Protein AF-0000000066256633 (afdb_homodimer)

Sequence (506 aa):
MKTLQMTLSNKKNNFIPYIMAGDHEKGLEGLKETIQLLEQAGSSAIEIGVPFSDPVADGPVIEQAGLRALARNVSLSSILETLKTIDTKVPLVIMTYFNPVYQFGIEKFVAALEKTPVKGLIIPDLPKEHEDYIKPFINDKDICLVPLVSLTTPLSRQKELVADAEGFIYAVAINGVTGKENAYSNQLDQHLKALSSLTDVPVLTGFGISTLSDVDRFNKVSSGVIVGSKIVRDLHEGKENEVIKFIENAINFMKTLQMTLSNKKNNFIPYIMAGDHEKGLEGLKETIQLLEQAGSSAIEIGVPFSDPVADGPVIEQAGLRALARNVSLSSILETLKTIDTKVPLVIMTYFNPVYQFGIEKFVAALEKTPVKGLIIPDLPKEHEDYIKPFINDKDICLVPLVSLTTPLSRQKELVADAEGFIYAVAINGVTGKENAYSNQLDQHLKALSSLTDVPVLTGFGISTLSDVDRFNKVSSGVIVGSKIVRDLHEGKENEVIKFIENAINF

Foldseek 3Di:
DFDLQVLLLVAFAAEEEEAEQQLAPVGNVCVQVVVVLCVVLPHSEYEYEFQDDPCPDDPPQVNVSSVNNVVVVGGPVVNLVSQLVHDDPHEYEYEDAVVSCVVCPLLNSLVSCLSGSHQEYEHPPQDPVRCVVRCVNPVPHSHFYEFEDELVDDPVVLLVRPVDHPNAHEYEQDQPPPPPNVVSLVSSLVSLQSSCVSDSGFYEYEDDDQDLVSLVSVSVRTRHYYHYSNLHVCVSVVNSVVNSVRSNSSRVD/DFDLQVLLLVAFAAEEEEAEQQLAPVGNVCVQVVVVLCVVLPHSEYEYEFQDDPCPDDPPQVNVSSVNNVVVVGGPVVNLVSQLVHDDPHEYEYEDAVVSCVVCPQLNSLVSCLSGSHQEYEHPPQDPVRCVVRCVNPVPHSHFYEFEDELVDDPVVLLVRPVDHPNAHEYEQDQPPPPPNVVSLVSSLVSLQSSCVSDSGFYEYEDDDQDLVSLVSVSVRTRHYYHYSNLHVCVSVVNSVVNSVRSNSSRVD

Solvent-accessible surface area (backbone atoms only — not comparable to full-atom values): 26485 Å² total; per-residue (Å²): 133,47,63,45,24,53,58,51,65,73,40,74,39,33,37,26,46,31,40,48,53,19,43,41,95,64,22,62,75,31,44,58,60,53,51,50,52,44,48,73,32,61,38,58,30,39,35,37,33,54,50,52,84,44,63,84,28,48,62,54,63,55,37,50,34,18,49,53,6,42,76,68,67,48,42,69,67,59,49,53,59,52,38,48,73,46,88,63,89,49,37,27,27,43,36,41,58,53,50,67,44,55,72,66,28,56,68,57,47,48,57,55,38,70,60,28,50,46,20,32,36,35,41,55,64,53,53,80,91,53,42,70,79,50,44,81,75,30,72,92,46,66,44,22,66,36,41,70,40,46,67,79,55,53,66,74,56,46,50,63,61,49,73,80,53,34,40,35,35,39,33,40,50,66,67,65,81,60,87,55,66,67,64,50,49,54,51,49,47,51,41,40,41,53,55,44,70,74,42,91,54,36,32,30,40,29,60,92,43,76,48,66,68,50,47,57,57,42,38,75,40,34,38,11,39,34,34,37,56,52,47,42,49,35,52,68,70,66,35,54,67,58,50,37,50,50,45,43,53,54,50,68,102,133,45,64,46,24,54,57,50,65,75,38,76,37,35,36,26,44,31,40,49,52,21,43,40,96,64,22,61,76,31,44,58,59,52,52,50,52,43,47,72,30,61,37,59,30,38,35,37,35,54,52,53,84,44,62,84,28,48,63,52,64,56,37,50,35,19,49,54,7,44,75,68,66,48,42,69,67,58,48,54,59,52,38,49,74,46,85,64,90,48,36,27,26,42,36,40,58,52,51,67,43,56,74,65,29,57,69,58,47,49,58,54,38,70,58,30,50,44,19,32,37,35,40,56,65,54,52,81,91,53,42,70,79,51,43,80,74,28,70,92,45,67,44,24,65,35,41,69,40,46,69,80,54,52,66,75,57,46,50,64,62,48,74,77,54,35,42,35,36,40,32,39,52,65,67,66,80,61,86,55,65,67,64,49,50,53,52,49,45,52,41,39,41,53,54,44,69,75,43,89,53,36,32,29,40,28,61,92,43,76,47,67,68,49,46,56,57,42,39,75,43,35,38,10,40,34,33,38,57,52,48,43,50,34,53,69,70,66,34,52,66,59,50,37,51,51,44,43,53,54,51,67,104

Secondary structure (DSSP, 8-state):
--HHHHHHHT-SSEEEEEEETT-STTGGGGHHHHHHHHHHHT-S-EEEEPP-S--SSS-HHHHHHHHHHHHTT--HHHHHHHHTT---SSPEEEE--HHHHHHH-HHHHHHHHTTSSEEEEE-TT--GGGGGGTHHHHTTTT-EEPPEEETTS-HHHHHHHHTT--S-EEEE------S-HHHHHHHHHHHHHHHHHT-SSPEEEESS--SHHHHHHHHTTSSEEEE-HHHHHHHHTT-HHHHHHHHHHHHT-/--HHHHHHHT-SSEEEEEEETT-STTGGGGHHHHHHHHHHHT-S-EEEEPP-S--SSS-HHHHHHHHHHHHTT--HHHHHHHHTT---SSPEEEE--HHHHHHH-HHHHHHHHTTSSEEEEE-TT--GGGGGGTHHHHTTTT-EEPPEEETTS-HHHHHHHHTT--S-EEEE------S-HHHHHHHHHHHHHHHHHT-SSPEEEESS--SHHHHHHHHTTSSEEEE-HHHHHHHHTT-HHHHHHHHHHHHT-

Structure (mmCIF, N/CA/C/O backbone):
data_AF-0000000066256633-model_v1
#
loop_
_entity.id
_entity.type
_entity.pdbx_description
1 polymer 'Tryptophan synthase alpha chain'
#
loop_
_atom_site.group_PDB
_atom_site.id
_atom_site.type_symbol
_atom_site.label_atom_id
_atom_site.label_alt_id
_atom_site.label_comp_id
_atom_site.label_asym_id
_atom_site.label_entity_id
_atom_site.label_seq_id
_atom_site.pdbx_PDB_ins_code
_atom_site.Cartn_x
_atom_site.Cartn_y
_atom_site.Cartn_z
_atom_site.occupancy
_atom_site.B_iso_or_equiv
_atom_site.auth_seq_id
_atom_site.auth_comp_id
_atom_site.auth_asym_id
_atom_site.auth_atom_id
_atom_site.pdbx_PDB_model_num
ATOM 1 N N . MET A 1 1 ? -11.977 -19.703 -21.875 1 81.19 1 MET A N 1
ATOM 2 C CA . MET A 1 1 ? -11.477 -19.422 -20.531 1 81.19 1 MET A CA 1
ATOM 3 C C . MET A 1 1 ? -9.953 -19.328 -20.531 1 81.19 1 MET A C 1
ATOM 5 O O . MET A 1 1 ? -9.273 -20.141 -21.172 1 81.19 1 MET A O 1
ATOM 9 N N . LYS A 1 2 ? -9.484 -18.469 -19.875 1 94 2 LYS A N 1
ATOM 10 C CA . LYS A 1 2 ? -8.047 -18.203 -19.875 1 94 2 LYS A CA 1
ATOM 11 C C . LYS A 1 2 ? -7.312 -19.156 -18.922 1 94 2 LYS A C 1
ATOM 13 O O . LYS A 1 2 ? -7.926 -19.75 -18.031 1 94 2 LYS A O 1
ATOM 18 N N . THR A 1 3 ? -6.098 -19.344 -19.156 1 96.38 3 THR A N 1
ATOM 19 C CA . THR A 1 3 ? -5.266 -20.375 -18.547 1 96.38 3 THR A CA 1
ATOM 20 C C . THR A 1 3 ? -5.297 -20.25 -17.031 1 96.38 3 THR A C 1
ATOM 22 O O . THR A 1 3 ? -5.48 -21.25 -16.328 1 96.38 3 THR A O 1
ATOM 25 N N . LEU A 1 4 ? -5.102 -19.062 -16.484 1 97.88 4 LEU A N 1
ATOM 26 C CA . LEU A 1 4 ? -5.059 -18.859 -15.039 1 97.88 4 LEU A CA 1
ATOM 27 C C . LEU A 1 4 ? -6.348 -19.328 -14.375 1 97.88 4 LEU A C 1
ATOM 29 O O . LEU A 1 4 ? -6.305 -20.078 -13.398 1 97.88 4 LEU A O 1
ATOM 33 N N . GLN A 1 5 ? -7.414 -18.969 -14.953 1 96.56 5 GLN A N 1
ATOM 34 C CA . GLN A 1 5 ? -8.711 -19.344 -14.398 1 96.56 5 GLN A CA 1
ATOM 35 C C . GLN A 1 5 ? -8.938 -20.844 -14.508 1 96.56 5 GLN A C 1
ATOM 37 O O . GLN A 1 5 ? -9.445 -21.469 -13.578 1 96.56 5 GLN A O 1
ATOM 42 N N . MET A 1 6 ? -8.625 -21.406 -15.625 1 96.19 6 MET A N 1
ATOM 43 C CA . MET A 1 6 ? -8.781 -22.844 -15.828 1 96.19 6 MET A CA 1
ATOM 44 C C . MET A 1 6 ? -7.977 -23.625 -14.797 1 96.19 6 MET A C 1
ATOM 46 O O . MET A 1 6 ? -8.477 -24.594 -14.219 1 96.19 6 MET A O 1
ATOM 50 N N . THR A 1 7 ? -6.801 -23.172 -14.586 1 96.44 7 THR A N 1
ATOM 51 C CA . THR A 1 7 ? -5.91 -23.859 -13.648 1 96.44 7 THR A CA 1
ATOM 52 C C . THR A 1 7 ? -6.488 -23.812 -12.242 1 96.44 7 THR A C 1
ATOM 54 O O . THR A 1 7 ? -6.488 -24.828 -11.539 1 96.44 7 THR A O 1
ATOM 57 N N . LEU A 1 8 ? -7.012 -22.703 -11.875 1 96.88 8 LEU A N 1
ATOM 58 C CA . LEU A 1 8 ? -7.473 -22.516 -10.5 1 96.88 8 LEU A CA 1
ATOM 59 C C . LEU A 1 8 ? -8.859 -23.125 -10.305 1 96.88 8 LEU A C 1
ATOM 61 O O . LEU A 1 8 ? -9.219 -23.5 -9.188 1 96.88 8 LEU A O 1
ATOM 65 N N . SER A 1 9 ? -9.641 -23.203 -11.336 1 95.06 9 SER A N 1
ATOM 66 C CA . SER A 1 9 ? -10.984 -23.766 -11.25 1 95.06 9 SER A CA 1
ATOM 67 C C . SER A 1 9 ? -10.953 -25.281 -11.172 1 95.06 9 SER A C 1
ATOM 69 O O . SER A 1 9 ? -11.906 -25.906 -10.68 1 95.06 9 SER A O 1
ATOM 71 N N . ASN A 1 10 ? -9.93 -25.859 -11.57 1 88.31 10 ASN A N 1
ATOM 72 C CA . ASN A 1 10 ? -9.828 -27.312 -11.656 1 88.31 10 ASN A CA 1
ATOM 73 C C . ASN A 1 10 ? -9.211 -27.906 -10.391 1 88.31 10 ASN A C 1
ATOM 75 O O . ASN A 1 10 ? -8.945 -29.109 -10.328 1 88.31 10 ASN A O 1
ATOM 79 N N . LYS A 1 11 ? -8.938 -27.062 -9.484 1 85.38 11 LYS A N 1
ATOM 80 C CA . LYS A 1 11 ? -8.273 -27.516 -8.266 1 85.38 11 LYS A CA 1
ATOM 81 C C . LYS A 1 11 ? -8.961 -26.938 -7.027 1 85.38 11 LYS A C 1
ATOM 83 O O . LYS A 1 11 ? -9.43 -25.797 -7.039 1 85.38 11 LYS A O 1
ATOM 88 N N . LYS A 1 12 ? -9.039 -27.906 -6.047 1 84.5 12 LYS A N 1
ATOM 89 C CA . LYS A 1 12 ? -9.43 -27.422 -4.727 1 84.5 12 LYS A CA 1
ATOM 90 C C . LYS A 1 12 ? -8.203 -27.047 -3.893 1 84.5 12 LYS A C 1
ATOM 92 O O . LYS A 1 12 ? -7.086 -27.469 -4.203 1 84.5 12 LYS A O 1
ATOM 97 N N . ASN A 1 13 ? -8.273 -26.25 -2.953 1 94.06 13 ASN A N 1
ATOM 98 C CA . ASN A 1 13 ? -7.215 -25.859 -2.033 1 94.06 13 ASN A CA 1
ATOM 99 C C . ASN A 1 13 ? -6.031 -25.234 -2.773 1 94.06 13 ASN A C 1
ATOM 101 O O . ASN A 1 13 ? -4.887 -25.625 -2.568 1 94.06 13 ASN A O 1
ATOM 105 N N . ASN A 1 14 ? -6.289 -24.312 -3.648 1 97.31 14 ASN A N 1
ATOM 106 C CA . ASN A 1 14 ? -5.234 -23.594 -4.355 1 97.31 14 ASN A CA 1
ATOM 107 C C . ASN A 1 14 ? -4.301 -22.875 -3.389 1 97.31 14 ASN A C 1
ATOM 109 O O . ASN A 1 14 ? -4.75 -22.297 -2.391 1 97.31 14 ASN A O 1
ATOM 113 N N . PHE A 1 15 ? -3.029 -22.984 -3.684 1 97.62 15 PHE A N 1
ATOM 114 C CA . PHE A 1 15 ? -2.01 -22.266 -2.922 1 97.62 15 PHE A CA 1
ATOM 115 C C . PHE A 1 15 ? -1.176 -21.375 -3.836 1 97.62 15 PHE A C 1
ATOM 117 O O . PHE A 1 15 ? -0.501 -21.875 -4.742 1 97.62 15 PHE A O 1
ATOM 124 N N . ILE A 1 16 ? -1.225 -20.094 -3.578 1 97.94 16 ILE A N 1
ATOM 125 C CA . ILE A 1 16 ? -0.454 -19.141 -4.363 1 97.94 16 ILE A CA 1
ATOM 126 C C . ILE A 1 16 ? 0.534 -18.406 -3.459 1 97.94 16 ILE A C 1
ATOM 128 O O . ILE A 1 16 ? 0.142 -17.531 -2.674 1 9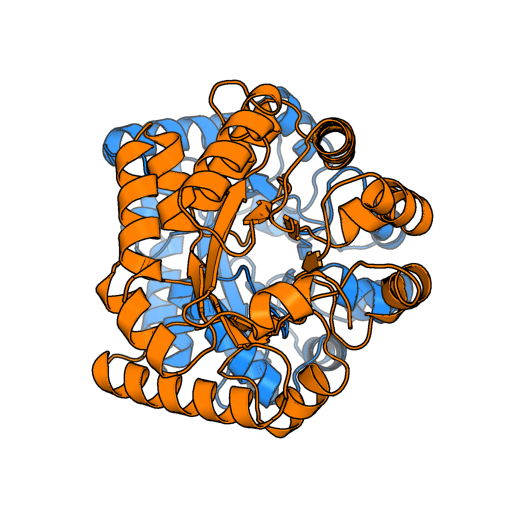7.94 16 ILE A O 1
ATOM 132 N N . PRO A 1 17 ? 1.773 -18.734 -3.559 1 97.62 17 PRO A N 1
ATOM 133 C CA . PRO A 1 17 ? 2.785 -17.969 -2.828 1 97.62 17 PRO A CA 1
ATOM 134 C C . PRO A 1 17 ? 3.121 -16.641 -3.504 1 97.62 17 PRO A C 1
ATOM 136 O O . PRO A 1 17 ? 3.096 -16.547 -4.734 1 97.62 17 PRO A O 1
ATOM 139 N N . TYR A 1 18 ? 3.334 -15.68 -2.684 1 94.69 18 TYR A N 1
ATOM 140 C CA . TYR A 1 18 ? 3.889 -14.414 -3.141 1 94.69 18 TYR A CA 1
ATOM 141 C C . TYR A 1 18 ? 5.395 -14.359 -2.908 1 94.69 18 TYR A C 1
ATOM 143 O O . TYR A 1 18 ? 5.875 -14.734 -1.835 1 94.69 18 TYR A O 1
ATOM 151 N N . ILE A 1 19 ? 6.117 -13.844 -3.916 1 95.38 19 ILE A N 1
ATOM 152 C CA . ILE A 1 19 ? 7.543 -13.586 -3.766 1 95.38 19 ILE A CA 1
ATOM 153 C C . ILE A 1 19 ? 7.883 -12.211 -4.336 1 95.38 19 ILE A C 1
ATOM 155 O O . ILE A 1 19 ? 7.156 -11.688 -5.184 1 95.38 19 ILE A O 1
ATOM 159 N N . MET A 1 20 ? 8.961 -11.625 -3.818 1 93.88 20 MET A N 1
ATOM 160 C CA . MET A 1 20 ? 9.508 -10.383 -4.355 1 93.88 20 MET A CA 1
ATOM 161 C C . MET A 1 20 ? 10.602 -10.664 -5.375 1 93.88 20 MET A C 1
ATOM 163 O O . MET A 1 20 ? 11.625 -11.258 -5.043 1 93.88 20 MET A O 1
ATOM 167 N N . ALA A 1 21 ? 10.359 -10.188 -6.582 1 96.06 21 ALA A N 1
ATOM 168 C CA . ALA A 1 21 ? 11.383 -10.383 -7.605 1 96.06 21 ALA A CA 1
ATOM 169 C C . ALA A 1 21 ? 12.688 -9.703 -7.211 1 96.06 21 ALA A C 1
ATOM 171 O O . ALA A 1 21 ? 12.695 -8.516 -6.859 1 96.06 21 ALA A O 1
ATOM 172 N N . GLY A 1 22 ? 13.727 -10.484 -7.227 1 94.69 22 GLY A N 1
ATOM 173 C CA . GLY A 1 22 ? 15.047 -9.93 -6.961 1 94.69 22 GLY A CA 1
ATOM 174 C C . GLY A 1 22 ? 15.453 -10.023 -5.5 1 94.69 22 GLY A C 1
ATOM 175 O O . GLY A 1 22 ? 16.547 -9.617 -5.129 1 94.69 22 GLY A O 1
ATOM 176 N N . ASP A 1 23 ? 14.625 -10.625 -4.688 1 92.75 23 ASP A N 1
ATOM 177 C CA . ASP A 1 23 ? 14.922 -10.711 -3.262 1 92.75 23 ASP A CA 1
ATOM 178 C C . ASP A 1 23 ? 15.82 -11.906 -2.957 1 92.75 23 ASP A C 1
ATOM 180 O O . ASP A 1 23 ? 16.375 -12.008 -1.859 1 92.75 23 ASP A O 1
ATOM 184 N N . HIS A 1 24 ? 15.992 -12.75 -3.9 1 91.88 24 HIS A N 1
ATOM 185 C CA . HIS A 1 24 ? 16.906 -13.883 -3.758 1 91.88 24 HIS A CA 1
ATOM 186 C C . HIS A 1 24 ? 18.328 -13.414 -3.5 1 91.88 24 HIS A C 1
ATOM 188 O O . HIS A 1 24 ? 18.703 -12.32 -3.908 1 91.88 24 HIS A O 1
ATOM 194 N N . GLU A 1 25 ? 19.031 -14.25 -2.836 1 90.81 25 GLU A N 1
ATOM 195 C CA . GLU A 1 25 ? 20.422 -13.906 -2.543 1 90.81 25 GLU A CA 1
ATOM 196 C C . GLU A 1 25 ? 21.188 -13.578 -3.82 1 90.81 25 GLU A C 1
ATOM 198 O O . GLU A 1 25 ? 22.078 -12.734 -3.812 1 90.81 25 GLU A O 1
ATOM 203 N N . LYS A 1 26 ? 20.828 -14.172 -4.945 1 93.88 26 LYS A N 1
ATOM 204 C CA . LYS A 1 26 ? 21.469 -13.922 -6.234 1 93.88 26 LYS A CA 1
ATOM 205 C C . LYS A 1 26 ? 20.734 -12.844 -7.016 1 93.88 26 LYS A C 1
ATOM 207 O O . LYS A 1 26 ? 20.984 -12.648 -8.203 1 93.88 26 LYS A O 1
ATOM 212 N N . GLY A 1 27 ? 19.781 -12.219 -6.383 1 93.19 27 GLY A N 1
ATOM 213 C CA . GLY A 1 27 ? 19 -11.219 -7.074 1 93.19 27 GLY A CA 1
ATOM 214 C C . GLY A 1 27 ? 18.031 -11.805 -8.086 1 93.19 27 GLY A C 1
ATOM 215 O O . GLY A 1 27 ? 17.391 -12.82 -7.816 1 93.19 27 GLY A O 1
ATOM 216 N N . LEU A 1 28 ? 17.984 -11.172 -9.188 1 95.44 28 LEU A N 1
ATOM 217 C CA . LEU A 1 28 ? 17.062 -11.609 -10.227 1 95.44 28 LEU A CA 1
ATOM 218 C C . LEU A 1 28 ? 17.516 -12.93 -10.836 1 95.44 28 LEU A C 1
ATOM 220 O O . LEU A 1 28 ? 16.703 -13.695 -11.359 1 95.44 28 LEU A O 1
ATOM 224 N N . GLU A 1 29 ? 18.75 -13.195 -10.727 1 95.56 29 GLU A N 1
ATOM 225 C CA . GLU A 1 29 ? 19.281 -14.445 -11.281 1 95.56 29 GLU A CA 1
ATOM 226 C C . GLU A 1 29 ? 18.719 -15.656 -10.531 1 95.56 29 GLU A C 1
ATOM 228 O O . GLU A 1 29 ? 18.688 -16.766 -11.078 1 95.56 29 GLU A O 1
ATOM 233 N N . GLY A 1 30 ? 18.328 -15.43 -9.336 1 96.75 30 GLY A N 1
ATOM 234 C CA . GLY A 1 30 ? 17.797 -16.516 -8.523 1 96.75 30 GLY A CA 1
ATOM 235 C C . GLY A 1 30 ? 16.312 -16.703 -8.695 1 96.75 30 GLY A C 1
ATOM 236 O O . GLY A 1 30 ? 15.734 -17.641 -8.141 1 96.75 30 GLY A O 1
ATOM 237 N N . LEU A 1 31 ? 15.703 -15.906 -9.461 1 97.75 31 LEU A N 1
ATOM 238 C CA . LEU A 1 31 ? 14.25 -15.945 -9.609 1 97.75 31 LEU A CA 1
ATOM 239 C C . LEU A 1 31 ? 13.797 -17.281 -10.18 1 97.75 31 LEU A C 1
ATOM 241 O O . LEU A 1 31 ? 12.828 -17.875 -9.703 1 97.75 31 LEU A O 1
ATOM 245 N N . LYS A 1 32 ? 14.5 -17.781 -11.156 1 97.81 32 LYS A N 1
ATOM 246 C CA . LYS A 1 32 ? 14.164 -19.062 -11.773 1 97.81 32 LYS A CA 1
ATOM 247 C C . LYS A 1 32 ? 14.18 -20.188 -10.742 1 97.81 32 LYS A C 1
ATOM 249 O O . LYS A 1 32 ? 13.25 -21 -10.688 1 97.81 32 LYS A O 1
ATOM 254 N N . GLU A 1 33 ? 15.234 -20.188 -9.984 1 97.81 33 GLU A N 1
ATOM 255 C CA . GLU A 1 33 ? 15.375 -21.219 -8.953 1 97.81 33 GLU A CA 1
ATOM 256 C C . GLU A 1 33 ? 14.211 -21.156 -7.965 1 97.81 33 GLU A C 1
ATOM 258 O O . GLU A 1 33 ? 13.672 -22.203 -7.582 1 97.81 33 GLU A O 1
ATOM 263 N N . THR A 1 34 ? 13.852 -19.984 -7.547 1 98.12 34 THR A N 1
ATOM 264 C CA . THR A 1 34 ? 12.75 -19.812 -6.605 1 98.12 34 THR A CA 1
ATOM 265 C C . THR A 1 34 ? 11.438 -20.297 -7.207 1 98.12 34 THR A C 1
ATOM 267 O O . THR A 1 34 ? 10.672 -21 -6.555 1 98.12 34 THR A O 1
ATOM 270 N N . ILE A 1 35 ? 11.172 -19.938 -8.453 1 98.5 35 ILE A N 1
ATOM 271 C CA . ILE A 1 35 ? 9.938 -20.312 -9.133 1 98.5 35 ILE A CA 1
ATOM 272 C C . ILE A 1 35 ? 9.867 -21.828 -9.273 1 98.5 35 ILE A C 1
ATOM 274 O O . ILE A 1 35 ? 8.82 -22.438 -9.023 1 98.5 35 ILE A O 1
ATOM 278 N N . GLN A 1 36 ? 10.945 -22.438 -9.617 1 98.19 36 GLN A N 1
ATOM 279 C CA . GLN A 1 36 ? 10.984 -23.891 -9.758 1 98.19 36 GLN A CA 1
ATOM 280 C C . GLN A 1 36 ? 10.711 -24.578 -8.43 1 98.19 36 GLN A C 1
ATOM 282 O O . GLN A 1 36 ? 9.977 -25.562 -8.375 1 98.19 36 GLN A O 1
ATOM 287 N N . LEU A 1 37 ? 11.336 -24.062 -7.422 1 98.19 37 LEU A N 1
ATOM 288 C CA . LEU A 1 37 ? 11.125 -24.594 -6.082 1 98.19 37 LEU A CA 1
ATOM 289 C C . LEU A 1 37 ? 9.648 -24.562 -5.711 1 98.19 37 LEU A C 1
ATOM 291 O O . LEU A 1 37 ? 9.102 -25.578 -5.258 1 98.19 37 LEU A O 1
ATOM 295 N N . LEU A 1 38 ? 9.008 -23.484 -5.918 1 98.56 38 LEU A N 1
ATOM 296 C CA . LEU A 1 38 ? 7.609 -23.297 -5.555 1 98.56 38 LEU A CA 1
ATOM 297 C C . LEU A 1 38 ? 6.703 -24.141 -6.441 1 98.56 38 LEU A C 1
ATOM 299 O O . LEU A 1 38 ? 5.691 -24.672 -5.977 1 98.56 38 LEU A O 1
ATOM 303 N N . GLU A 1 39 ? 7.023 -24.25 -7.711 1 98.25 39 GLU A N 1
ATOM 304 C CA . GLU A 1 39 ? 6.297 -25.125 -8.633 1 98.25 39 GLU A CA 1
ATOM 305 C C . GLU A 1 39 ? 6.352 -26.578 -8.18 1 98.25 39 GLU A C 1
ATOM 307 O O . GLU A 1 39 ? 5.32 -27.25 -8.109 1 98.25 39 GLU A O 1
ATOM 312 N N . GLN A 1 40 ? 7.512 -27 -7.824 1 97.44 40 GLN A N 1
ATOM 313 C CA . GLN A 1 40 ? 7.707 -28.391 -7.418 1 97.44 40 GLN A CA 1
ATOM 314 C C . GLN A 1 40 ? 6.996 -28.688 -6.102 1 97.44 40 GLN A C 1
ATOM 316 O O . GLN A 1 40 ? 6.535 -29.812 -5.875 1 97.44 40 GLN A O 1
ATOM 321 N N . ALA A 1 41 ? 6.902 -27.672 -5.285 1 97.81 41 ALA A N 1
ATOM 322 C CA . ALA A 1 41 ? 6.234 -27.828 -3.996 1 97.81 41 ALA A CA 1
ATOM 323 C C . ALA A 1 41 ? 4.723 -27.969 -4.172 1 97.81 41 ALA A C 1
ATOM 325 O O . ALA A 1 41 ? 4.02 -28.359 -3.242 1 97.81 41 ALA A O 1
ATOM 326 N N . GLY A 1 42 ? 4.16 -27.562 -5.359 1 97.06 42 GLY A N 1
ATOM 327 C CA . GLY A 1 42 ? 2.762 -27.828 -5.637 1 97.06 42 GLY A CA 1
ATOM 328 C C . GLY A 1 42 ? 1.916 -26.578 -5.742 1 97.06 42 GLY A C 1
ATOM 329 O O . GLY A 1 42 ? 0.686 -26.641 -5.703 1 97.06 42 GLY A O 1
ATOM 330 N N . SER A 1 43 ? 2.51 -25.359 -5.891 1 97.94 43 SER A N 1
ATOM 331 C CA . SER A 1 43 ? 1.764 -24.109 -6.035 1 97.94 43 SER A CA 1
ATOM 332 C C . SER A 1 43 ? 0.875 -24.141 -7.273 1 97.94 43 SER A C 1
ATOM 334 O O . SER A 1 43 ? 1.278 -24.656 -8.32 1 97.94 43 SER A O 1
ATOM 336 N N . SER A 1 44 ? -0.331 -23.641 -7.145 1 97.94 44 SER A N 1
ATOM 337 C CA . SER A 1 44 ? -1.252 -23.562 -8.273 1 97.94 44 SER A CA 1
ATOM 338 C C . SER A 1 44 ? -0.881 -22.422 -9.211 1 97.94 44 SER A C 1
ATOM 340 O O . SER A 1 44 ? -1.134 -22.484 -10.414 1 97.94 44 SER A O 1
ATOM 342 N N . ALA A 1 45 ? -0.365 -21.375 -8.719 1 98.38 45 ALA A N 1
ATOM 343 C CA . ALA A 1 45 ? 0.187 -20.188 -9.359 1 98.38 45 ALA A CA 1
ATOM 344 C C . ALA A 1 45 ? 1.204 -19.5 -8.453 1 98.38 45 ALA A C 1
ATOM 346 O O . ALA A 1 45 ? 1.35 -19.859 -7.281 1 98.38 45 ALA A O 1
ATOM 347 N N . ILE A 1 46 ? 1.957 -18.594 -9 1 98.69 46 ILE A N 1
ATOM 348 C CA . ILE A 1 46 ? 2.949 -17.875 -8.211 1 98.69 46 ILE A CA 1
ATOM 349 C C . ILE A 1 46 ? 2.811 -16.375 -8.469 1 98.69 46 ILE A C 1
ATOM 351 O O . ILE A 1 46 ? 2.789 -15.93 -9.617 1 98.69 46 ILE A O 1
ATOM 355 N N . GLU A 1 47 ? 2.627 -15.625 -7.43 1 97.94 47 GLU A N 1
ATOM 356 C CA . GLU A 1 47 ? 2.557 -14.172 -7.512 1 97.94 47 GLU A CA 1
ATOM 357 C C . GLU A 1 47 ? 3.941 -13.547 -7.387 1 97.94 47 GLU A C 1
ATOM 359 O O . GLU A 1 47 ? 4.676 -13.828 -6.434 1 97.94 47 GLU A O 1
ATOM 364 N N . ILE A 1 48 ? 4.254 -12.711 -8.328 1 97.5 48 ILE A N 1
ATOM 365 C CA . ILE A 1 48 ? 5.547 -12.039 -8.367 1 97.5 48 ILE A CA 1
ATOM 366 C C . ILE A 1 48 ? 5.359 -10.547 -8.133 1 97.5 48 ILE A C 1
ATOM 368 O O . ILE A 1 48 ? 4.738 -9.859 -8.945 1 97.5 48 ILE A O 1
ATOM 372 N N . GLY A 1 49 ? 5.938 -10.078 -7.051 1 94.38 49 GLY A N 1
ATOM 373 C CA . GLY A 1 49 ? 5.914 -8.648 -6.762 1 94.38 49 GLY A CA 1
ATOM 374 C C . GLY A 1 49 ? 7.012 -7.879 -7.469 1 94.38 49 GLY A C 1
ATOM 375 O O . GLY A 1 49 ? 8.133 -8.367 -7.605 1 94.38 49 GLY A O 1
ATOM 376 N N . VAL A 1 50 ? 6.738 -6.703 -7.895 1 92.56 50 VAL A N 1
ATOM 377 C CA . VAL A 1 50 ? 7.695 -5.742 -8.43 1 92.56 50 VAL A CA 1
ATOM 378 C C . VAL A 1 50 ? 8.078 -4.734 -7.348 1 92.56 50 VAL A C 1
ATOM 380 O O . VAL A 1 50 ? 7.211 -4.09 -6.754 1 92.56 50 VAL A O 1
ATOM 383 N N . PRO A 1 51 ? 9.367 -4.695 -7.066 1 87.25 51 PRO A N 1
ATOM 384 C CA . PRO A 1 51 ? 9.758 -3.74 -6.027 1 87.25 51 PRO A CA 1
ATOM 385 C C . PRO A 1 51 ? 9.445 -2.295 -6.398 1 87.25 51 PRO A C 1
ATOM 387 O O . PRO A 1 51 ? 9.57 -1.913 -7.566 1 87.25 51 PRO A O 1
ATOM 390 N N . PHE A 1 52 ? 9.039 -1.597 -5.387 1 76.19 52 PHE A N 1
ATOM 391 C CA . PHE A 1 52 ? 8.688 -0.194 -5.566 1 76.19 52 PHE A CA 1
ATOM 392 C C . PHE A 1 52 ? 9.328 0.669 -4.484 1 76.19 52 PHE A C 1
ATOM 394 O O . PHE A 1 52 ? 9.398 0.267 -3.322 1 76.19 52 PHE A O 1
ATOM 401 N N . SER A 1 53 ? 9.984 1.68 -4.883 1 60.97 53 SER A N 1
ATOM 402 C CA . SER A 1 53 ? 10.812 2.527 -4.035 1 60.97 53 SER A CA 1
ATOM 403 C C . SER A 1 53 ? 10.016 3.092 -2.865 1 60.97 53 SER A C 1
ATOM 405 O O . SER A 1 53 ? 10.562 3.324 -1.786 1 60.97 53 SER A O 1
ATOM 407 N N . ASP A 1 54 ? 8.883 3.406 -3.129 1 58.69 54 ASP A N 1
ATOM 408 C CA . ASP A 1 54 ? 8.25 4.164 -2.055 1 58.69 54 ASP A CA 1
ATOM 409 C C . ASP A 1 54 ? 7.035 3.426 -1.506 1 58.69 54 ASP A C 1
ATOM 411 O O . ASP A 1 54 ? 5.898 3.865 -1.695 1 58.69 54 ASP A O 1
ATOM 415 N N . PRO A 1 55 ? 7.445 2.104 -0.903 1 54 55 PRO A N 1
ATOM 416 C CA . PRO A 1 55 ? 6.312 1.242 -0.569 1 54 55 PRO A CA 1
ATOM 417 C C . PRO A 1 55 ? 5.605 1.668 0.716 1 54 55 PRO A C 1
ATOM 419 O O . PRO A 1 55 ? 6.211 1.655 1.791 1 54 55 PRO A O 1
ATOM 422 N N . VAL A 1 56 ? 4.84 2.721 0.855 1 50.53 56 VAL A N 1
ATOM 423 C CA . VAL A 1 56 ? 4.195 3.145 2.094 1 50.53 56 VAL A CA 1
ATOM 424 C C . VAL A 1 56 ? 3.225 2.064 2.566 1 50.53 56 VAL A C 1
ATOM 426 O O . VAL A 1 56 ? 2.824 2.049 3.732 1 50.53 56 VAL A O 1
ATOM 429 N N . ALA A 1 57 ? 3.1 1.013 1.691 1 51 57 ALA A N 1
ATOM 430 C CA . ALA A 1 57 ? 1.883 0.304 2.084 1 51 57 ALA A CA 1
ATOM 431 C C . ALA A 1 57 ? 2.129 -1.199 2.17 1 51 57 ALA A C 1
ATOM 433 O O . ALA A 1 57 ? 1.216 -1.966 2.49 1 51 57 ALA A O 1
ATOM 434 N N . ASP A 1 58 ? 3.467 -1.627 2.209 1 55.28 58 ASP A N 1
ATOM 435 C CA . ASP A 1 58 ? 3.596 -3.08 2.23 1 55.28 58 ASP A CA 1
ATOM 436 C C . ASP A 1 58 ? 4.098 -3.566 3.59 1 55.28 58 ASP A C 1
ATOM 438 O O . ASP A 1 58 ? 4.805 -2.842 4.289 1 55.28 58 ASP A O 1
ATOM 442 N N . GLY A 1 59 ? 3.18 -4.227 4.453 1 62.59 59 GLY A N 1
ATOM 443 C CA . GLY A 1 59 ? 3.703 -4.809 5.68 1 62.59 59 GLY A CA 1
ATOM 444 C C . GLY A 1 59 ? 5.219 -4.809 5.738 1 62.59 59 GLY A C 1
ATOM 445 O O . GLY A 1 59 ? 5.887 -4.699 4.707 1 62.59 59 GLY A O 1
ATOM 446 N N . PRO A 1 60 ? 5.902 -4.863 6.852 1 65.94 60 PRO A N 1
ATOM 447 C CA . PRO A 1 60 ? 7.352 -4.715 7.027 1 65.94 60 PRO A CA 1
ATOM 448 C C . PRO A 1 60 ? 8.148 -5.758 6.25 1 65.94 60 PRO A C 1
ATOM 450 O O . PRO A 1 60 ? 9.18 -5.434 5.656 1 65.94 60 PRO A O 1
ATOM 453 N N . VAL A 1 61 ? 7.73 -7.027 6.184 1 69.62 61 VAL A N 1
ATOM 454 C CA . VAL A 1 61 ? 8.477 -8.117 5.562 1 69.62 61 VAL A CA 1
ATOM 455 C C . VAL A 1 61 ? 8.562 -7.887 4.055 1 69.62 61 VAL A C 1
ATOM 457 O O . VAL A 1 61 ? 9.648 -7.969 3.471 1 69.62 61 VAL A O 1
ATOM 460 N N . ILE A 1 62 ? 7.473 -7.625 3.41 1 74.75 62 ILE A N 1
ATOM 461 C CA . ILE A 1 62 ? 7.426 -7.441 1.963 1 74.75 62 ILE A CA 1
ATOM 462 C C . ILE A 1 62 ? 8.141 -6.148 1.583 1 74.75 62 ILE A C 1
ATOM 464 O O . ILE A 1 62 ? 8.836 -6.094 0.567 1 74.75 62 ILE A O 1
ATOM 468 N N . GLU A 1 63 ? 8.008 -5.188 2.404 1 74.69 63 GLU A N 1
ATOM 469 C CA . GLU A 1 63 ? 8.703 -3.924 2.18 1 74.69 63 GLU A CA 1
ATOM 470 C C . GLU A 1 63 ? 10.219 -4.117 2.176 1 74.69 63 GLU A C 1
ATOM 472 O O . GLU A 1 63 ? 10.906 -3.604 1.296 1 74.69 63 GLU A O 1
ATOM 477 N N . GLN A 1 64 ? 10.711 -4.848 3.125 1 75.25 64 GLN A N 1
ATOM 478 C CA . GLN A 1 64 ? 12.148 -5.105 3.199 1 75.25 64 GLN A CA 1
ATOM 479 C C . GLN A 1 64 ? 12.633 -5.883 1.979 1 75.25 64 GLN A C 1
ATOM 481 O O . GLN A 1 64 ? 13.711 -5.60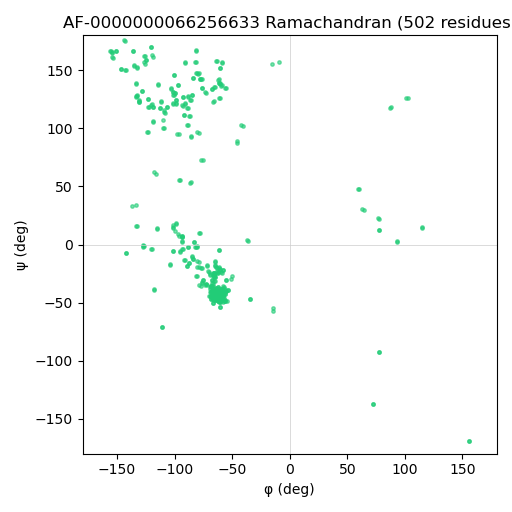2 1.443 1 75.25 64 GLN A O 1
ATOM 486 N N . ALA A 1 65 ? 11.898 -6.816 1.614 1 80.38 65 ALA A N 1
ATOM 487 C CA . ALA A 1 65 ? 12.242 -7.57 0.414 1 80.38 65 ALA A CA 1
ATOM 488 C C . ALA A 1 65 ? 12.328 -6.656 -0.805 1 80.38 65 ALA A C 1
ATOM 490 O O . ALA A 1 65 ? 13.242 -6.785 -1.624 1 80.38 65 ALA A O 1
ATOM 491 N N . GLY A 1 66 ? 11.352 -5.773 -0.93 1 82.88 66 GLY A N 1
ATOM 492 C CA . GLY A 1 66 ? 11.359 -4.797 -2.01 1 82.88 66 GLY A CA 1
ATOM 493 C C . GLY A 1 66 ? 12.594 -3.914 -2.01 1 82.88 66 GLY A C 1
ATOM 494 O O . GLY A 1 66 ? 13.172 -3.645 -3.064 1 82.88 66 GLY A O 1
ATOM 495 N N . LEU A 1 67 ? 12.992 -3.488 -0.864 1 77.06 67 LEU A N 1
ATOM 496 C CA . LEU A 1 67 ? 14.172 -2.633 -0.733 1 77.06 67 LEU A CA 1
ATOM 497 C C . LEU A 1 67 ? 15.438 -3.377 -1.145 1 77.06 67 LEU A C 1
ATOM 499 O O . LEU A 1 67 ? 16.297 -2.812 -1.814 1 77.06 67 LEU A O 1
ATOM 503 N N . ARG A 1 68 ? 15.562 -4.609 -0.709 1 80.56 68 ARG A N 1
ATOM 504 C CA . ARG A 1 68 ? 16.719 -5.414 -1.114 1 80.56 68 ARG A CA 1
ATOM 505 C C . ARG A 1 68 ? 16.766 -5.574 -2.631 1 80.56 68 ARG A C 1
ATOM 507 O O . ARG A 1 68 ? 17.828 -5.52 -3.232 1 80.56 68 ARG A O 1
ATOM 514 N N . ALA A 1 69 ? 15.648 -5.742 -3.178 1 84.88 69 ALA A N 1
ATOM 515 C CA . ALA A 1 69 ? 15.578 -5.875 -4.629 1 84.88 69 ALA A CA 1
ATOM 516 C C . ALA A 1 69 ? 15.969 -4.57 -5.32 1 84.88 69 ALA A C 1
ATOM 518 O O . ALA A 1 69 ? 16.703 -4.586 -6.312 1 84.88 69 ALA A O 1
ATOM 519 N N . LEU A 1 70 ? 15.461 -3.482 -4.77 1 80.62 70 LEU A N 1
ATOM 520 C CA . LEU A 1 70 ? 15.773 -2.172 -5.332 1 80.62 70 LEU A CA 1
ATOM 521 C C . LEU A 1 70 ? 17.266 -1.88 -5.234 1 80.62 70 LEU A C 1
ATOM 523 O O . LEU A 1 70 ? 17.844 -1.27 -6.137 1 80.62 70 LEU A O 1
ATOM 527 N N . ALA A 1 71 ? 17.844 -2.246 -4.137 1 77.81 71 ALA A N 1
ATOM 528 C CA . ALA A 1 71 ? 19.281 -2.055 -3.924 1 77.81 71 ALA A CA 1
ATOM 529 C C . ALA A 1 71 ? 20.078 -2.76 -5.008 1 77.81 71 ALA A C 1
ATOM 531 O O . ALA A 1 71 ? 21.234 -2.4 -5.262 1 77.81 71 ALA A O 1
ATOM 532 N N . ARG A 1 72 ? 19.453 -3.73 -5.617 1 84.06 72 ARG A N 1
ATOM 533 C CA . ARG A 1 72 ? 20.078 -4.453 -6.715 1 84.06 72 ARG A CA 1
ATOM 534 C C . ARG A 1 72 ? 19.578 -3.953 -8.062 1 84.06 72 ARG A C 1
ATOM 536 O O . ARG A 1 72 ? 19.703 -4.648 -9.078 1 84.06 72 ARG A O 1
ATOM 543 N N . ASN A 1 73 ? 18.875 -2.83 -8.07 1 84 73 ASN A N 1
ATOM 544 C CA . ASN A 1 73 ? 18.406 -2.125 -9.25 1 84 73 ASN A CA 1
ATOM 545 C C . ASN A 1 73 ? 17.391 -2.963 -10.031 1 84 73 ASN A C 1
ATOM 547 O O . ASN A 1 73 ? 17.391 -2.955 -11.266 1 84 73 ASN A O 1
ATOM 551 N N . VAL A 1 74 ? 16.719 -3.738 -9.32 1 89.69 74 VAL A N 1
ATOM 552 C CA . VAL A 1 74 ? 15.656 -4.52 -9.945 1 89.69 74 VAL A CA 1
ATOM 553 C C . VAL A 1 74 ? 14.531 -3.59 -10.406 1 89.69 74 VAL A C 1
ATOM 555 O O . VAL A 1 74 ? 14.148 -2.67 -9.68 1 89.69 74 VAL A O 1
ATOM 558 N N . SER A 1 75 ? 14.047 -3.787 -11.648 1 89.56 75 SER A N 1
ATOM 559 C CA . SER A 1 75 ? 12.977 -2.986 -12.242 1 89.56 75 SER A CA 1
ATOM 560 C C . SER A 1 75 ? 11.961 -3.865 -12.969 1 89.56 75 SER A C 1
ATOM 562 O O . SER A 1 75 ? 12.195 -5.055 -13.172 1 89.56 75 SER A O 1
ATOM 564 N N . LEU A 1 76 ? 10.875 -3.27 -13.281 1 94 76 LEU A N 1
ATOM 565 C CA . LEU A 1 76 ? 9.875 -3.994 -14.062 1 94 76 LEU A CA 1
ATOM 566 C C . LEU A 1 76 ? 10.477 -4.512 -15.359 1 94 76 LEU A C 1
ATOM 568 O O . LEU A 1 76 ? 10.242 -5.66 -15.742 1 94 76 LEU A O 1
ATOM 572 N N . SER A 1 77 ? 11.25 -3.691 -15.992 1 94.56 77 SER A N 1
ATOM 573 C CA . SER A 1 77 ? 11.875 -4.074 -17.25 1 94.56 77 SER A CA 1
ATOM 574 C C . SER A 1 77 ? 12.789 -5.285 -17.078 1 94.56 77 SER A C 1
ATOM 576 O O . SER A 1 77 ? 12.719 -6.242 -17.844 1 94.56 77 SER A O 1
ATOM 578 N N . SER A 1 78 ? 13.648 -5.234 -16.078 1 96.19 78 SER A N 1
ATOM 579 C CA . SER A 1 78 ? 14.578 -6.34 -15.859 1 96.19 78 SER A CA 1
ATOM 580 C C . SER A 1 78 ? 13.836 -7.605 -15.453 1 96.19 78 SER A C 1
ATOM 582 O O . SER A 1 78 ? 14.258 -8.711 -15.789 1 96.19 78 SER A O 1
ATOM 584 N N . ILE A 1 79 ? 12.758 -7.465 -14.781 1 97.56 79 ILE A N 1
ATOM 585 C CA . ILE A 1 79 ? 11.938 -8.602 -14.391 1 97.56 79 ILE A CA 1
ATOM 586 C C . ILE A 1 79 ? 11.336 -9.258 -15.633 1 97.56 79 ILE A C 1
ATOM 588 O O . ILE A 1 79 ? 11.406 -10.477 -15.797 1 97.56 79 ILE A O 1
ATOM 592 N N . LEU A 1 80 ? 10.789 -8.445 -16.484 1 97.81 80 LEU A N 1
ATOM 593 C CA . LEU A 1 80 ? 10.18 -8.969 -17.703 1 97.81 80 LEU A CA 1
ATOM 594 C C . LEU A 1 80 ? 11.211 -9.695 -18.547 1 97.81 80 LEU A C 1
ATOM 596 O O . LEU A 1 80 ? 10.938 -10.773 -19.078 1 97.81 80 LEU A O 1
ATOM 600 N N . GLU A 1 81 ? 12.367 -9.164 -18.641 1 97.69 81 GLU A N 1
ATOM 601 C CA . GLU A 1 81 ? 13.43 -9.805 -19.406 1 97.69 81 GLU A CA 1
ATOM 602 C C . GLU A 1 81 ? 13.812 -11.156 -18.797 1 97.69 81 GLU A C 1
ATOM 604 O O . GLU A 1 81 ? 14.016 -12.133 -19.531 1 97.69 81 GLU A O 1
ATOM 609 N N . THR A 1 82 ? 13.898 -11.203 -17.547 1 98.12 82 THR A N 1
ATOM 610 C CA . THR A 1 82 ? 14.242 -12.438 -16.859 1 98.12 82 THR A CA 1
ATOM 611 C C . THR A 1 82 ? 13.141 -13.484 -17.047 1 98.12 82 THR A C 1
ATOM 613 O O . THR A 1 82 ? 13.43 -14.648 -17.312 1 98.12 82 THR A O 1
ATOM 616 N N . LEU A 1 83 ? 11.898 -13.062 -16.953 1 98.38 83 LEU A N 1
ATOM 617 C CA . LEU A 1 83 ? 10.773 -13.984 -17.047 1 98.38 83 LEU A CA 1
ATOM 618 C C . LEU A 1 83 ? 10.68 -14.609 -18.438 1 98.38 83 LEU A C 1
ATOM 620 O O . LEU A 1 83 ? 10.188 -15.727 -18.578 1 98.38 83 LEU A O 1
ATOM 624 N N . LYS A 1 84 ? 11.156 -13.945 -19.406 1 97.81 84 LYS A N 1
ATOM 625 C CA . LYS A 1 84 ? 11.172 -14.484 -20.766 1 97.81 84 LYS A CA 1
ATOM 626 C C . LYS A 1 84 ? 12.031 -15.742 -20.859 1 97.81 84 LYS A C 1
ATOM 628 O O . LYS A 1 84 ? 11.828 -16.578 -21.734 1 97.81 84 LYS A O 1
ATOM 633 N N . THR A 1 85 ? 12.945 -15.836 -19.953 1 97.75 85 THR A N 1
ATOM 634 C CA . THR A 1 85 ? 13.891 -16.938 -20 1 97.75 85 THR A CA 1
ATOM 635 C C . THR A 1 85 ? 13.414 -18.109 -19.141 1 97.75 85 THR A C 1
ATOM 637 O O . THR A 1 85 ? 14.055 -19.156 -19.094 1 97.75 85 THR A O 1
ATOM 640 N N . ILE A 1 86 ? 12.383 -17.953 -18.5 1 97.62 86 ILE A N 1
ATOM 641 C CA . ILE A 1 86 ? 11.906 -18.953 -17.547 1 97.62 86 ILE A CA 1
ATOM 642 C C . ILE A 1 86 ? 10.781 -19.781 -18.172 1 97.62 86 ILE A C 1
ATOM 644 O O . ILE A 1 86 ? 9.836 -19.219 -18.734 1 97.62 86 ILE A O 1
ATOM 648 N N . ASP A 1 87 ? 10.953 -21.031 -18.078 1 96.06 87 ASP A N 1
ATOM 649 C CA . ASP A 1 87 ? 9.922 -21.984 -18.5 1 96.06 87 ASP A CA 1
ATOM 650 C C . ASP A 1 87 ? 9.281 -22.672 -17.297 1 96.06 87 ASP A C 1
ATOM 652 O O . ASP A 1 87 ? 9.969 -23.344 -16.516 1 96.06 87 ASP A O 1
ATOM 656 N N . THR A 1 88 ? 8.055 -22.422 -17.094 1 97.62 88 THR A N 1
ATOM 657 C CA . THR A 1 88 ? 7.297 -23.031 -16.016 1 97.62 88 THR A CA 1
ATOM 658 C C . THR A 1 88 ? 5.875 -23.359 -16.453 1 97.62 88 THR A C 1
ATOM 660 O O . THR A 1 88 ? 5.309 -22.656 -17.297 1 97.62 88 THR A O 1
ATOM 663 N N . LYS A 1 89 ? 5.336 -24.359 -15.883 1 95.31 89 LYS A N 1
ATOM 664 C CA . LYS A 1 89 ? 3.973 -24.766 -16.203 1 95.31 89 LYS A CA 1
ATOM 665 C C . LYS A 1 89 ? 2.961 -24.047 -15.312 1 95.31 89 LYS A C 1
ATOM 667 O O . LYS A 1 89 ? 1.768 -24.016 -15.625 1 95.31 89 LYS A O 1
ATOM 672 N N . VAL A 1 90 ? 3.434 -23.531 -14.227 1 96.62 90 VAL A N 1
ATOM 673 C CA . VAL A 1 90 ? 2.545 -22.844 -13.297 1 96.62 90 VAL A CA 1
ATOM 674 C C . VAL A 1 90 ? 2.367 -21.391 -13.742 1 96.62 90 VAL A C 1
ATOM 676 O O . VAL A 1 90 ? 3.348 -20.688 -13.992 1 96.62 90 VAL A O 1
ATOM 679 N N . PRO A 1 91 ? 1.124 -20.938 -13.859 1 98.44 91 PRO A N 1
ATOM 680 C CA . PRO A 1 91 ? 0.929 -19.531 -14.242 1 98.44 91 PRO A CA 1
ATOM 681 C C . PRO A 1 91 ? 1.527 -18.562 -13.234 1 98.44 91 PRO A C 1
ATOM 683 O O . PRO A 1 91 ? 1.461 -18.797 -12.031 1 98.44 91 PRO A O 1
ATOM 686 N N . LEU A 1 92 ? 2.137 -17.531 -13.758 1 98.75 92 LEU A N 1
ATOM 687 C CA . LEU A 1 92 ? 2.652 -16.453 -12.93 1 98.75 92 LEU A CA 1
ATOM 688 C C . LEU A 1 92 ? 1.705 -15.258 -12.945 1 98.75 92 LEU A C 1
ATOM 690 O O . LEU A 1 92 ? 1.021 -15.016 -13.938 1 98.75 92 LEU A O 1
ATOM 694 N N . VAL A 1 93 ? 1.639 -14.578 -11.828 1 98.5 93 VAL A N 1
ATOM 695 C CA . VAL A 1 93 ? 0.847 -13.367 -11.68 1 98.5 93 VAL A CA 1
ATOM 696 C C . VAL A 1 93 ? 1.745 -12.219 -11.227 1 98.5 93 VAL A C 1
ATOM 698 O O . VAL A 1 93 ? 2.436 -12.32 -10.211 1 98.5 93 VAL A O 1
ATOM 701 N N . ILE A 1 94 ? 1.758 -11.133 -11.938 1 97.62 94 ILE A N 1
ATOM 702 C CA . ILE A 1 94 ? 2.553 -9.969 -11.547 1 97.62 94 ILE A CA 1
ATOM 703 C C . ILE A 1 94 ? 1.704 -9.023 -10.703 1 97.62 94 ILE A C 1
ATOM 705 O O . ILE A 1 94 ? 0.579 -8.688 -11.086 1 97.62 94 ILE A O 1
ATOM 709 N N . MET A 1 95 ? 2.186 -8.695 -9.594 1 93.81 95 MET A N 1
ATOM 710 C CA . MET A 1 95 ? 1.605 -7.629 -8.781 1 93.81 95 MET A CA 1
ATOM 711 C C . MET A 1 95 ? 2.484 -6.383 -8.812 1 93.81 95 MET A C 1
ATOM 713 O O . MET A 1 95 ? 3.643 -6.426 -8.391 1 93.81 95 MET A O 1
ATOM 717 N N . THR A 1 96 ? 1.933 -5.273 -9.32 1 91.06 96 THR A N 1
ATOM 718 C CA . THR A 1 96 ? 2.648 -4.004 -9.422 1 91.06 96 THR A CA 1
ATOM 719 C C . THR A 1 96 ? 1.68 -2.828 -9.328 1 91.06 96 THR A C 1
ATOM 721 O O . THR A 1 96 ? 0.466 -3.008 -9.453 1 91.06 96 THR A O 1
ATOM 724 N N . TYR A 1 97 ? 2.225 -1.678 -9.133 1 86.69 97 TYR A N 1
ATOM 725 C CA . TYR A 1 97 ? 1.426 -0.461 -9.227 1 86.69 97 TYR A CA 1
ATOM 726 C C . TYR A 1 97 ? 1.248 -0.038 -10.68 1 86.69 97 TYR A C 1
ATOM 728 O O . TYR A 1 97 ? 1.982 -0.493 -11.562 1 86.69 97 TYR A O 1
ATOM 736 N N . PHE A 1 98 ? 0.36 0.854 -10.875 1 86.88 98 PHE A N 1
ATOM 737 C CA . PHE A 1 98 ? 0.011 1.267 -12.234 1 86.88 98 PHE A CA 1
ATOM 738 C C . PHE A 1 98 ? 1.121 2.113 -12.844 1 86.88 98 PHE A C 1
ATOM 740 O O . PHE A 1 98 ? 1.388 2.025 -14.047 1 86.88 98 PHE A O 1
ATOM 747 N N . ASN A 1 99 ? 1.784 2.875 -12.109 1 84.19 99 ASN A N 1
ATOM 748 C CA . ASN A 1 99 ? 2.734 3.854 -12.633 1 84.19 99 ASN A CA 1
ATOM 749 C C . ASN A 1 99 ? 3.867 3.182 -13.398 1 84.19 99 ASN A C 1
ATOM 751 O O . ASN A 1 99 ? 4.176 3.578 -14.523 1 84.19 99 ASN A O 1
ATOM 755 N N . PRO A 1 100 ? 4.488 2.18 -12.844 1 87.19 100 PRO A N 1
ATOM 756 C CA . PRO A 1 100 ? 5.535 1.498 -13.617 1 87.19 100 PRO A CA 1
ATOM 757 C C . PRO A 1 100 ? 5.023 0.941 -14.938 1 87.19 100 PRO A C 1
ATOM 759 O O . PRO A 1 100 ? 5.754 0.938 -15.938 1 87.19 100 PRO A O 1
ATOM 762 N N . VAL A 1 101 ? 3.803 0.463 -14.953 1 91.25 101 VAL A N 1
ATOM 763 C CA . VAL A 1 101 ? 3.188 -0.065 -16.172 1 91.25 101 VAL A CA 1
ATOM 764 C C . VAL A 1 101 ? 2.979 1.063 -17.172 1 91.25 101 VAL A C 1
ATOM 766 O O . VAL A 1 101 ? 3.316 0.924 -18.359 1 91.25 101 VAL A O 1
ATOM 769 N N . TYR A 1 102 ? 2.457 2.088 -16.656 1 86.38 102 TYR A N 1
ATOM 770 C CA . TYR A 1 102 ? 2.201 3.254 -17.484 1 86.38 102 TYR A CA 1
ATOM 771 C C . TYR A 1 102 ? 3.494 3.781 -18.094 1 86.38 102 TYR A C 1
ATOM 773 O O . TYR A 1 102 ? 3.549 4.062 -19.297 1 86.38 102 TYR A O 1
ATOM 781 N N . GLN A 1 103 ? 4.531 3.881 -17.406 1 84.31 103 GLN A N 1
ATOM 782 C CA . GLN A 1 103 ? 5.816 4.398 -17.859 1 84.31 103 GLN A CA 1
ATOM 783 C C . GLN A 1 103 ? 6.449 3.459 -18.891 1 84.31 103 GLN A C 1
ATOM 785 O O . GLN A 1 103 ? 7.125 3.906 -19.812 1 84.31 103 GLN A O 1
ATOM 790 N N . PHE A 1 104 ? 6.32 2.24 -18.641 1 90.5 104 PHE A N 1
ATOM 791 C CA . PHE A 1 104 ? 6.812 1.243 -19.578 1 90.5 104 PHE A CA 1
ATOM 792 C C . PHE A 1 104 ? 6.078 1.35 -20.922 1 90.5 104 PHE A C 1
ATOM 794 O O . PHE A 1 104 ? 6.645 1.057 -21.969 1 90.5 104 PHE A O 1
ATOM 801 N N . GLY A 1 105 ? 4.93 1.885 -20.922 1 92.81 105 GLY A N 1
ATOM 802 C CA . GLY A 1 105 ? 3.998 1.802 -22.031 1 92.81 105 GLY A CA 1
ATOM 803 C C . GLY A 1 105 ? 3.098 0.582 -21.969 1 92.81 105 GLY A C 1
ATOM 804 O O . GLY A 1 105 ? 3.568 -0.55 -22.109 1 92.81 105 GLY A O 1
ATOM 805 N N . ILE A 1 106 ? 1.833 0.805 -21.875 1 94.06 106 ILE A N 1
ATOM 806 C CA . ILE A 1 106 ? 0.879 -0.263 -21.594 1 94.06 106 ILE A CA 1
ATOM 807 C C . ILE A 1 106 ? 0.928 -1.305 -22.719 1 94.06 106 ILE A C 1
ATOM 809 O O . ILE A 1 106 ? 1.008 -2.506 -22.453 1 94.06 106 ILE A O 1
ATOM 813 N N . GLU A 1 107 ? 0.913 -0.858 -23.922 1 95.62 107 GLU A N 1
ATOM 814 C CA . GLU A 1 107 ? 0.953 -1.777 -25.047 1 95.62 107 GLU A CA 1
ATOM 815 C C . GLU A 1 107 ? 2.246 -2.588 -25.062 1 95.62 107 GLU A C 1
ATOM 817 O O . GLU A 1 107 ? 2.219 -3.805 -25.266 1 95.62 107 GLU A O 1
ATOM 822 N N . LYS A 1 108 ? 3.355 -1.937 -24.859 1 97 108 LYS A N 1
ATOM 823 C CA . LYS A 1 108 ? 4.652 -2.605 -24.812 1 97 108 LYS A CA 1
ATOM 824 C C . LYS A 1 108 ? 4.727 -3.586 -23.641 1 97 108 LYS A C 1
ATOM 826 O O . LYS A 1 108 ? 5.293 -4.672 -23.781 1 97 108 LYS A O 1
ATOM 831 N N . PHE A 1 109 ? 4.156 -3.178 -22.578 1 97.19 109 PHE A N 1
ATOM 832 C CA . PHE A 1 109 ? 4.125 -4.008 -21.375 1 97.19 109 PHE A CA 1
ATOM 833 C C . PHE A 1 109 ? 3.359 -5.301 -21.641 1 97.19 109 PHE A C 1
ATOM 835 O O . PHE A 1 109 ? 3.857 -6.391 -21.359 1 97.19 109 PHE A O 1
ATOM 842 N N . VAL A 1 110 ? 2.197 -5.195 -22.219 1 97.12 110 VAL A N 1
ATOM 843 C CA . VAL A 1 110 ? 1.361 -6.355 -22.5 1 97.12 110 VAL A CA 1
ATOM 844 C C . VAL A 1 110 ? 2.053 -7.254 -23.531 1 97.12 110 VAL A C 1
ATOM 846 O O . VAL A 1 110 ? 2.055 -8.477 -23.391 1 97.12 110 VAL A O 1
ATOM 849 N N . ALA A 1 111 ? 2.621 -6.676 -24.5 1 97.06 111 ALA A N 1
ATOM 850 C CA . ALA A 1 111 ? 3.359 -7.441 -25.5 1 97.06 111 ALA A CA 1
ATOM 851 C C . ALA A 1 111 ? 4.508 -8.219 -24.859 1 97.06 111 ALA A C 1
ATOM 853 O O . ALA A 1 111 ? 4.762 -9.367 -25.219 1 97.06 111 ALA A O 1
ATOM 854 N N . ALA A 1 112 ? 5.18 -7.59 -23.953 1 97.75 112 ALA A N 1
ATOM 855 C CA . ALA A 1 112 ? 6.266 -8.25 -23.25 1 97.75 112 ALA A CA 1
ATOM 856 C C . ALA A 1 112 ? 5.75 -9.422 -22.422 1 97.75 112 ALA A C 1
ATOM 858 O O . ALA A 1 112 ? 6.375 -10.484 -22.375 1 97.75 112 ALA A O 1
ATOM 859 N N . LEU A 1 113 ? 4.629 -9.234 -21.781 1 97.75 113 LEU A N 1
ATOM 860 C CA . LEU A 1 113 ? 4.039 -10.281 -20.953 1 97.75 113 LEU A CA 1
ATOM 861 C C . LEU A 1 113 ? 3.74 -11.531 -21.766 1 97.75 113 LEU A C 1
ATOM 863 O O . LEU A 1 113 ? 3.887 -12.648 -21.281 1 97.75 113 LEU A O 1
ATOM 867 N N . GLU A 1 114 ? 3.289 -11.336 -22.984 1 97.25 114 GLU A N 1
ATOM 868 C CA . GLU A 1 114 ? 2.893 -12.453 -23.844 1 97.25 114 GLU A CA 1
ATOM 869 C C . GLU A 1 114 ? 4.066 -13.391 -24.094 1 97.25 114 GLU A C 1
ATOM 871 O O . GLU A 1 114 ? 3.867 -14.555 -24.469 1 97.25 114 GLU A O 1
ATOM 876 N N . LYS A 1 115 ? 5.223 -12.93 -23.938 1 97.62 115 LYS A N 1
ATOM 877 C CA . LYS A 1 115 ? 6.426 -13.734 -24.172 1 97.62 115 LYS A CA 1
ATOM 878 C C . LYS A 1 115 ? 6.906 -14.383 -22.875 1 97.62 115 LYS A C 1
ATOM 880 O O . LYS A 1 115 ? 8.023 -14.906 -22.812 1 97.62 115 LYS A O 1
ATOM 885 N N . THR A 1 116 ? 6.184 -14.281 -21.812 1 98.31 116 THR A N 1
ATOM 886 C CA . THR A 1 116 ? 6.492 -14.828 -20.5 1 98.31 116 THR A CA 1
ATOM 887 C C . THR A 1 116 ? 5.398 -15.789 -20.047 1 98.31 116 THR A C 1
ATOM 889 O O . THR A 1 116 ? 4.34 -15.875 -20.672 1 98.31 116 THR A O 1
ATOM 892 N N . PRO A 1 117 ? 5.629 -16.531 -18.969 1 98.31 117 PRO A N 1
ATOM 893 C CA . PRO A 1 117 ? 4.598 -17.406 -18.406 1 98.31 117 PRO A CA 1
ATOM 894 C C . PRO A 1 117 ? 3.555 -16.641 -17.594 1 98.31 117 PRO A C 1
ATOM 896 O O . PRO A 1 117 ? 2.717 -17.25 -16.938 1 98.31 117 PRO A O 1
ATOM 899 N N . VAL A 1 118 ? 3.555 -15.359 -17.641 1 98.62 118 VAL A N 1
ATOM 900 C CA . VAL A 1 118 ? 2.619 -14.555 -16.859 1 98.62 118 VAL A CA 1
ATOM 901 C C . VAL A 1 118 ? 1.221 -14.656 -17.469 1 98.62 118 VAL A C 1
ATOM 903 O O . VAL A 1 118 ? 1.047 -14.477 -18.672 1 98.62 118 VAL A O 1
ATOM 906 N N . LYS A 1 119 ? 0.274 -14.93 -16.594 1 98.69 119 LYS A N 1
ATOM 907 C CA . LYS A 1 119 ? -1.106 -15.109 -17.031 1 98.69 119 LYS A CA 1
ATOM 908 C C . LYS A 1 119 ? -2.055 -14.219 -16.234 1 98.69 119 LYS A C 1
ATOM 910 O O . LYS A 1 119 ? -3.26 -14.188 -16.5 1 98.69 119 LYS A O 1
ATOM 915 N N . GLY A 1 120 ? -1.521 -13.461 -15.289 1 98.25 120 GLY A N 1
ATOM 916 C CA . GLY A 1 120 ? -2.344 -12.578 -14.477 1 98.25 120 GLY A CA 1
ATOM 917 C C . GLY A 1 120 ? -1.632 -11.297 -14.078 1 98.25 120 GLY A C 1
ATOM 918 O O . GLY A 1 120 ? -0.406 -11.281 -13.945 1 98.25 120 GLY A O 1
ATOM 919 N N . LEU A 1 121 ? -2.416 -10.281 -13.898 1 97 121 LEU A N 1
ATOM 920 C CA . LEU A 1 121 ? -1.957 -8.984 -13.406 1 97 121 LEU A CA 1
ATOM 921 C C . LEU A 1 121 ? -2.801 -8.516 -12.227 1 97 121 LEU A C 1
ATOM 923 O O . LEU A 1 121 ? -4.027 -8.641 -12.25 1 97 121 LEU A O 1
ATOM 927 N N . ILE A 1 122 ? -2.137 -8.094 -11.211 1 93.81 122 ILE A N 1
ATOM 928 C CA . ILE A 1 122 ? -2.773 -7.422 -10.086 1 93.81 122 ILE A CA 1
ATOM 929 C C . ILE A 1 122 ? -2.225 -6.004 -9.945 1 93.81 122 ILE A C 1
ATOM 931 O O . ILE A 1 122 ? -1.026 -5.812 -9.734 1 93.81 122 ILE A O 1
ATOM 935 N N . ILE A 1 123 ? -3.072 -5.047 -10.078 1 90.69 123 ILE A N 1
ATOM 936 C CA . ILE A 1 123 ? -2.697 -3.645 -9.945 1 90.69 123 ILE A CA 1
ATOM 937 C C . ILE A 1 123 ? -3.549 -2.982 -8.859 1 90.69 123 ILE A C 1
ATOM 939 O O . ILE A 1 123 ? -4.637 -2.473 -9.148 1 90.69 123 ILE A O 1
ATOM 943 N N . PRO A 1 124 ? -3.043 -2.898 -7.707 1 86.12 124 PRO A N 1
ATOM 944 C CA . PRO A 1 124 ? -3.836 -2.504 -6.539 1 86.12 124 PRO A CA 1
ATOM 945 C C . PRO A 1 124 ? -4.348 -1.068 -6.633 1 86.12 124 PRO A C 1
ATOM 947 O O . PRO A 1 124 ? -5.406 -0.75 -6.082 1 86.12 124 PRO A O 1
ATOM 950 N N . ASP A 1 125 ? -3.656 -0.25 -7.312 1 83.25 125 ASP A N 1
ATOM 951 C CA . ASP A 1 125 ? -4.035 1.159 -7.355 1 83.25 125 ASP A CA 1
ATOM 952 C C . ASP A 1 125 ? -4.812 1.48 -8.625 1 83.25 125 ASP A C 1
ATOM 954 O O . ASP A 1 125 ? -4.887 2.639 -9.039 1 83.25 125 ASP A O 1
ATOM 958 N N . LEU A 1 126 ? -5.305 0.485 -9.25 1 85.44 126 LEU A N 1
ATOM 959 C CA . LEU A 1 126 ? -6.176 0.65 -10.414 1 85.44 126 LEU A CA 1
ATOM 960 C C . LEU A 1 126 ? -7.609 0.263 -10.078 1 85.44 126 LEU A C 1
ATOM 962 O O . LEU A 1 126 ? -7.957 -0.921 -10.078 1 85.44 126 LEU A O 1
ATOM 966 N N . PRO A 1 127 ? -8.414 1.269 -9.836 1 78.81 127 PRO A N 1
ATOM 967 C CA . PRO A 1 127 ? -9.82 0.968 -9.531 1 78.81 127 PRO A CA 1
ATOM 968 C C . PRO A 1 127 ? -10.547 0.308 -10.695 1 78.81 127 PRO A C 1
ATOM 970 O O . PRO A 1 127 ? -10.117 0.424 -11.844 1 78.81 127 PRO A O 1
ATOM 973 N N . LYS A 1 128 ? -11.641 -0.395 -10.328 1 82.38 128 LYS A N 1
ATOM 974 C CA . LYS A 1 128 ? -12.453 -1.085 -11.336 1 82.38 128 LYS A CA 1
ATOM 975 C C . LYS A 1 128 ? -12.883 -0.132 -12.445 1 82.38 128 LYS A C 1
ATOM 977 O O . LYS A 1 128 ? -12.859 -0.492 -13.625 1 82.38 128 LYS A O 1
ATOM 982 N N . GLU A 1 129 ? -13.203 1.012 -12.125 1 78.88 129 GLU A N 1
ATOM 983 C CA . GLU A 1 129 ? -13.711 2.027 -13.039 1 78.88 129 GLU A CA 1
ATOM 984 C C . GLU A 1 129 ? -12.648 2.422 -14.062 1 78.88 129 GLU A C 1
ATOM 986 O O . GLU A 1 129 ? -12.969 2.967 -15.125 1 78.88 129 GLU A O 1
ATOM 991 N N . HIS A 1 130 ? -11.375 2.117 -13.781 1 83.12 130 HIS A N 1
ATOM 992 C CA . HIS A 1 130 ? -10.281 2.557 -14.648 1 83.12 130 HIS A CA 1
ATOM 993 C C . HIS A 1 130 ? -9.578 1.368 -15.297 1 83.12 130 HIS A C 1
ATOM 995 O O . HIS A 1 130 ? -8.5 1.521 -15.875 1 83.12 130 HIS A O 1
ATOM 1001 N N . GLU A 1 131 ? -10.211 0.269 -15.211 1 88 131 GLU A N 1
ATOM 1002 C CA . GLU A 1 131 ? -9.617 -0.934 -15.789 1 88 131 GLU A CA 1
ATOM 1003 C C . GLU A 1 131 ? -9.484 -0.803 -17.312 1 88 131 GLU A C 1
ATOM 1005 O O . GLU A 1 131 ? -8.703 -1.532 -17.922 1 88 131 GLU A O 1
ATOM 1010 N N . ASP A 1 132 ? -10.211 0.078 -17.875 1 89.25 132 ASP A N 1
ATOM 1011 C CA . ASP A 1 132 ? -10.188 0.268 -19.328 1 89.25 132 ASP A CA 1
ATOM 1012 C C . ASP A 1 132 ? -8.82 0.759 -19.797 1 89.25 132 ASP A C 1
ATOM 1014 O O . ASP A 1 132 ? -8.516 0.718 -20.984 1 89.25 132 ASP A O 1
ATOM 1018 N N . TYR A 1 133 ? -8 1.204 -18.938 1 87.38 133 TYR A N 1
ATOM 1019 C CA . TYR A 1 133 ? -6.633 1.574 -19.281 1 87.38 133 TYR A CA 1
ATOM 1020 C C . TYR A 1 133 ? -5.828 0.352 -19.703 1 87.38 133 TYR A C 1
ATOM 1022 O O . TYR A 1 133 ? -4.875 0.469 -20.484 1 87.38 133 TYR A O 1
ATOM 1030 N N . ILE A 1 134 ? -6.266 -0.801 -19.219 1 92.75 134 ILE A N 1
ATOM 1031 C CA . ILE A 1 134 ? -5.469 -2.002 -19.453 1 92.75 134 ILE A CA 1
ATOM 1032 C C . ILE A 1 134 ? -6.273 -3.008 -20.266 1 92.75 134 ILE A C 1
ATOM 1034 O O . ILE A 1 134 ? -5.746 -3.631 -21.188 1 92.75 134 ILE A O 1
ATOM 1038 N N . LYS A 1 135 ? -7.539 -3.145 -20.031 1 93.94 135 LYS A N 1
ATOM 1039 C CA . LYS A 1 135 ? -8.391 -4.227 -20.5 1 93.94 135 LYS A CA 1
ATOM 1040 C C . LYS A 1 135 ? -8.375 -4.297 -22.031 1 93.94 135 LYS A C 1
ATOM 1042 O O . LYS A 1 135 ? -8.273 -5.383 -22.609 1 93.94 135 LYS A O 1
ATOM 1047 N N . PRO A 1 136 ? -8.438 -3.191 -22.734 1 94.31 136 PRO A N 1
ATOM 1048 C CA . PRO A 1 136 ? -8.445 -3.266 -24.188 1 94.31 136 PRO A CA 1
ATOM 1049 C C . PRO A 1 136 ? -7.199 -3.949 -24.75 1 94.31 136 PRO A C 1
ATOM 1051 O O . PRO A 1 136 ? -7.238 -4.5 -25.859 1 94.31 136 PRO A O 1
ATOM 1054 N N . PHE A 1 137 ? -6.148 -3.949 -24.031 1 95.56 137 PHE A N 1
ATOM 1055 C CA . PHE A 1 137 ? -4.883 -4.488 -24.531 1 95.56 137 PHE A CA 1
ATOM 1056 C C . PHE A 1 137 ? -4.75 -5.965 -24.172 1 95.56 137 PHE A C 1
ATOM 1058 O O . PHE A 1 137 ? -3.895 -6.664 -24.703 1 95.56 137 PHE A O 1
ATOM 1065 N N . ILE A 1 138 ? -5.652 -6.441 -23.219 1 95.5 138 ILE A N 1
ATOM 1066 C CA . ILE A 1 138 ? -5.434 -7.816 -22.781 1 95.5 138 ILE A CA 1
ATOM 1067 C C . ILE A 1 138 ? -6.664 -8.664 -23.094 1 95.5 138 ILE A C 1
ATOM 1069 O O . ILE A 1 138 ? -6.648 -9.883 -22.922 1 95.5 138 ILE A O 1
ATOM 1073 N N . ASN A 1 139 ? -7.73 -8.164 -23.594 1 92.88 139 ASN A N 1
ATOM 1074 C CA . ASN A 1 139 ? -8.992 -8.867 -23.844 1 92.88 139 ASN A CA 1
ATOM 1075 C C . ASN A 1 139 ? -8.797 -10.062 -24.766 1 92.88 139 ASN A C 1
ATOM 1077 O O . ASN A 1 139 ? -9.414 -11.109 -24.562 1 92.88 139 ASN A O 1
ATOM 1081 N N . ASP A 1 140 ? -7.984 -9.969 -25.719 1 94.31 140 ASP A N 1
ATOM 1082 C CA . ASP A 1 140 ? -7.773 -11.039 -26.672 1 94.31 140 ASP A CA 1
ATOM 1083 C C . ASP A 1 140 ? -6.496 -11.812 -26.359 1 94.31 140 ASP A C 1
ATOM 1085 O O . ASP A 1 140 ? -5.984 -12.547 -27.203 1 94.31 140 ASP A O 1
ATOM 1089 N N . LYS A 1 141 ? -6.031 -11.648 -25.234 1 96.81 141 LYS A N 1
ATOM 1090 C CA . LYS A 1 141 ? -4.801 -12.32 -24.828 1 96.81 141 LYS A CA 1
ATOM 1091 C C . LYS A 1 141 ? -5.047 -13.227 -23.625 1 96.81 141 LYS A C 1
ATOM 1093 O O . LYS A 1 141 ? -6.086 -13.133 -22.969 1 96.81 141 LYS A O 1
ATOM 1098 N N . ASP A 1 142 ? -4.113 -14.125 -23.406 1 98 142 ASP A N 1
ATOM 1099 C CA . ASP A 1 142 ? -4.211 -15.047 -22.281 1 98 142 ASP A CA 1
ATOM 1100 C C . ASP A 1 142 ? -3.629 -14.422 -21.016 1 98 142 ASP A C 1
ATOM 1102 O O . ASP A 1 142 ? -2.752 -15.008 -20.375 1 98 142 ASP A O 1
ATOM 1106 N N . ILE A 1 143 ? -4.066 -13.25 -20.641 1 98 143 ILE A N 1
ATOM 1107 C CA . ILE A 1 143 ? -3.693 -12.492 -19.453 1 98 143 ILE A CA 1
ATOM 1108 C C . ILE A 1 143 ? -4.949 -11.961 -18.766 1 98 143 ILE A C 1
ATOM 1110 O O . ILE A 1 143 ? -5.805 -11.352 -19.406 1 98 143 ILE A O 1
ATOM 1114 N N . CYS A 1 144 ? -5.07 -12.219 -17.469 1 97.62 144 CYS A N 1
ATOM 1115 C CA . CYS A 1 144 ? -6.211 -11.766 -16.688 1 97.62 144 CYS A CA 1
ATOM 1116 C C . CYS A 1 144 ? -5.832 -10.562 -15.828 1 97.62 144 CYS A C 1
ATOM 1118 O O . CYS A 1 144 ? -4.746 -10.531 -15.25 1 97.62 144 CYS A O 1
ATOM 1120 N N . LEU A 1 145 ? -6.672 -9.594 -15.844 1 96.31 145 LEU A N 1
ATOM 1121 C CA . LEU A 1 145 ? -6.609 -8.586 -14.789 1 96.31 145 LEU A CA 1
ATOM 1122 C C . LEU A 1 145 ? -7.434 -9.008 -13.578 1 96.31 145 LEU A C 1
ATOM 1124 O O . LEU A 1 145 ? -8.664 -9.023 -13.633 1 96.31 145 LEU A O 1
ATOM 1128 N N . VAL A 1 146 ? -6.746 -9.312 -12.508 1 95.38 146 VAL A N 1
ATOM 1129 C CA . VAL A 1 146 ? -7.363 -9.922 -11.336 1 95.38 146 VAL A CA 1
ATOM 1130 C C . VAL A 1 146 ? -7.922 -8.828 -10.422 1 95.38 146 VAL A C 1
ATOM 1132 O O . VAL A 1 146 ? -7.203 -7.91 -10.023 1 95.38 146 VAL A O 1
ATOM 1135 N N . PRO A 1 147 ? -9.195 -8.906 -10.102 1 92.31 147 PRO A N 1
ATOM 1136 C CA . PRO A 1 147 ? -9.766 -7.887 -9.211 1 92.31 147 PRO A CA 1
ATOM 1137 C C . PRO A 1 147 ? -9.438 -8.141 -7.738 1 92.31 147 PRO A C 1
ATOM 1139 O O . PRO A 1 147 ? -9.344 -9.297 -7.312 1 92.31 147 PRO A O 1
ATOM 1142 N N . LEU A 1 148 ? -9.297 -7.078 -7.031 1 88.94 148 LEU A N 1
ATOM 1143 C CA . LEU A 1 148 ? -9.18 -7.09 -5.578 1 88.94 148 LEU A CA 1
ATOM 1144 C C . LEU A 1 148 ? -10.5 -6.715 -4.918 1 88.94 148 LEU A C 1
ATOM 1146 O O . LEU A 1 148 ? -11.148 -5.746 -5.324 1 88.94 148 LEU A O 1
ATOM 1150 N N . VAL A 1 149 ? -10.914 -7.512 -3.947 1 85.12 149 VAL A N 1
ATOM 1151 C CA . VAL A 1 149 ? -12.156 -7.238 -3.238 1 85.12 149 VAL A CA 1
ATOM 1152 C C . VAL A 1 149 ? -11.922 -7.309 -1.731 1 85.12 149 VAL A C 1
ATOM 1154 O O . VAL A 1 149 ? -11.422 -8.312 -1.221 1 85.12 149 VAL A O 1
ATOM 1157 N N . SER A 1 150 ? -12.227 -6.262 -1.119 1 78.25 150 SER A N 1
ATOM 1158 C CA . SER A 1 150 ? -12.172 -6.301 0.339 1 78.25 150 SER A CA 1
ATOM 1159 C C . SER A 1 150 ? -13.43 -6.941 0.919 1 78.25 150 SER A C 1
ATOM 1161 O O . SER A 1 150 ? -14.531 -6.766 0.386 1 78.25 150 SER A O 1
ATOM 1163 N N . LEU A 1 151 ? -13.328 -7.625 2.039 1 75.19 151 LEU A N 1
ATOM 1164 C CA . LEU A 1 151 ? -14.453 -8.336 2.629 1 75.19 151 LEU A CA 1
ATOM 1165 C C . LEU A 1 151 ? -15.352 -7.383 3.41 1 75.19 151 LEU A C 1
ATOM 1167 O O . LEU A 1 151 ? -16.438 -7.766 3.85 1 75.19 151 LEU A O 1
ATOM 1171 N N . THR A 1 152 ? -14.953 -6.223 3.434 1 68.69 152 THR A N 1
ATOM 1172 C CA . THR A 1 152 ? -15.789 -5.223 4.094 1 68.69 152 THR A CA 1
ATOM 1173 C C . THR A 1 152 ? -16.562 -4.398 3.07 1 68.69 152 THR A C 1
ATOM 1175 O O . THR A 1 152 ? -17.391 -3.562 3.436 1 68.69 152 THR A O 1
ATOM 1178 N N . THR A 1 153 ? -16.266 -4.648 1.861 1 73.31 153 THR A N 1
ATOM 1179 C CA . THR A 1 153 ? -16.984 -3.979 0.787 1 73.31 153 THR A CA 1
ATOM 1180 C C . THR A 1 153 ? -18.453 -4.402 0.776 1 73.31 153 THR A C 1
ATOM 1182 O O . THR A 1 153 ? -18.766 -5.582 0.956 1 73.31 153 THR A O 1
ATOM 1185 N N . PRO A 1 154 ? -19.312 -3.445 0.621 1 74.88 154 PRO A N 1
ATOM 1186 C CA . PRO A 1 154 ? -20.734 -3.791 0.538 1 74.88 154 PRO A CA 1
ATOM 1187 C C . PRO A 1 154 ? -21.047 -4.738 -0.619 1 74.88 154 PRO A C 1
ATOM 1189 O O . PRO A 1 154 ? -20.375 -4.703 -1.65 1 74.88 154 PRO A O 1
ATOM 1192 N N . LEU A 1 155 ? -22.125 -5.441 -0.488 1 80.38 155 LEU A N 1
ATOM 1193 C CA . LEU A 1 155 ? -22.484 -6.496 -1.429 1 80.38 155 LEU A CA 1
ATOM 1194 C C . LEU A 1 155 ? -22.766 -5.914 -2.812 1 80.38 155 LEU A C 1
ATOM 1196 O O . LEU A 1 155 ? -22.391 -6.512 -3.826 1 80.38 155 LEU A O 1
ATOM 1200 N N . SER A 1 156 ? -23.484 -4.855 -2.861 1 82.88 156 SER A N 1
ATOM 1201 C CA . SER A 1 156 ? -23.797 -4.238 -4.148 1 82.88 156 SER A CA 1
ATOM 1202 C C . SER A 1 156 ? -22.516 -3.914 -4.922 1 82.88 156 SER A C 1
ATOM 1204 O O . SER A 1 156 ? -22.438 -4.172 -6.125 1 82.88 156 SER A O 1
ATOM 1206 N N . ARG A 1 157 ? -21.578 -3.436 -4.195 1 80.19 157 ARG A N 1
ATOM 1207 C CA . ARG A 1 157 ? -20.297 -3.102 -4.812 1 80.19 157 ARG A CA 1
ATOM 1208 C C . ARG A 1 157 ? -19.516 -4.363 -5.16 1 80.19 157 ARG A C 1
ATOM 1210 O O . A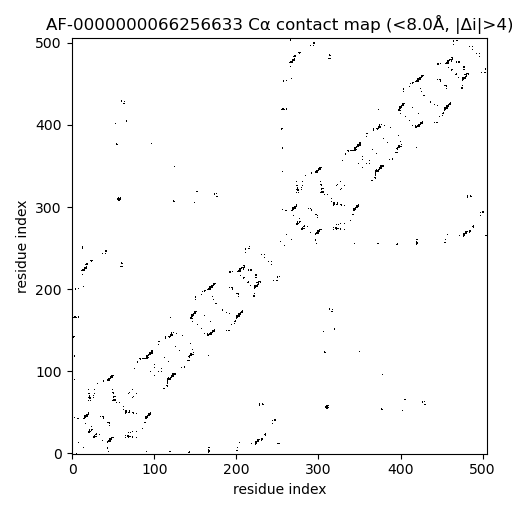RG A 1 157 ? -18.844 -4.414 -6.191 1 80.19 157 ARG A O 1
ATOM 1217 N N . GLN A 1 158 ? -19.641 -5.352 -4.383 1 85.06 158 GLN A N 1
ATOM 1218 C CA . GLN A 1 158 ? -18.969 -6.617 -4.676 1 85.06 158 GLN A CA 1
ATOM 1219 C C . GLN A 1 158 ? -19.453 -7.199 -6 1 85.06 158 GLN A C 1
ATOM 1221 O O . GLN A 1 158 ? -18.656 -7.699 -6.793 1 85.06 158 GLN A O 1
ATOM 1226 N N . LYS A 1 159 ? -20.688 -7.082 -6.23 1 88.38 159 LYS A N 1
ATOM 1227 C CA . LYS A 1 159 ? -21.281 -7.594 -7.465 1 88.38 159 LYS A CA 1
ATOM 1228 C C . LYS A 1 159 ? -20.688 -6.891 -8.688 1 88.38 159 LYS A C 1
ATOM 1230 O O . LYS A 1 159 ? -20.406 -7.531 -9.695 1 88.38 159 LYS A O 1
ATOM 1235 N N . GLU A 1 160 ? -20.484 -5.664 -8.531 1 85.88 160 GLU A N 1
ATOM 1236 C CA . GLU A 1 160 ? -19.891 -4.891 -9.617 1 85.88 160 GLU A CA 1
ATOM 1237 C C . GLU A 1 160 ? -18.438 -5.309 -9.852 1 85.88 160 GLU A C 1
ATOM 1239 O O . GLU A 1 160 ? -18 -5.438 -11 1 85.88 160 GLU A O 1
ATOM 1244 N N . LEU A 1 161 ? -17.797 -5.523 -8.812 1 85.56 161 LEU A N 1
ATOM 1245 C CA . LEU A 1 161 ? -16.359 -5.828 -8.883 1 85.56 161 LEU A CA 1
ATOM 1246 C C . LEU A 1 161 ? -16.125 -7.199 -9.508 1 85.56 161 LEU A C 1
ATOM 1248 O O . LEU A 1 161 ? -15.125 -7.418 -10.188 1 85.56 161 LEU A O 1
ATOM 1252 N N . VAL A 1 162 ? -17.156 -8.117 -9.383 1 89.62 162 VAL A N 1
ATOM 1253 C CA . VAL A 1 162 ? -16.906 -9.492 -9.812 1 89.62 162 VAL A CA 1
ATOM 1254 C C . VAL A 1 162 ? -17.578 -9.742 -11.164 1 89.62 162 VAL A C 1
ATOM 1256 O O . VAL A 1 162 ? -17.359 -10.773 -11.797 1 89.62 162 VAL A O 1
ATOM 1259 N N . ALA A 1 163 ? -18.562 -8.953 -11.703 1 87 163 ALA A N 1
ATOM 1260 C CA . ALA A 1 163 ? -19.375 -9.164 -12.898 1 87 163 ALA A CA 1
ATOM 1261 C C . ALA A 1 163 ? -18.5 -9.5 -14.109 1 87 163 ALA A C 1
ATOM 1263 O O . ALA A 1 163 ? -18.844 -10.398 -14.883 1 87 163 ALA A O 1
ATOM 1264 N N . ASP A 1 164 ? -17.297 -9.094 -14.289 1 87.06 164 ASP A N 1
ATOM 1265 C CA . ASP A 1 164 ? -16.422 -9.359 -15.43 1 87.06 164 ASP A CA 1
ATOM 1266 C C . ASP A 1 164 ? -15.031 -9.773 -14.969 1 87.06 164 ASP A C 1
ATOM 1268 O O . ASP A 1 164 ? -14.047 -9.547 -15.688 1 87.06 164 ASP A O 1
ATOM 1272 N N . ALA A 1 165 ? -15.141 -10.422 -13.914 1 92.88 165 ALA A N 1
ATOM 1273 C CA . ALA A 1 165 ? -13.844 -10.82 -13.367 1 92.88 165 ALA A CA 1
ATOM 1274 C C . ALA A 1 165 ? -13.273 -12.008 -14.133 1 92.88 165 ALA A C 1
ATOM 1276 O O . ALA A 1 165 ? -14.016 -12.859 -14.625 1 92.88 165 ALA A O 1
ATOM 1277 N N . GLU A 1 166 ? -12.039 -12.047 -14.336 1 95 166 GLU A N 1
ATOM 1278 C CA . GLU A 1 166 ? -11.289 -13.141 -14.945 1 95 166 GLU A CA 1
ATOM 1279 C C . GLU A 1 166 ? -10.156 -13.617 -14.039 1 95 166 GLU A C 1
ATOM 1281 O O . GLU A 1 166 ? -9.68 -12.859 -13.188 1 95 166 GLU A O 1
ATOM 1286 N N . GLY A 1 167 ? -9.68 -14.891 -14.273 1 96.81 167 GLY A N 1
ATOM 1287 C CA . GLY A 1 167 ? -8.609 -15.445 -13.461 1 96.81 167 GLY A CA 1
ATOM 1288 C C . GLY A 1 167 ? -9.086 -15.914 -12.094 1 96.81 167 GLY A C 1
ATOM 1289 O O . GLY A 1 167 ? -9.547 -17.047 -11.953 1 96.81 167 GLY A O 1
ATOM 1290 N N . PHE A 1 168 ? -9 -15.016 -11.133 1 97.12 168 PHE A N 1
ATOM 1291 C CA . PHE A 1 168 ? -9.531 -15.219 -9.789 1 97.12 168 PHE A CA 1
ATOM 1292 C C . PHE A 1 168 ? -9.867 -13.891 -9.125 1 97.12 168 PHE A C 1
ATOM 1294 O O . PHE A 1 168 ? -9.539 -12.828 -9.664 1 97.12 168 PHE A O 1
ATOM 1301 N N . ILE A 1 169 ? -10.633 -14.031 -8.047 1 94.75 169 ILE A N 1
ATOM 1302 C CA . ILE A 1 169 ? -10.906 -12.875 -7.191 1 94.75 169 ILE A CA 1
ATOM 1303 C C . ILE A 1 169 ? -9.984 -12.898 -5.977 1 94.75 169 ILE A C 1
ATOM 1305 O O . ILE A 1 169 ? -9.922 -13.898 -5.254 1 94.75 169 ILE A O 1
ATOM 1309 N N . TYR A 1 170 ? -9.312 -11.852 -5.848 1 93.19 170 TYR A N 1
ATOM 1310 C CA . TYR A 1 170 ? -8.453 -11.695 -4.68 1 93.19 170 TYR A CA 1
ATOM 1311 C C . TYR A 1 170 ? -9.219 -11.062 -3.523 1 93.19 170 TYR A C 1
ATOM 1313 O O . TYR A 1 170 ? -9.43 -9.852 -3.504 1 93.19 170 TYR A O 1
ATOM 1321 N N . ALA A 1 171 ? -9.594 -11.875 -2.592 1 89.44 171 ALA A N 1
ATOM 1322 C CA . ALA A 1 171 ? -10.289 -11.383 -1.406 1 89.44 171 ALA A CA 1
ATOM 1323 C C . ALA A 1 171 ? -9.305 -11 -0.309 1 89.44 171 ALA A C 1
ATOM 1325 O O . ALA A 1 171 ? -8.547 -11.844 0.179 1 89.44 171 ALA A O 1
ATOM 1326 N N . VAL A 1 172 ? -9.312 -9.805 0.018 1 80.62 172 VAL A N 1
ATOM 1327 C CA . VAL A 1 172 ? -8.398 -9.297 1.041 1 80.62 172 VAL A CA 1
ATOM 1328 C C . VAL A 1 172 ? -9.078 -9.359 2.41 1 80.62 172 VAL A C 1
ATOM 1330 O O . VAL A 1 172 ? -10.078 -8.68 2.648 1 80.62 172 VAL A O 1
ATOM 1333 N N . ALA A 1 173 ? -8.562 -10.258 3.266 1 71.12 173 ALA A N 1
ATOM 1334 C CA . ALA A 1 173 ? -9.125 -10.469 4.598 1 71.12 173 ALA A CA 1
ATOM 1335 C C . ALA A 1 173 ? -8.547 -9.469 5.598 1 71.12 173 ALA A C 1
ATOM 1337 O O . ALA A 1 173 ? -7.336 -9.445 5.832 1 71.12 173 ALA A O 1
ATOM 1338 N N . ILE A 1 174 ? -9.117 -8.375 5.832 1 59.91 174 ILE A N 1
ATOM 1339 C CA . ILE A 1 174 ? -8.609 -7.414 6.809 1 59.91 174 ILE A CA 1
ATOM 1340 C C . ILE A 1 174 ? -8.992 -7.855 8.219 1 59.91 174 ILE A C 1
ATOM 1342 O O . ILE A 1 174 ? -10.164 -8.148 8.484 1 59.91 174 ILE A O 1
ATOM 1346 N N . ASN A 1 175 ? -8.047 -8.539 8.867 1 52.94 175 ASN A N 1
ATOM 1347 C CA . ASN A 1 175 ? -8.336 -8.867 10.258 1 52.94 175 ASN A CA 1
ATOM 1348 C C . ASN A 1 175 ? -8.891 -7.664 11.016 1 52.94 175 ASN A C 1
ATOM 1350 O O . ASN A 1 175 ? -8.289 -6.59 11.008 1 52.94 175 ASN A O 1
ATOM 1354 N N . GLY A 1 176 ? -10.164 -7.52 10.984 1 48.66 176 GLY A N 1
ATOM 1355 C CA . GLY A 1 176 ? -10.773 -6.504 11.828 1 48.66 176 GLY A CA 1
ATOM 1356 C C . GLY A 1 176 ? -10.18 -6.445 13.219 1 48.66 176 GLY A C 1
ATOM 1357 O O . GLY A 1 176 ? -9.781 -7.473 13.773 1 48.66 176 GLY A O 1
ATOM 1358 N N . VAL A 1 177 ? -9.32 -5.48 13.523 1 42.66 177 VAL A N 1
ATOM 1359 C CA . VAL A 1 177 ? -8.922 -5.207 14.898 1 42.66 177 VAL A CA 1
ATOM 1360 C C . VAL A 1 177 ? -10.125 -5.398 15.828 1 42.66 177 VAL A C 1
ATOM 1362 O O . VAL A 1 177 ? -10.102 -4.957 16.969 1 42.66 177 VAL A O 1
ATOM 1365 N N . THR A 1 178 ? -11.18 -5.793 15.414 1 42.44 178 THR A N 1
ATOM 1366 C CA . THR A 1 178 ? -12.195 -5.836 16.469 1 42.44 178 THR A CA 1
ATOM 1367 C C . THR A 1 178 ? -11.844 -6.891 17.516 1 42.44 178 THR A C 1
ATOM 1369 O O . THR A 1 178 ? -11.125 -7.848 17.21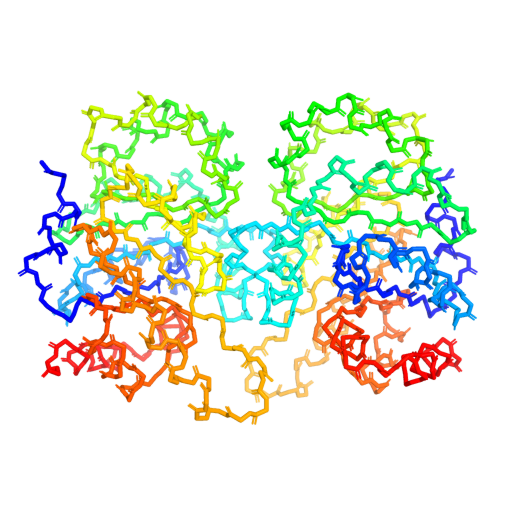9 1 42.44 178 THR A O 1
ATOM 1372 N N . GLY A 1 179 ? -11.711 -6.527 18.781 1 40.72 179 GLY A N 1
ATOM 1373 C CA . GLY A 1 179 ? -11.469 -7.18 20.062 1 40.72 179 GLY A CA 1
ATOM 1374 C C . GLY A 1 179 ? -11.68 -8.68 20.016 1 40.72 179 GLY A C 1
ATOM 1375 O O . GLY A 1 179 ? -11.273 -9.398 20.922 1 40.72 179 GLY A O 1
ATOM 1376 N N . LYS A 1 180 ? -12.891 -9.164 19.562 1 43.28 180 LYS A N 1
ATOM 1377 C CA . LYS A 1 180 ? -13.094 -10.586 19.844 1 43.28 180 LYS A CA 1
ATOM 1378 C C . LYS A 1 180 ? -12.742 -11.445 18.625 1 43.28 180 LYS A C 1
ATOM 1380 O O . LYS A 1 180 ? -13.438 -11.398 17.609 1 43.28 180 LYS A O 1
ATOM 1385 N N . GLU A 1 181 ? -11.633 -11.961 18.5 1 50.56 181 GLU A N 1
ATOM 1386 C CA . GLU A 1 181 ? -10.992 -12.812 17.5 1 50.56 181 GLU A CA 1
ATOM 1387 C C . GLU A 1 181 ? -12 -13.781 16.875 1 50.56 181 GLU A C 1
ATOM 1389 O O . GLU A 1 181 ? -12.039 -13.938 15.656 1 50.56 181 GLU A O 1
ATOM 1394 N N . ASN A 1 182 ? -12.773 -14.414 17.703 1 54.53 182 ASN A N 1
ATOM 1395 C CA . ASN A 1 182 ? -13.664 -15.461 17.219 1 54.53 182 ASN A CA 1
ATOM 1396 C C . ASN A 1 182 ? -14.805 -14.883 16.391 1 54.53 182 ASN A C 1
ATOM 1398 O O . ASN A 1 182 ? -15.164 -15.438 15.352 1 54.53 182 ASN A O 1
ATOM 1402 N N . ALA A 1 183 ? -15.422 -13.836 16.797 1 53.28 183 ALA A N 1
ATOM 1403 C CA . ALA A 1 183 ? -16.547 -13.234 16.094 1 53.28 183 ALA A CA 1
ATOM 1404 C C . ALA A 1 183 ? -16.094 -12.68 14.734 1 53.28 183 ALA A C 1
ATOM 1406 O O . ALA A 1 183 ? -16.812 -12.812 13.742 1 53.28 183 ALA A O 1
ATOM 1407 N N . TYR A 1 184 ? -14.969 -12.398 14.68 1 62.19 184 TYR A N 1
ATOM 1408 C CA . TYR A 1 184 ? -14.422 -11.859 13.438 1 62.19 184 TYR A CA 1
ATOM 1409 C C . TYR A 1 184 ? -14.203 -12.961 12.414 1 62.19 184 TYR A C 1
ATOM 1411 O O . TYR A 1 184 ? -14.531 -12.805 11.234 1 62.19 184 TYR A O 1
ATOM 1419 N N . SER A 1 185 ? -13.852 -13.93 12.992 1 67.06 185 SER A N 1
ATOM 1420 C CA . SER A 1 185 ? -13.578 -15.062 12.102 1 67.06 185 SER A CA 1
ATOM 1421 C C . SER A 1 185 ? -14.852 -15.547 11.422 1 67.06 185 SER A C 1
ATOM 1423 O O . SER A 1 185 ? -14.859 -15.812 10.219 1 67.06 185 SER A O 1
ATOM 1425 N N . ASN A 1 186 ? -15.875 -15.57 12.172 1 74.25 186 ASN A N 1
ATOM 1426 C CA . ASN A 1 186 ? -17.141 -16.047 11.617 1 74.25 186 ASN A CA 1
ATOM 1427 C C . ASN A 1 186 ? -17.688 -15.078 10.578 1 74.25 186 ASN A C 1
ATOM 1429 O O . ASN A 1 186 ? -18.203 -15.508 9.539 1 74.25 186 ASN A O 1
ATOM 1433 N N . GLN A 1 187 ? -17.578 -13.969 10.867 1 77.25 187 GLN A N 1
ATOM 1434 C CA . GLN A 1 187 ? -18.062 -12.953 9.93 1 77.25 187 GLN A CA 1
ATOM 1435 C C . GLN A 1 187 ? -17.266 -12.992 8.625 1 77.25 187 GLN A C 1
ATOM 1437 O O . GLN A 1 187 ? -17.844 -12.875 7.543 1 77.25 187 GLN A O 1
ATOM 1442 N N . LEU A 1 188 ? -16.047 -13.219 8.789 1 79.12 188 LEU A N 1
ATOM 1443 C CA . LEU A 1 188 ? -15.164 -13.297 7.629 1 79.12 188 LEU A CA 1
ATOM 1444 C C . LEU A 1 188 ? -15.547 -14.477 6.738 1 79.12 188 LEU A C 1
ATOM 1446 O O . LEU A 1 188 ? -15.625 -14.344 5.516 1 79.12 188 LEU A O 1
ATOM 1450 N N . ASP A 1 189 ? -15.82 -15.555 7.371 1 85.12 189 ASP A N 1
ATOM 1451 C CA . ASP A 1 189 ? -16.203 -16.75 6.633 1 85.12 189 ASP A CA 1
ATOM 1452 C C . ASP A 1 189 ? -17.5 -16.531 5.855 1 85.12 189 ASP A C 1
ATOM 1454 O O . ASP A 1 189 ? -17.609 -16.953 4.703 1 85.12 189 ASP A O 1
ATOM 1458 N N . GLN A 1 190 ? -18.375 -15.875 6.453 1 85.19 190 GLN A N 1
ATOM 1459 C CA . GLN A 1 190 ? -19.656 -15.609 5.812 1 85.19 190 GLN A CA 1
ATOM 1460 C C . GLN A 1 190 ? -19.484 -14.68 4.609 1 85.19 190 GLN A C 1
ATOM 1462 O O . GLN A 1 190 ? -20.125 -14.883 3.57 1 85.19 190 GLN A O 1
ATOM 1467 N N . HIS A 1 191 ? -18.641 -13.758 4.793 1 84.06 191 HIS A N 1
ATOM 1468 C CA . HIS A 1 191 ? -18.391 -12.828 3.697 1 84.06 191 HIS A CA 1
ATOM 1469 C C . HIS A 1 191 ? -17.734 -13.531 2.514 1 84.06 191 HIS A C 1
ATOM 1471 O O . HIS A 1 191 ? -18.078 -13.273 1.36 1 84.06 191 HIS A O 1
ATOM 1477 N N . LEU A 1 192 ? -16.875 -14.375 2.844 1 88.69 192 LEU A N 1
ATOM 1478 C CA . LEU A 1 192 ? -16.188 -15.109 1.792 1 88.69 192 LEU A CA 1
ATOM 1479 C C . LEU A 1 192 ? -17.156 -16.031 1.057 1 88.69 192 LEU A C 1
ATOM 1481 O O . LEU A 1 192 ? -17.109 -16.141 -0.171 1 88.69 192 LEU A O 1
ATOM 1485 N N . LYS A 1 193 ? -17.969 -16.672 1.782 1 88.56 193 LYS A N 1
ATOM 1486 C CA . LYS A 1 193 ? -18.984 -17.547 1.173 1 88.56 193 LYS A CA 1
ATOM 1487 C C . LYS A 1 193 ? -19.922 -16.734 0.269 1 88.56 193 LYS A C 1
ATOM 1489 O O . LYS A 1 193 ? -20.25 -17.172 -0.836 1 88.56 193 LYS A O 1
ATOM 1494 N N . ALA A 1 194 ? -20.312 -15.617 0.782 1 88.94 194 ALA A N 1
ATOM 1495 C CA . ALA A 1 194 ? -21.188 -14.75 0.002 1 88.94 194 ALA A CA 1
ATOM 1496 C C . ALA A 1 194 ? -20.516 -14.312 -1.297 1 88.94 194 ALA A C 1
ATOM 1498 O O . ALA A 1 194 ? -21.125 -14.375 -2.367 1 88.94 194 ALA A O 1
ATOM 1499 N N . LEU A 1 195 ? -19.312 -13.93 -1.183 1 90.56 195 LEU A N 1
ATOM 1500 C CA . LEU A 1 195 ? -18.562 -13.492 -2.354 1 90.56 195 LEU A CA 1
ATOM 1501 C C . LEU A 1 195 ? -18.422 -14.625 -3.363 1 90.56 195 LEU A C 1
ATOM 1503 O O . LEU A 1 195 ? -18.609 -14.422 -4.566 1 90.56 195 LEU A O 1
ATOM 1507 N N . SER A 1 196 ? -18.172 -15.805 -2.9 1 90.62 196 SER A N 1
ATOM 1508 C CA . SER A 1 196 ? -18 -16.969 -3.758 1 90.62 196 SER A CA 1
ATOM 1509 C C . SER A 1 196 ? -19.297 -17.328 -4.473 1 90.62 196 SER A C 1
ATOM 1511 O O . SER A 1 196 ? -19.266 -17.891 -5.57 1 90.62 196 SER A O 1
ATOM 1513 N N . SER A 1 197 ? -20.359 -17 -3.881 1 91.19 197 SER A N 1
ATOM 1514 C CA . SER A 1 197 ? -21.656 -17.328 -4.461 1 91.19 197 SER A CA 1
ATOM 1515 C C . SER A 1 197 ? -22.031 -16.359 -5.566 1 91.19 197 SER A C 1
ATOM 1517 O O . SER A 1 197 ? -22.922 -16.625 -6.371 1 91.19 197 SER A O 1
ATOM 1519 N N . LEU A 1 198 ? -21.359 -15.25 -5.66 1 91.88 198 LEU A N 1
ATOM 1520 C CA . LEU A 1 198 ? -21.688 -14.195 -6.617 1 91.88 198 LEU A CA 1
ATOM 1521 C C . LEU A 1 198 ? -21.078 -14.484 -7.98 1 91.88 198 LEU A C 1
ATOM 1523 O O . LEU A 1 198 ? -21.438 -13.852 -8.977 1 91.88 198 LEU A O 1
ATOM 1527 N N . THR A 1 199 ? -20.172 -15.453 -8.031 1 91.88 199 THR A N 1
ATOM 1528 C CA . THR A 1 199 ? -19.422 -15.641 -9.266 1 91.88 199 THR A CA 1
ATOM 1529 C C . THR A 1 199 ? -18.938 -17.078 -9.398 1 91.88 199 THR A C 1
ATOM 1531 O O . THR A 1 199 ? -18.859 -17.812 -8.406 1 91.88 199 THR A O 1
ATOM 1534 N N . ASP A 1 200 ? -18.594 -17.453 -10.617 1 92 200 ASP A N 1
ATOM 1535 C CA . ASP A 1 200 ? -18.016 -18.766 -10.883 1 92 200 ASP A CA 1
ATOM 1536 C C . ASP A 1 200 ? -16.484 -18.688 -10.914 1 92 200 ASP A C 1
ATOM 1538 O O . ASP A 1 200 ? -15.812 -19.719 -11.023 1 92 200 ASP A O 1
ATOM 1542 N N . VAL A 1 201 ? -15.977 -17.531 -10.828 1 95.44 201 VAL A N 1
ATOM 1543 C CA . VAL A 1 201 ? -14.531 -17.328 -10.789 1 95.44 201 VAL A CA 1
ATOM 1544 C C . VAL A 1 201 ? -13.992 -17.688 -9.406 1 95.44 201 VAL A C 1
ATOM 1546 O O . VAL A 1 201 ? -14.602 -17.359 -8.391 1 95.44 201 VAL A O 1
ATOM 1549 N N . PRO A 1 202 ? -12.875 -18.438 -9.375 1 96.81 202 PRO A N 1
ATOM 1550 C CA . PRO A 1 202 ? -12.328 -18.828 -8.078 1 96.81 202 PRO A CA 1
ATOM 1551 C C . PRO A 1 202 ? -12.039 -17.625 -7.172 1 96.81 202 PRO A C 1
ATOM 1553 O O . PRO A 1 202 ? -11.484 -16.625 -7.629 1 96.81 202 PRO A O 1
ATOM 1556 N N . VAL A 1 203 ? -12.438 -17.734 -5.891 1 95.38 203 VAL A N 1
ATOM 1557 C CA . VAL A 1 203 ? -12.125 -16.719 -4.891 1 95.38 203 VAL A CA 1
ATOM 1558 C C . VAL A 1 203 ? -10.961 -17.203 -4.023 1 95.38 203 VAL A C 1
ATOM 1560 O O . VAL A 1 203 ? -11.016 -18.281 -3.438 1 95.38 203 VAL A O 1
ATOM 1563 N N . LEU A 1 204 ? -9.93 -16.422 -4.035 1 95.5 204 LEU A N 1
ATOM 1564 C CA . LEU A 1 204 ? -8.773 -16.734 -3.209 1 95.5 204 LEU A CA 1
ATOM 1565 C C . LEU A 1 204 ? -8.578 -15.672 -2.127 1 95.5 204 LEU A C 1
ATOM 1567 O O . LEU A 1 204 ? -8.742 -14.477 -2.383 1 95.5 204 LEU A O 1
ATOM 1571 N N . THR A 1 205 ? -8.266 -16.156 -0.949 1 91.38 205 THR A N 1
ATOM 1572 C CA . THR A 1 205 ? -8.109 -15.258 0.182 1 91.38 205 THR A CA 1
ATOM 1573 C C . THR A 1 205 ? -6.633 -14.969 0.449 1 91.38 205 THR A C 1
ATOM 1575 O O . THR A 1 205 ? -5.816 -15.891 0.492 1 91.38 205 THR A O 1
ATOM 1578 N N . GLY A 1 206 ? -6.43 -13.719 0.556 1 86.12 206 GLY A N 1
ATOM 1579 C CA . GLY A 1 206 ? -5.086 -13.266 0.884 1 86.12 206 GLY A CA 1
ATOM 1580 C C . GLY A 1 206 ? -5.039 -12.359 2.094 1 86.12 206 GLY A C 1
ATOM 1581 O O . GLY A 1 206 ? -6.074 -11.859 2.543 1 86.12 206 GLY A O 1
ATOM 1582 N N . PHE A 1 207 ? -3.881 -12.25 2.842 1 72.88 207 PHE A N 1
ATOM 1583 C CA . PHE A 1 207 ? -3.494 -11.336 3.912 1 72.88 207 PHE A CA 1
ATOM 1584 C C . PHE A 1 207 ? -3.596 -12.023 5.27 1 72.88 207 PHE A C 1
ATOM 1586 O O . PHE A 1 207 ? -4.629 -12.609 5.602 1 72.88 207 PHE A O 1
ATOM 1593 N N . GLY A 1 208 ? -2.605 -11.992 5.961 1 70.25 208 GLY A N 1
ATOM 1594 C CA . GLY A 1 208 ? -2.51 -12.406 7.352 1 70.25 208 GLY A CA 1
ATOM 1595 C C . GLY A 1 208 ? -2.449 -13.914 7.516 1 70.25 208 GLY A C 1
ATOM 1596 O O . GLY A 1 208 ? -2.773 -14.445 8.586 1 70.25 208 GLY A O 1
ATOM 1597 N N . ILE A 1 209 ? -2.238 -14.594 6.477 1 82 209 ILE A N 1
ATOM 1598 C CA . ILE A 1 209 ? -2.148 -16.047 6.559 1 82 209 ILE A CA 1
ATOM 1599 C C . ILE A 1 209 ? -0.695 -16.453 6.781 1 82 209 ILE A C 1
ATOM 1601 O O . ILE A 1 209 ? 0.186 -16.109 5.996 1 82 209 ILE A O 1
ATOM 1605 N N . SER A 1 210 ? -0.471 -17.172 7.898 1 87.19 210 SER A N 1
ATOM 1606 C CA . SER A 1 210 ? 0.914 -17.531 8.195 1 87.19 210 SER A CA 1
ATOM 1607 C C . SER A 1 210 ? 1.017 -18.938 8.781 1 87.19 210 SER A C 1
ATOM 1609 O O . SER A 1 210 ? 2.115 -19.469 8.93 1 87.19 210 SER A O 1
ATOM 1611 N N . THR A 1 211 ? -0.155 -19.578 9.078 1 90.62 211 THR A N 1
ATOM 1612 C CA . THR A 1 211 ? -0.135 -20.906 9.688 1 90.62 211 THR A CA 1
ATOM 1613 C C . THR A 1 211 ? -0.972 -21.891 8.875 1 90.62 211 THR A C 1
ATOM 1615 O O . THR A 1 211 ? -1.814 -21.469 8.07 1 90.62 211 THR A O 1
ATOM 1618 N N . LEU A 1 212 ? -0.693 -23.125 9.156 1 93.69 212 LEU A N 1
ATOM 1619 C CA . LEU A 1 212 ? -1.48 -24.156 8.5 1 93.69 212 LEU A CA 1
ATOM 1620 C C . LEU A 1 212 ? -2.93 -24.125 8.977 1 93.69 212 LEU A C 1
ATOM 1622 O O . LEU A 1 212 ? -3.846 -24.422 8.211 1 93.69 212 LEU A O 1
ATOM 1626 N N . SER A 1 213 ? -3.115 -23.766 10.203 1 91.69 213 SER A N 1
ATOM 1627 C CA . SER A 1 213 ? -4.469 -23.609 10.719 1 91.69 213 SER A CA 1
ATOM 1628 C C . SER A 1 213 ? -5.238 -22.547 9.953 1 91.69 213 SER A C 1
ATOM 1630 O O . SER A 1 213 ? -6.422 -22.719 9.656 1 91.69 213 SER A O 1
ATOM 1632 N N . ASP A 1 214 ? -4.613 -21.438 9.617 1 88.31 214 ASP A N 1
ATOM 1633 C CA . ASP A 1 214 ? -5.223 -20.406 8.781 1 88.31 214 ASP A CA 1
ATOM 1634 C C . ASP A 1 214 ? -5.633 -20.969 7.422 1 88.31 214 ASP A C 1
ATOM 1636 O O . ASP A 1 214 ? -6.758 -20.75 6.965 1 88.31 214 ASP A O 1
ATOM 1640 N N . VAL A 1 215 ? -4.695 -21.703 6.855 1 92.75 215 VAL A N 1
ATOM 1641 C CA . VAL A 1 215 ? -4.906 -22.266 5.523 1 92.75 215 VAL A CA 1
ATOM 1642 C C . VAL A 1 215 ? -6.117 -23.203 5.543 1 92.75 215 VAL A C 1
ATOM 1644 O O . VAL A 1 215 ? -6.992 -23.109 4.68 1 92.75 215 VAL A O 1
ATOM 1647 N N . ASP A 1 216 ? -6.156 -24.047 6.488 1 92.25 216 ASP A N 1
ATOM 1648 C CA . ASP A 1 216 ? -7.254 -25 6.613 1 92.25 216 ASP A CA 1
ATOM 1649 C C . ASP A 1 216 ? -8.594 -24.266 6.742 1 92.25 216 ASP A C 1
ATOM 1651 O O . ASP A 1 216 ? -9.57 -24.641 6.098 1 92.25 216 ASP A O 1
ATOM 1655 N N . ARG A 1 217 ? -8.602 -23.312 7.5 1 88.19 217 ARG A N 1
ATOM 1656 C CA . ARG A 1 217 ? -9.82 -22.531 7.73 1 88.19 217 ARG A CA 1
ATOM 1657 C C . ARG A 1 217 ? -10.312 -21.891 6.441 1 88.19 217 ARG A C 1
ATOM 1659 O O . ARG A 1 217 ? -11.484 -22.031 6.078 1 88.19 217 ARG A O 1
ATOM 1666 N N . PHE A 1 218 ? -9.445 -21.266 5.746 1 90 218 PHE A N 1
ATOM 1667 C CA . PHE A 1 218 ? -9.852 -20.5 4.57 1 90 218 PHE A CA 1
ATOM 1668 C C . PHE A 1 218 ? -10.164 -21.438 3.402 1 90 218 PHE A C 1
ATOM 1670 O O . PHE A 1 218 ? -11.023 -21.125 2.572 1 90 218 PHE A O 1
ATOM 1677 N N . ASN A 1 219 ? -9.5 -22.562 3.336 1 92.06 219 ASN A N 1
ATOM 1678 C CA . ASN A 1 219 ? -9.797 -23.531 2.287 1 92.06 219 ASN A CA 1
ATOM 1679 C C . ASN A 1 219 ? -11.234 -24.031 2.377 1 92.06 219 ASN A C 1
ATOM 1681 O O . ASN A 1 219 ? -11.789 -24.516 1.389 1 92.06 219 ASN A O 1
ATOM 1685 N N . LYS A 1 220 ? -11.867 -23.906 3.484 1 89.5 220 LYS A N 1
ATOM 1686 C CA . LYS A 1 220 ? -13.234 -24.359 3.682 1 89.5 220 LYS A CA 1
ATOM 1687 C C . LYS A 1 220 ? -14.242 -23.375 3.092 1 89.5 220 LYS A C 1
ATOM 1689 O O . LYS A 1 220 ? -15.383 -23.734 2.805 1 89.5 220 LYS A O 1
ATOM 1694 N N . VAL A 1 221 ? -13.758 -22.188 2.898 1 89.12 221 VAL A N 1
ATOM 1695 C CA . VAL A 1 221 ? -14.758 -21.172 2.551 1 89.12 221 VAL A CA 1
ATOM 1696 C C . VAL A 1 221 ? -14.336 -20.453 1.274 1 89.12 221 VAL A C 1
ATOM 1698 O O . VAL A 1 221 ? -15.031 -19.531 0.812 1 89.12 221 VAL A O 1
ATOM 1701 N N . SER A 1 222 ? -13.242 -20.75 0.715 1 92.12 222 SER A N 1
ATOM 1702 C CA . SER A 1 222 ? -12.766 -20.172 -0.542 1 92.12 222 SER A CA 1
ATOM 1703 C C . SER A 1 222 ? -12.031 -21.219 -1.379 1 92.12 222 SER A C 1
ATOM 1705 O O . SER A 1 222 ? -11.891 -22.375 -0.961 1 92.12 222 SER A O 1
ATOM 1707 N N . SER A 1 223 ? -11.625 -20.828 -2.623 1 95.12 223 SER A N 1
ATOM 1708 C CA . SER A 1 223 ? -11 -21.766 -3.553 1 95.12 223 SER A CA 1
ATOM 1709 C C . SER A 1 223 ? -9.516 -21.938 -3.246 1 95.12 223 SER A C 1
ATOM 1711 O O . SER A 1 223 ? -8.836 -22.734 -3.896 1 95.12 223 SER A O 1
ATOM 1713 N N . GLY A 1 224 ? -9.008 -21.219 -2.248 1 95.31 224 GLY A N 1
ATOM 1714 C CA . GLY A 1 224 ? -7.609 -21.328 -1.869 1 95.31 224 GLY A CA 1
ATOM 1715 C C . GLY A 1 224 ? -7.09 -20.094 -1.163 1 95.31 224 GLY A C 1
ATOM 1716 O O . GLY A 1 224 ? -7.867 -19.234 -0.746 1 95.31 224 GLY A O 1
ATOM 1717 N N . VAL A 1 225 ? -5.719 -20.109 -1.018 1 94.81 225 VAL A N 1
ATOM 1718 C CA . VAL A 1 225 ? -5.113 -19.031 -0.231 1 94.81 225 VAL A CA 1
ATOM 1719 C C . VAL A 1 225 ? -3.922 -18.453 -0.986 1 94.81 225 VAL A C 1
ATOM 1721 O O . VAL A 1 225 ? -3.305 -19.141 -1.808 1 94.81 225 VAL A O 1
ATOM 1724 N N . ILE A 1 226 ? -3.672 -17.219 -0.705 1 94.75 226 ILE A N 1
ATOM 1725 C CA . ILE A 1 226 ? -2.463 -16.516 -1.12 1 94.75 226 ILE A CA 1
ATOM 1726 C C . ILE A 1 226 ? -1.602 -16.203 0.101 1 94.75 226 ILE A C 1
ATOM 1728 O O . ILE A 1 226 ? -2.07 -15.578 1.057 1 94.75 226 ILE A O 1
ATOM 1732 N N . VAL A 1 227 ? -0.373 -16.656 0.108 1 92.31 227 VAL A N 1
ATOM 1733 C CA . VAL A 1 227 ? 0.51 -16.469 1.257 1 92.31 227 VAL A CA 1
ATOM 1734 C C . VAL A 1 227 ? 1.741 -15.672 0.845 1 92.31 227 VAL A C 1
ATOM 1736 O O . VAL A 1 227 ? 2.498 -16.094 -0.035 1 92.31 227 VAL A O 1
ATOM 1739 N N . GLY A 1 228 ? 1.933 -14.539 1.489 1 90.5 228 GLY A N 1
ATOM 1740 C CA . GLY A 1 228 ? 3.008 -13.641 1.1 1 90.5 228 GLY A CA 1
ATOM 1741 C C . GLY A 1 228 ? 4.117 -13.555 2.133 1 90.5 228 GLY A C 1
ATOM 1742 O O . GLY A 1 228 ? 5.129 -14.25 2.023 1 90.5 228 GLY A O 1
ATOM 1743 N N . SER A 1 229 ? 3.883 -12.922 3.285 1 86.25 229 SER A N 1
ATOM 1744 C CA . SER A 1 229 ? 4.902 -12.57 4.27 1 86.25 229 SER A CA 1
ATOM 1745 C C . SER A 1 229 ? 5.641 -13.805 4.766 1 86.25 229 SER A C 1
ATOM 1747 O O . SER A 1 229 ? 6.871 -13.797 4.883 1 86.25 229 SER A O 1
ATOM 1749 N N . LYS A 1 230 ? 4.91 -14.852 5.039 1 88.44 230 LYS A N 1
ATOM 1750 C CA . LYS A 1 230 ? 5.523 -16.078 5.539 1 88.44 230 LYS A CA 1
ATOM 1751 C C . LYS A 1 230 ? 6.504 -16.656 4.52 1 88.44 230 LYS A C 1
ATOM 1753 O O . LYS A 1 230 ? 7.621 -17.047 4.879 1 88.44 230 LYS A O 1
ATOM 1758 N N . ILE A 1 231 ? 6.141 -16.688 3.277 1 94.38 231 ILE A N 1
ATOM 1759 C CA . ILE A 1 231 ? 6.957 -17.25 2.207 1 94.38 231 ILE A CA 1
ATOM 1760 C C . ILE A 1 231 ? 8.195 -16.375 1.992 1 94.38 231 ILE A C 1
ATOM 1762 O O . ILE A 1 231 ? 9.32 -16.891 1.946 1 94.38 231 ILE A O 1
ATOM 1766 N N . VAL A 1 232 ? 8.008 -15.102 1.92 1 92.69 232 VAL A N 1
ATOM 1767 C CA . VAL A 1 232 ? 9.086 -14.148 1.679 1 92.69 232 VAL A CA 1
ATOM 1768 C C . VAL A 1 232 ? 10.102 -14.227 2.814 1 92.69 232 VAL A C 1
ATOM 1770 O O . VAL A 1 232 ? 11.312 -14.297 2.572 1 92.69 232 VAL A O 1
ATOM 1773 N N . ARG A 1 233 ? 9.625 -14.227 3.992 1 90.25 233 ARG A N 1
ATOM 1774 C CA . ARG A 1 233 ? 10.492 -14.297 5.16 1 90.25 233 ARG A CA 1
ATOM 1775 C C . ARG A 1 233 ? 11.312 -15.586 5.164 1 90.25 233 ARG A C 1
ATOM 1777 O O . ARG A 1 233 ? 12.531 -15.555 5.316 1 90.25 233 ARG A O 1
ATOM 1784 N N . ASP A 1 234 ? 10.602 -16.703 5.055 1 94.31 234 ASP A N 1
ATOM 1785 C CA . ASP A 1 234 ? 11.266 -18 5.137 1 94.31 234 ASP A CA 1
ATOM 1786 C C . ASP A 1 234 ? 12.289 -18.156 4.016 1 94.31 234 ASP A C 1
ATOM 1788 O O . ASP A 1 234 ? 13.375 -18.703 4.234 1 94.31 234 ASP A O 1
ATOM 1792 N N . LEU A 1 235 ? 12.008 -17.703 2.795 1 94.75 235 LEU A N 1
ATOM 1793 C CA . LEU A 1 235 ? 12.961 -17.766 1.694 1 94.75 235 LEU A CA 1
ATOM 1794 C C . LEU A 1 235 ? 14.18 -16.906 1.984 1 94.75 235 LEU A C 1
ATOM 1796 O O . LEU A 1 235 ? 15.312 -17.297 1.72 1 94.75 235 LEU A O 1
ATOM 1800 N N . HIS A 1 236 ? 13.922 -15.742 2.521 1 91.44 236 HIS A N 1
ATOM 1801 C CA . HIS A 1 236 ? 15.016 -14.836 2.867 1 91.44 236 HIS A CA 1
ATOM 1802 C C . HIS A 1 236 ? 15.93 -15.453 3.916 1 91.44 236 HIS A C 1
ATOM 1804 O O . HIS A 1 236 ? 17.141 -15.266 3.869 1 91.44 236 HIS A O 1
ATOM 1810 N N . GLU A 1 237 ? 15.328 -16.172 4.812 1 92.5 237 GLU A N 1
ATOM 1811 C CA . GLU A 1 237 ? 16.078 -16.781 5.902 1 92.5 237 GLU A CA 1
ATOM 1812 C C . GLU A 1 237 ? 16.703 -18.094 5.465 1 92.5 237 GLU A C 1
ATOM 1814 O O . GLU A 1 237 ? 17.281 -18.812 6.285 1 92.5 237 GLU A O 1
ATOM 1819 N N . GLY A 1 238 ? 16.531 -18.453 4.234 1 93.75 238 GLY A N 1
ATOM 1820 C CA . GLY A 1 238 ? 17.125 -19.656 3.693 1 93.75 238 GLY A CA 1
ATOM 1821 C C . GLY A 1 238 ? 16.391 -20.922 4.105 1 93.75 238 GLY A C 1
ATOM 1822 O O . GLY A 1 238 ? 16.969 -22.016 4.102 1 93.75 238 GLY A O 1
ATOM 1823 N N . LYS A 1 239 ? 15.164 -20.812 4.469 1 96.31 239 LYS A N 1
ATOM 1824 C CA . LYS A 1 239 ? 14.375 -21.938 4.938 1 96.31 239 LYS A CA 1
ATOM 1825 C C . LYS A 1 239 ? 13.547 -22.547 3.809 1 96.31 239 LYS A C 1
ATOM 1827 O O . LYS A 1 239 ? 12.336 -22.734 3.951 1 96.31 239 LYS A O 1
ATOM 1832 N N . GLU A 1 240 ? 14.172 -22.906 2.791 1 97.06 240 GLU A N 1
ATOM 1833 C CA . GLU A 1 240 ? 13.5 -23.438 1.605 1 97.06 240 GLU A CA 1
ATOM 1834 C C . GLU A 1 240 ? 12.727 -24.719 1.929 1 97.06 240 GLU A C 1
ATOM 1836 O O . GLU A 1 240 ? 11.609 -24.906 1.449 1 97.06 240 GLU A O 1
ATOM 1841 N N . ASN A 1 241 ? 13.336 -25.516 2.744 1 97.56 241 ASN A N 1
ATOM 1842 C CA . ASN A 1 241 ? 12.672 -26.766 3.104 1 97.56 241 ASN A CA 1
ATOM 1843 C C . ASN A 1 241 ? 11.383 -26.516 3.879 1 97.56 241 ASN A C 1
ATOM 1845 O O . ASN A 1 241 ? 10.391 -27.234 3.689 1 97.56 241 ASN A O 1
ATOM 1849 N N . GLU A 1 242 ? 11.414 -25.594 4.719 1 97.06 242 GLU A N 1
ATOM 1850 C CA . GLU A 1 242 ? 10.219 -25.234 5.465 1 97.06 242 GLU A CA 1
ATOM 1851 C C . GLU A 1 242 ? 9.125 -24.703 4.531 1 97.06 242 GLU A C 1
ATOM 1853 O O . GLU A 1 242 ? 7.941 -25 4.73 1 97.06 242 GLU A O 1
ATOM 1858 N N . VAL A 1 243 ? 9.539 -23.984 3.561 1 97.38 243 VAL A N 1
ATOM 1859 C CA . VAL A 1 243 ? 8.602 -23.453 2.576 1 97.38 243 VAL A CA 1
ATOM 1860 C C . VAL A 1 243 ? 7.961 -24.609 1.807 1 97.38 243 VAL A C 1
ATOM 1862 O O . VAL A 1 243 ? 6.738 -24.656 1.654 1 97.38 243 VAL A O 1
ATOM 1865 N N . ILE A 1 244 ? 8.773 -25.531 1.349 1 97.88 244 ILE A N 1
ATOM 1866 C CA . ILE A 1 244 ? 8.289 -26.688 0.601 1 97.88 244 ILE A CA 1
ATOM 1867 C C . ILE A 1 244 ? 7.281 -27.453 1.444 1 97.88 244 ILE A C 1
ATOM 1869 O O . ILE A 1 244 ? 6.172 -27.734 0.992 1 97.88 244 ILE A O 1
ATOM 1873 N N . LYS A 1 245 ? 7.633 -27.734 2.68 1 97.44 245 LYS A N 1
ATOM 1874 C CA . LYS A 1 245 ? 6.762 -28.484 3.572 1 97.44 245 LYS A CA 1
ATOM 1875 C C . LYS A 1 245 ? 5.453 -27.75 3.832 1 97.44 245 LYS A C 1
ATOM 1877 O O . LYS A 1 245 ? 4.387 -28.359 3.902 1 97.44 245 LYS A O 1
ATOM 1882 N N . PHE A 1 246 ? 5.578 -26.5 4.012 1 97.12 246 PHE A N 1
ATOM 1883 C CA . PHE A 1 246 ? 4.395 -25.672 4.258 1 97.12 246 PHE A CA 1
ATOM 1884 C C . PHE A 1 246 ? 3.412 -25.781 3.1 1 97.12 246 PHE A C 1
ATOM 1886 O O . PHE A 1 246 ? 2.219 -26.016 3.309 1 97.12 246 PHE A O 1
ATOM 1893 N N . ILE A 1 247 ? 3.895 -25.672 1.91 1 97.25 247 ILE A N 1
ATOM 1894 C CA . ILE A 1 247 ? 3.057 -25.719 0.717 1 97.25 247 ILE A CA 1
ATOM 1895 C C . ILE A 1 247 ? 2.467 -27.109 0.557 1 97.25 247 ILE A C 1
ATOM 1897 O O . ILE A 1 247 ? 1.265 -27.266 0.326 1 97.25 247 ILE A O 1
ATOM 1901 N N . GLU A 1 248 ? 3.27 -28.109 0.709 1 96.69 248 GLU A N 1
ATOM 1902 C CA . GLU A 1 248 ? 2.811 -29.5 0.591 1 96.69 248 GLU A CA 1
ATOM 1903 C C . GLU A 1 248 ? 1.697 -29.797 1.591 1 96.69 248 GLU A C 1
ATOM 1905 O O . GLU A 1 248 ? 0.697 -30.422 1.243 1 96.69 248 GLU A O 1
ATOM 1910 N N . ASN A 1 249 ? 1.92 -29.312 2.803 1 95.62 249 ASN A N 1
ATOM 1911 C CA . ASN A 1 249 ? 0.905 -29.516 3.828 1 95.62 249 ASN A CA 1
ATOM 1912 C C . ASN A 1 249 ? -0.366 -28.734 3.531 1 95.62 249 ASN A C 1
ATOM 1914 O O . ASN A 1 249 ? -1.473 -29.203 3.805 1 95.62 249 ASN A O 1
ATOM 1918 N N . ALA A 1 250 ? -0.198 -27.562 2.992 1 94.31 250 ALA A N 1
ATOM 1919 C CA . ALA A 1 250 ? -1.322 -26.672 2.709 1 94.31 250 ALA A CA 1
ATOM 1920 C C . ALA A 1 250 ? -2.219 -27.25 1.618 1 94.31 250 ALA A C 1
ATOM 1922 O O . ALA A 1 250 ? -3.441 -27.109 1.672 1 94.31 250 ALA A O 1
ATOM 1923 N N . ILE A 1 251 ? -1.639 -27.906 0.65 1 92.25 251 ILE A N 1
ATOM 1924 C CA . ILE A 1 251 ? -2.432 -28.375 -0.486 1 92.25 251 ILE A CA 1
ATOM 1925 C C . ILE A 1 251 ? -3.016 -29.75 -0.187 1 92.25 251 ILE A C 1
ATOM 1927 O O . ILE A 1 251 ? -3.906 -30.219 -0.897 1 92.25 251 ILE A O 1
ATOM 1931 N N . ASN A 1 252 ? -2.498 -30.422 0.803 1 83.38 252 ASN A N 1
ATOM 1932 C CA . ASN A 1 252 ? -2.959 -31.766 1.125 1 83.38 252 ASN A CA 1
ATOM 1933 C C . ASN A 1 252 ? -3.998 -31.75 2.242 1 83.38 252 ASN A C 1
ATOM 1935 O O . ASN A 1 252 ? -4.395 -32.812 2.742 1 83.38 252 ASN A O 1
ATOM 1939 N N . PHE A 1 253 ? -4.371 -30.594 2.572 1 72.25 253 PHE A N 1
ATOM 1940 C CA . PHE A 1 253 ? -5.496 -30.578 3.496 1 72.25 253 PHE A CA 1
ATOM 1941 C C . PHE A 1 253 ? -6.75 -31.125 2.828 1 72.25 253 PHE A C 1
ATOM 1943 O O . PHE A 1 253 ? -6.93 -30.984 1.617 1 72.25 253 PHE A O 1
ATOM 1950 N N . MET B 1 1 ? 9.797 30.422 0.332 1 80.81 1 MET B N 1
ATOM 1951 C CA . MET B 1 1 ? 9.516 29.156 0.993 1 80.81 1 MET B CA 1
ATOM 1952 C C . MET B 1 1 ? 8.023 28.953 1.193 1 80.81 1 MET B C 1
ATOM 1954 O O . MET B 1 1 ? 7.312 29.891 1.571 1 80.81 1 MET B O 1
ATOM 1958 N N . LYS B 1 2 ? 7.594 27.875 0.992 1 93.88 2 LYS B N 1
ATOM 1959 C CA . LYS B 1 2 ? 6.164 27.578 1.043 1 93.88 2 LYS B CA 1
ATOM 1960 C C . LYS B 1 2 ? 5.699 27.359 2.479 1 93.88 2 LYS B C 1
ATOM 1962 O O . LYS B 1 2 ? 6.512 27.078 3.365 1 93.88 2 LYS B O 1
ATOM 1967 N N . THR B 1 3 ? 4.477 27.547 2.701 1 96.31 3 THR B N 1
ATOM 1968 C CA . THR B 1 3 ? 3.865 27.625 4.023 1 96.31 3 THR B CA 1
ATOM 1969 C C . THR B 1 3 ? 4.16 26.359 4.828 1 96.31 3 THR B C 1
ATOM 1971 O O . THR B 1 3 ? 4.551 26.438 5.996 1 96.31 3 THR B O 1
ATOM 1974 N N . LEU B 1 4 ? 3.965 25.188 4.266 1 97.88 4 LEU B N 1
ATOM 1975 C CA . LEU B 1 4 ? 4.164 23.922 4.961 1 97.88 4 LEU B CA 1
ATOM 1976 C C . LEU B 1 4 ? 5.586 23.812 5.5 1 97.88 4 LEU B C 1
ATOM 1978 O O . LEU B 1 4 ? 5.789 23.5 6.676 1 97.88 4 LEU B O 1
ATOM 1982 N N . GLN B 1 5 ? 6.484 24.141 4.68 1 96.56 5 GLN B N 1
ATOM 1983 C CA . GLN B 1 5 ? 7.891 24.047 5.07 1 96.56 5 GLN B CA 1
ATOM 1984 C C . GLN B 1 5 ? 8.227 25.078 6.145 1 96.56 5 GLN B C 1
ATOM 1986 O O . GLN B 1 5 ? 8.945 24.781 7.098 1 96.56 5 GLN B O 1
ATOM 1991 N N . MET B 1 6 ? 7.77 26.266 5.973 1 96.19 6 MET B N 1
ATOM 1992 C CA . MET B 1 6 ? 8.008 27.328 6.949 1 96.19 6 MET B CA 1
ATOM 1993 C C . MET B 1 6 ? 7.477 26.938 8.32 1 96.19 6 MET B C 1
ATOM 1995 O O . MET B 1 6 ? 8.156 27.125 9.336 1 96.19 6 MET B O 1
ATOM 1999 N N . THR B 1 7 ? 6.332 26.391 8.305 1 96.44 7 THR B N 1
ATOM 2000 C CA . THR B 1 7 ? 5.691 26 9.555 1 96.44 7 THR B CA 1
ATOM 2001 C C . THR B 1 7 ? 6.512 24.922 10.266 1 96.44 7 THR B C 1
ATOM 2003 O O . THR B 1 7 ? 6.73 25 11.477 1 96.44 7 THR B O 1
ATOM 2006 N N . LEU B 1 8 ? 6.98 23.984 9.508 1 96.88 8 LEU B N 1
ATOM 2007 C CA . LEU B 1 8 ? 7.664 22.844 10.094 1 96.88 8 LEU B CA 1
ATOM 2008 C C . LEU B 1 8 ? 9.109 23.188 10.438 1 96.88 8 LEU B C 1
ATOM 2010 O O . LEU B 1 8 ? 9.695 22.578 11.336 1 96.88 8 LEU B O 1
ATOM 2014 N N . SER B 1 9 ? 9.688 24.125 9.75 1 95 9 SER B N 1
ATOM 2015 C CA . SER B 1 9 ? 11.07 24.516 9.992 1 95 9 SER B CA 1
ATOM 2016 C C . SER B 1 9 ? 11.188 25.391 11.234 1 95 9 SER B C 1
ATOM 2018 O O . SER B 1 9 ? 12.258 25.469 11.844 1 95 9 SER B O 1
ATOM 2020 N N . ASN B 1 10 ? 10.164 25.969 11.633 1 88.25 10 ASN B N 1
ATOM 2021 C CA . ASN B 1 10 ? 10.18 26.906 12.742 1 88.25 10 ASN B CA 1
ATOM 2022 C C . ASN B 1 10 ? 9.852 26.234 14.062 1 88.25 10 ASN B C 1
ATOM 2024 O O . ASN B 1 10 ? 9.703 26.891 15.094 1 88.25 10 ASN B O 1
ATOM 2028 N N . LYS B 1 11 ? 9.68 24.969 13.992 1 85.56 11 LYS B N 1
ATOM 2029 C CA . LYS B 1 11 ? 9.297 24.234 15.188 1 85.56 11 LYS B CA 1
ATOM 2030 C C . LYS B 1 11 ? 10.133 22.969 15.352 1 85.56 11 LYS B C 1
ATOM 2032 O O . LYS B 1 11 ? 10.484 22.312 14.367 1 85.56 11 LYS B O 1
ATOM 2037 N N . LYS B 1 12 ? 10.484 22.812 16.672 1 84.75 12 LYS B N 1
ATOM 2038 C CA . LYS B 1 12 ? 11.062 21.5 17 1 84.75 12 LYS B CA 1
ATOM 2039 C C . LYS B 1 12 ? 9.977 20.516 17.438 1 84.75 12 LYS B C 1
ATOM 2041 O O . LYS B 1 12 ? 8.867 20.922 17.781 1 84.75 12 LYS B O 1
ATOM 2046 N N . ASN B 1 13 ? 10.148 19.281 17.344 1 94.12 13 ASN B N 1
ATOM 2047 C CA . ASN B 1 13 ? 9.234 18.234 17.781 1 94.12 13 ASN B CA 1
ATOM 2048 C C . ASN B 1 13 ? 7.891 18.328 17.062 1 94.12 13 ASN B C 1
ATOM 2050 O O . ASN B 1 13 ? 6.84 18.312 17.703 1 94.12 13 ASN B O 1
ATOM 2054 N N . ASN B 1 14 ? 7.906 18.469 15.773 1 97.31 14 ASN B N 1
ATOM 2055 C CA . ASN B 1 14 ? 6.684 18.5 14.984 1 97.31 14 ASN B CA 1
ATOM 2056 C C . ASN B 1 14 ? 5.879 17.203 15.156 1 97.31 14 ASN B C 1
ATOM 2058 O O . ASN B 1 14 ? 6.449 16.125 15.227 1 97.31 14 ASN B O 1
ATOM 2062 N N . PHE B 1 15 ? 4.586 17.406 15.305 1 97.69 15 PHE B N 1
ATOM 2063 C CA . PHE B 1 15 ? 3.662 16.281 15.383 1 97.69 15 PHE B CA 1
ATOM 2064 C C . PHE B 1 15 ? 2.602 16.375 14.289 1 97.69 15 PHE B C 1
ATOM 2066 O O . PHE B 1 15 ? 1.822 17.328 14.258 1 97.69 15 PHE B O 1
ATOM 2073 N N . ILE B 1 16 ? 2.584 15.391 13.43 1 97.94 16 ILE B N 1
ATOM 2074 C CA . ILE B 1 16 ? 1.602 15.344 12.359 1 97.94 16 ILE B CA 1
ATOM 2075 C C . ILE B 1 16 ? 0.73 14.102 12.5 1 97.94 16 ILE B C 1
ATOM 2077 O O . ILE B 1 16 ? 1.18 12.984 12.219 1 97.94 16 ILE B O 1
ATOM 2081 N N . PRO B 1 17 ? -0.47 14.273 12.922 1 97.62 17 PRO B N 1
ATOM 2082 C CA . PRO B 1 17 ? -1.397 13.141 12.938 1 97.62 17 PRO B CA 1
ATOM 2083 C C . PRO B 1 17 ? -1.967 12.828 11.555 1 97.62 17 PRO B C 1
ATOM 2085 O O . PRO B 1 17 ? -2.17 13.734 10.75 1 97.62 17 PRO B O 1
ATOM 2088 N N . TYR B 1 18 ? -2.117 11.57 11.328 1 94.69 18 TYR B N 1
ATOM 2089 C CA . TYR B 1 18 ? -2.857 11.094 10.164 1 94.69 18 TYR B CA 1
ATOM 2090 C C . TYR B 1 18 ? -4.293 10.75 10.539 1 94.69 18 TYR B C 1
ATOM 2092 O O . TYR B 1 18 ? -4.539 10.094 11.555 1 94.69 18 TYR B O 1
ATOM 2100 N N . ILE B 1 19 ? -5.227 11.164 9.664 1 95.44 19 ILE B N 1
ATOM 2101 C CA . ILE B 1 19 ? -6.621 10.766 9.812 1 95.44 19 ILE B CA 1
ATOM 2102 C C . ILE B 1 19 ? -7.184 10.336 8.453 1 95.44 19 ILE B C 1
ATOM 2104 O O . ILE B 1 19 ? -6.668 10.742 7.41 1 95.44 19 ILE B O 1
ATOM 2108 N N . MET B 1 20 ? -8.188 9.469 8.5 1 93.81 20 MET B N 1
ATOM 2109 C CA . MET B 1 20 ? -8.93 9.078 7.309 1 93.81 20 MET B CA 1
ATOM 2110 C C . MET B 1 20 ? -10.164 9.953 7.121 1 93.81 20 MET B C 1
ATOM 2112 O O . MET B 1 20 ? -11.062 9.961 7.973 1 93.81 20 MET B O 1
ATOM 2116 N N . ALA B 1 21 ? -10.188 10.641 5.988 1 96.06 21 ALA B N 1
ATOM 2117 C CA . ALA B 1 21 ? -11.352 11.469 5.719 1 96.06 21 ALA B CA 1
ATOM 2118 C C . ALA B 1 21 ? -12.625 10.625 5.656 1 96.06 21 ALA B C 1
ATOM 2120 O O . ALA B 1 21 ? -12.672 9.617 4.945 1 96.06 21 ALA B O 1
ATOM 2121 N N . GLY B 1 22 ? -13.586 11.023 6.449 1 94.62 22 GLY B N 1
ATOM 2122 C CA . GLY B 1 22 ? -14.875 10.352 6.406 1 94.62 22 GLY B CA 1
ATOM 2123 C C . GLY B 1 22 ? -15 9.234 7.422 1 94.62 22 GLY B C 1
ATOM 2124 O O . GLY B 1 22 ? -16.047 8.594 7.52 1 94.62 22 GLY B O 1
ATOM 2125 N N . ASP B 1 23 ? -13.992 9.039 8.219 1 92.69 23 ASP B N 1
ATOM 2126 C CA . ASP B 1 23 ? -14.023 7.945 9.188 1 92.69 23 ASP B CA 1
ATOM 2127 C C . ASP B 1 23 ? -14.734 8.367 10.469 1 92.69 23 ASP B C 1
ATOM 2129 O O . ASP B 1 23 ? -15.062 7.523 11.305 1 92.69 23 ASP B O 1
ATOM 2133 N N . HIS B 1 24 ? -15.008 9.609 10.602 1 91.81 24 HIS B N 1
ATOM 2134 C CA . HIS B 1 24 ? -15.773 10.117 11.734 1 91.81 24 HIS B CA 1
ATOM 2135 C C . HIS B 1 24 ? -17.172 9.5 11.781 1 91.81 24 HIS B C 1
ATOM 2137 O O . HIS B 1 24 ? -17.719 9.109 10.75 1 91.81 24 HIS B O 1
ATOM 2143 N N . GLU B 1 25 ? -17.656 9.43 12.953 1 90.88 25 GLU B N 1
ATOM 2144 C CA . GLU B 1 25 ? -19 8.867 13.109 1 90.88 25 GLU B CA 1
ATOM 2145 C C . GLU B 1 25 ? -20.016 9.602 12.234 1 90.88 25 GLU B C 1
ATOM 2147 O O . GLU B 1 25 ? -20.969 9 11.742 1 90.88 25 GLU B O 1
ATOM 2152 N N . LYS B 1 26 ? -19.812 10.883 11.969 1 93.94 26 LYS B N 1
ATOM 2153 C CA . LYS B 1 26 ? -20.688 11.688 11.125 1 93.94 26 LYS B CA 1
ATOM 2154 C C . LYS B 1 26 ? -20.203 11.703 9.672 1 93.94 26 LYS B C 1
ATOM 2156 O O . LYS B 1 26 ? -20.688 12.492 8.859 1 93.94 26 LYS B O 1
ATOM 2161 N N . GLY B 1 27 ? -19.219 10.914 9.391 1 93.19 27 GLY B N 1
ATOM 2162 C CA . GLY B 1 27 ? -18.656 10.906 8.047 1 93.19 27 GLY B CA 1
ATOM 2163 C C . GLY B 1 27 ? -17.844 12.148 7.738 1 93.19 27 GLY B C 1
ATOM 2164 O O . GLY B 1 27 ? -17.078 12.617 8.578 1 93.19 27 GLY B O 1
ATOM 2165 N N . LEU B 1 28 ? -18.062 12.625 6.582 1 95.5 28 LEU B N 1
ATOM 2166 C CA . LEU B 1 28 ? -17.312 13.789 6.145 1 95.5 28 LEU B CA 1
ATOM 2167 C C . LEU B 1 28 ? -17.75 15.039 6.902 1 95.5 28 LEU B C 1
ATOM 2169 O O . LEU B 1 28 ? -16.969 15.984 7.043 1 95.5 28 LEU B O 1
ATOM 2173 N N . GLU B 1 29 ? -18.906 15 7.398 1 95.56 29 GLU B N 1
ATOM 2174 C CA . GLU B 1 29 ? -19.406 16.141 8.141 1 95.56 29 GLU B CA 1
ATOM 2175 C C . GLU B 1 29 ? -18.625 16.359 9.438 1 95.56 29 GLU B C 1
ATOM 2177 O O . GLU B 1 29 ? -18.594 17.453 9.984 1 95.56 29 GLU B O 1
ATOM 2182 N N . GLY B 1 30 ? -18.047 15.305 9.906 1 96.81 30 GLY B N 1
ATOM 2183 C CA . GLY B 1 30 ? -17.281 15.383 11.141 1 96.81 30 GLY B CA 1
ATOM 2184 C C . GLY B 1 30 ? -15.836 15.766 10.922 1 96.81 30 GLY B C 1
ATOM 2185 O O . GLY B 1 30 ? -15.086 15.953 11.883 1 96.81 30 GLY B O 1
ATOM 2186 N N . LEU B 1 31 ? -15.445 15.93 9.719 1 97.75 31 LEU B N 1
ATOM 2187 C CA . LEU B 1 31 ? -14.047 16.188 9.406 1 97.75 31 LEU B CA 1
ATOM 2188 C C . LEU B 1 31 ? -13.586 17.5 10.023 1 97.75 31 LEU B C 1
ATOM 2190 O O . LEU B 1 31 ? -12.492 17.578 10.594 1 97.75 31 LEU B O 1
ATOM 2194 N N . LYS B 1 32 ? -14.406 18.516 9.961 1 97.81 32 LYS B N 1
ATOM 2195 C CA . LYS B 1 32 ? -14.07 19.812 10.539 1 97.81 32 LYS B CA 1
ATOM 2196 C C . LYS B 1 32 ? -13.805 19.703 12.039 1 97.81 32 LYS B C 1
ATOM 2198 O O . LYS B 1 32 ? -12.812 20.234 12.539 1 97.81 32 LYS B O 1
ATOM 2203 N N . GLU B 1 33 ? -14.695 19 12.688 1 97.81 33 GLU B N 1
ATOM 2204 C CA . GLU B 1 33 ? -14.555 18.828 14.125 1 97.81 33 GLU B CA 1
ATOM 2205 C C . GLU B 1 33 ? -13.242 18.125 14.469 1 97.81 33 GLU B C 1
ATOM 2207 O O . GLU B 1 33 ? -12.555 18.516 15.414 1 97.81 33 GLU B O 1
ATOM 2212 N N . THR B 1 34 ? -12.922 17.109 13.727 1 98.19 34 THR B N 1
ATOM 2213 C CA . THR B 1 34 ? -11.688 16.359 13.953 1 98.19 34 THR B CA 1
ATOM 2214 C C . THR B 1 34 ? -10.469 17.234 13.734 1 98.19 34 THR B C 1
ATOM 2216 O O . THR B 1 34 ? -9.531 17.234 14.539 1 98.19 34 THR B O 1
ATOM 2219 N N . ILE B 1 35 ? -10.469 18.016 12.656 1 98.5 35 ILE B N 1
ATOM 2220 C CA . ILE B 1 35 ? -9.352 18.891 12.328 1 98.5 35 ILE B CA 1
ATOM 2221 C C . ILE B 1 35 ? -9.172 19.938 13.422 1 98.5 35 ILE B C 1
ATOM 2223 O O . ILE B 1 35 ? -8.047 20.203 13.859 1 98.5 35 ILE B O 1
ATOM 2227 N N . GLN B 1 36 ? -10.227 20.484 13.883 1 98.19 36 GLN B N 1
ATOM 2228 C CA . GLN B 1 36 ? -10.156 21.484 14.938 1 98.19 36 GLN B CA 1
ATOM 2229 C C . GLN B 1 36 ? -9.586 20.891 16.219 1 98.19 36 GLN B C 1
ATOM 2231 O O . GLN B 1 36 ? -8.773 21.531 16.891 1 98.19 36 GLN B O 1
ATOM 2236 N N . LEU B 1 37 ? -10.07 19.734 16.531 1 98.19 37 LEU B N 1
ATOM 2237 C CA . LEU B 1 37 ? -9.57 1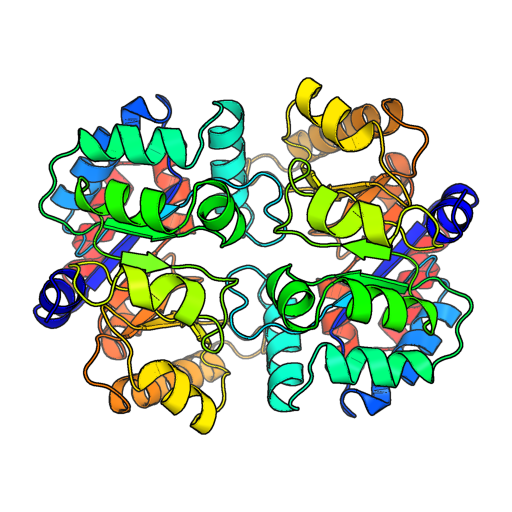9.016 17.703 1 98.19 37 LEU B CA 1
ATOM 2238 C C . LEU B 1 37 ? -8.055 18.844 17.641 1 98.19 37 LEU B C 1
ATOM 2240 O O . LEU B 1 37 ? -7.348 19.156 18.594 1 98.19 37 LEU B O 1
ATOM 2244 N N . LEU B 1 38 ? -7.578 18.391 16.531 1 98.56 38 LEU B N 1
ATOM 2245 C CA . LEU B 1 38 ? -6.156 18.125 16.359 1 98.56 38 LEU B CA 1
ATOM 2246 C C . LEU B 1 38 ? -5.352 19.406 16.328 1 98.56 38 LEU B C 1
ATOM 2248 O O . LEU B 1 38 ? -4.23 19.469 16.828 1 98.56 38 LEU B O 1
ATOM 2252 N N . GLU B 1 39 ? -5.879 20.453 15.734 1 98.25 39 GLU B N 1
ATOM 2253 C CA . GLU B 1 39 ? -5.258 21.781 15.734 1 98.25 39 GLU B CA 1
ATOM 2254 C C . GLU B 1 39 ? -5.094 22.312 17.156 1 98.25 39 GLU B C 1
ATOM 2256 O O . GLU B 1 39 ? -4.008 22.75 17.531 1 98.25 39 GLU B O 1
ATOM 2261 N N . GLN B 1 40 ? -6.117 22.188 17.906 1 97.44 40 GLN B N 1
ATOM 2262 C CA . GLN B 1 40 ? -6.109 22.703 19.281 1 97.44 40 GLN B CA 1
ATOM 2263 C C . GLN B 1 40 ? -5.148 21.922 20.156 1 97.44 40 GLN B C 1
ATOM 2265 O O . GLN B 1 40 ? -4.559 22.469 21.094 1 97.44 40 GLN B O 1
ATOM 2270 N N . ALA B 1 41 ? -5.004 20.656 19.812 1 97.88 41 ALA B N 1
ATOM 2271 C CA . ALA B 1 41 ? -4.105 19.797 20.578 1 97.88 41 ALA B CA 1
ATOM 2272 C C . ALA B 1 41 ? -2.646 20.156 20.312 1 97.88 41 ALA B C 1
ATOM 2274 O O . ALA B 1 41 ? -1.752 19.734 21.047 1 97.88 41 ALA B O 1
ATOM 2275 N N . GLY B 1 42 ? -2.34 20.891 19.203 1 97.12 42 GLY B N 1
ATOM 2276 C CA . GLY B 1 42 ? -0.992 21.391 19 1 97.12 42 GLY B CA 1
ATOM 2277 C C . GLY B 1 42 ? -0.297 20.781 17.797 1 97.12 42 GLY B C 1
ATOM 2278 O O . GLY B 1 42 ? 0.92 20.906 17.656 1 97.12 42 GLY B O 1
ATOM 2279 N N . SER B 1 43 ? -1.019 20.094 16.859 1 97.94 43 SER B N 1
ATOM 2280 C CA . SER B 1 43 ? -0.427 19.5 15.664 1 97.94 43 SER B CA 1
ATOM 2281 C C . SER B 1 43 ? 0.223 20.578 14.789 1 97.94 43 SER B C 1
ATOM 2283 O O . SER B 1 43 ? -0.314 21.672 14.641 1 97.94 43 SER B O 1
ATOM 2285 N N . SER B 1 44 ? 1.385 20.266 14.25 1 98 44 SER B N 1
ATOM 2286 C CA . SER B 1 44 ? 2.076 21.172 13.352 1 98 44 SER B CA 1
ATOM 2287 C C . SER B 1 44 ? 1.442 21.172 11.969 1 98 44 SER B C 1
ATOM 2289 O O . SER B 1 44 ? 1.481 22.188 11.258 1 98 44 SER B O 1
ATOM 2291 N N . ALA B 1 45 ? 0.925 20.109 11.539 1 98.44 45 ALA B N 1
ATOM 2292 C CA . ALA B 1 45 ? 0.162 19.828 10.328 1 98.44 45 ALA B CA 1
ATOM 2293 C C . ALA B 1 45 ? -0.733 18.609 10.508 1 98.44 45 ALA B C 1
ATOM 2295 O O . ALA B 1 45 ? -0.631 17.906 11.516 1 98.44 45 ALA B O 1
ATOM 2296 N N . ILE B 1 46 ? -1.644 18.422 9.609 1 98.69 46 ILE B N 1
ATOM 2297 C CA . ILE B 1 46 ? -2.539 17.281 9.688 1 98.69 46 ILE B CA 1
ATOM 2298 C C . ILE B 1 46 ? -2.586 16.562 8.336 1 98.69 46 ILE B C 1
ATOM 2300 O O . ILE B 1 46 ? -2.811 17.203 7.305 1 98.69 46 ILE B O 1
ATOM 2304 N N . GLU B 1 47 ? -2.281 15.32 8.344 1 97.94 47 GLU B N 1
ATOM 2305 C CA . GLU B 1 47 ? -2.355 14.492 7.145 1 97.94 47 GLU B CA 1
ATOM 2306 C C . GLU B 1 47 ? -3.746 13.883 6.977 1 97.94 47 GLU B C 1
ATOM 2308 O O . GLU B 1 47 ? -4.266 13.25 7.898 1 97.94 47 GLU B O 1
ATOM 2313 N N . ILE B 1 48 ? -4.297 14.094 5.82 1 97.5 48 ILE B N 1
ATOM 2314 C CA . ILE B 1 48 ? -5.633 13.594 5.508 1 97.5 48 ILE B CA 1
ATOM 2315 C C . ILE B 1 48 ? -5.543 12.508 4.441 1 97.5 48 ILE B C 1
ATOM 2317 O O . ILE B 1 48 ? -5.137 12.766 3.307 1 97.5 48 ILE B O 1
ATOM 2321 N N . GLY B 1 49 ? -5.965 11.32 4.82 1 94.31 49 GLY B N 1
ATOM 2322 C CA . GLY B 1 49 ? -6.02 10.211 3.873 1 94.31 49 GLY B CA 1
ATOM 2323 C C . GLY B 1 49 ? -7.289 10.203 3.043 1 94.31 49 GLY B C 1
ATOM 2324 O O . GLY B 1 49 ? -8.367 10.516 3.547 1 94.31 49 GLY B O 1
ATOM 2325 N N . VAL B 1 50 ? -7.199 9.836 1.826 1 92.5 50 VAL B N 1
ATOM 2326 C CA . VAL B 1 50 ? -8.32 9.586 0.926 1 92.5 50 VAL B CA 1
ATOM 2327 C C . VAL B 1 50 ? -8.594 8.086 0.846 1 92.5 50 VAL B C 1
ATOM 2329 O O . VAL B 1 50 ? -7.695 7.297 0.538 1 92.5 50 VAL B O 1
ATOM 2332 N N . PRO B 1 51 ? -9.812 7.723 1.207 1 87.12 51 PRO B N 1
ATOM 2333 C CA . PRO B 1 51 ? -10.094 6.285 1.151 1 87.12 51 PRO B CA 1
ATOM 2334 C C . PRO B 1 51 ? -9.984 5.715 -0.261 1 87.12 51 PRO B C 1
ATOM 2336 O O . PRO B 1 51 ? -10.344 6.387 -1.231 1 87.12 51 PRO B O 1
ATOM 2339 N N . PHE B 1 52 ? -9.461 4.535 -0.28 1 76.19 52 PHE B N 1
ATOM 2340 C CA . PHE B 1 52 ? -9.273 3.838 -1.548 1 76.19 52 PHE B CA 1
ATOM 2341 C C . PHE B 1 52 ? -9.781 2.404 -1.458 1 76.19 52 PHE B C 1
ATOM 2343 O O . PHE B 1 52 ? -9.602 1.738 -0.437 1 76.19 52 PHE B O 1
ATOM 2350 N N . SER B 1 53 ? -10.594 2.037 -2.365 1 60.81 53 SER B N 1
ATOM 2351 C CA . SER B 1 53 ? -11.32 0.775 -2.369 1 60.81 53 SER B CA 1
ATOM 2352 C C . SER B 1 53 ? -10.375 -0.414 -2.266 1 60.81 53 SER B C 1
ATOM 2354 O O . SER B 1 53 ? -10.727 -1.447 -1.69 1 60.81 53 SER B O 1
ATOM 2356 N N . ASP B 1 54 ? -9.352 -0.31 -2.906 1 58.66 54 ASP B N 1
ATOM 2357 C CA . ASP B 1 54 ? -8.602 -1.562 -2.984 1 58.66 54 ASP B CA 1
ATOM 2358 C C . ASP B 1 54 ? -7.246 -1.438 -2.291 1 58.66 54 ASP B C 1
ATOM 2360 O O . ASP B 1 54 ? -6.207 -1.447 -2.949 1 58.66 54 ASP B O 1
ATOM 2364 N N . PRO B 1 55 ? -7.414 -1.115 -0.838 1 53.91 55 PRO B N 1
ATOM 2365 C CA . PRO B 1 55 ? -6.164 -0.761 -0.165 1 53.91 55 PRO B CA 1
ATOM 2366 C C . PRO B 1 55 ? -5.285 -1.977 0.125 1 53.91 55 PRO B C 1
ATOM 2368 O O . PRO B 1 55 ? -5.691 -2.873 0.868 1 53.91 55 PRO B O 1
ATOM 2371 N N . VAL B 1 56 ? -4.602 -2.67 -0.755 1 50.22 56 VAL B N 1
ATOM 2372 C CA . VAL B 1 56 ? -3.789 -3.852 -0.491 1 50.22 56 VAL B CA 1
ATOM 2373 C C . VAL B 1 56 ? -2.658 -3.496 0.471 1 50.22 56 VAL B C 1
ATOM 2375 O O . VAL B 1 56 ? -2.051 -4.379 1.08 1 50.22 56 VAL B O 1
ATOM 2378 N N . ALA B 1 57 ? -2.605 -2.184 0.765 1 50.59 57 ALA B N 1
ATOM 2379 C CA . ALA B 1 57 ? -1.282 -1.969 1.348 1 50.59 57 ALA B CA 1
ATOM 2380 C C . ALA B 1 57 ? -1.372 -1.127 2.617 1 50.59 57 ALA B C 1
ATOM 2382 O O . ALA B 1 57 ? -0.353 -0.825 3.242 1 50.59 57 ALA B O 1
ATOM 2383 N N . ASP B 1 58 ? -2.645 -1.002 3.205 1 54.88 58 ASP B N 1
ATOM 2384 C CA . ASP B 1 58 ? -2.635 -0.15 4.391 1 54.88 58 ASP B CA 1
ATOM 2385 C C . ASP B 1 58 ? -2.828 -0.974 5.66 1 54.88 58 ASP B C 1
ATOM 2387 O O . ASP B 1 58 ? -3.436 -2.047 5.625 1 54.88 58 ASP B O 1
ATOM 2391 N N . GLY B 1 59 ? -1.719 -1.046 6.57 1 62.28 59 GLY B N 1
ATOM 2392 C CA . GLY B 1 59 ? -1.957 -1.695 7.848 1 62.28 59 GLY B CA 1
ATOM 2393 C C . GLY B 1 59 ? -3.43 -1.871 8.164 1 62.28 59 GLY B C 1
ATOM 2394 O O . GLY B 1 59 ? -4.277 -1.186 7.59 1 62.28 59 GLY B O 1
ATOM 2395 N N . PRO B 1 60 ? -3.896 -2.789 8.969 1 65.62 60 PRO B N 1
ATOM 2396 C CA . PRO B 1 60 ? -5.297 -3.146 9.219 1 65.62 60 PRO B CA 1
ATOM 2397 C C . PRO B 1 60 ? -6.125 -1.967 9.719 1 65.62 60 PRO B C 1
ATOM 2399 O O . PRO B 1 60 ? -7.273 -1.796 9.305 1 65.62 60 PRO B O 1
ATOM 2402 N N . VAL B 1 61 ? -5.613 -1.094 10.602 1 68.81 61 VAL B N 1
ATOM 2403 C CA . VAL B 1 61 ? -6.355 -0.001 11.219 1 68.81 61 VAL B CA 1
ATOM 2404 C C . VAL B 1 61 ? -6.734 1.031 10.156 1 68.81 61 VAL B C 1
ATOM 2406 O O . VAL B 1 61 ? -7.895 1.441 10.07 1 68.81 61 VAL B O 1
ATOM 2409 N N . ILE B 1 62 ? -5.809 1.467 9.375 1 74.56 62 ILE B N 1
ATOM 2410 C CA . ILE B 1 62 ? -6.043 2.492 8.359 1 74.56 62 ILE B CA 1
ATOM 2411 C C . ILE B 1 62 ? -6.926 1.932 7.25 1 74.56 62 ILE B C 1
ATOM 2413 O O . ILE B 1 62 ? -7.793 2.633 6.727 1 74.56 62 ILE B O 1
ATOM 2417 N N . GLU B 1 63 ? -6.73 0.706 6.973 1 74.56 63 GLU B N 1
ATOM 2418 C CA . GLU B 1 63 ? -7.562 0.043 5.973 1 74.56 63 GLU B CA 1
ATOM 2419 C C . GLU B 1 63 ? -9.031 0.036 6.395 1 74.56 63 GLU B C 1
ATOM 2421 O O . GLU B 1 63 ? -9.914 0.349 5.594 1 74.56 63 GLU B O 1
ATOM 2426 N N . GLN B 1 64 ? -9.281 -0.298 7.621 1 75.06 64 GLN B N 1
ATOM 2427 C CA . GLN B 1 64 ? -10.648 -0.323 8.125 1 75.06 64 GLN B CA 1
ATOM 2428 C C . GLN B 1 64 ? -11.273 1.07 8.094 1 75.06 64 GLN B C 1
ATOM 2430 O O . GLN B 1 64 ? -12.445 1.225 7.754 1 75.06 64 GLN B O 1
ATOM 2435 N N . ALA B 1 65 ? -10.539 1.998 8.492 1 80.19 65 ALA B N 1
ATOM 2436 C CA . ALA B 1 65 ? -11.023 3.375 8.43 1 80.19 65 ALA B CA 1
ATOM 2437 C C . ALA B 1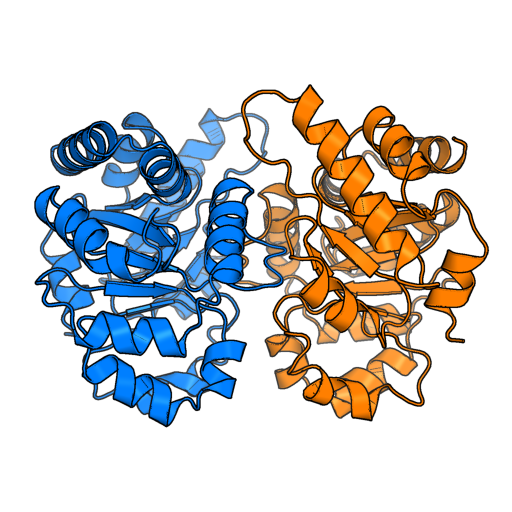 65 ? -11.406 3.762 7.004 1 80.19 65 ALA B C 1
ATOM 2439 O O . ALA B 1 65 ? -12.438 4.402 6.785 1 80.19 65 ALA B O 1
ATOM 2440 N N . GLY B 1 66 ? -10.555 3.396 6.059 1 82.69 66 GLY B N 1
ATOM 2441 C CA . GLY B 1 66 ? -10.844 3.645 4.656 1 82.69 66 GLY B CA 1
ATOM 2442 C C . GLY B 1 66 ? -12.125 2.992 4.184 1 82.69 66 GLY B C 1
ATOM 2443 O O . GLY B 1 66 ? -12.906 3.604 3.451 1 82.69 66 GLY B O 1
ATOM 2444 N N . LEU B 1 67 ? -12.359 1.798 4.602 1 76.88 67 LEU B N 1
ATOM 2445 C CA . LEU B 1 67 ? -13.562 1.067 4.219 1 76.88 67 LEU B CA 1
ATOM 2446 C C . LEU B 1 67 ? -14.805 1.737 4.789 1 76.88 67 LEU B C 1
ATOM 2448 O O . LEU B 1 67 ? -15.828 1.841 4.102 1 76.88 67 LEU B O 1
ATOM 2452 N N . ARG B 1 68 ? -14.742 2.145 6.031 1 80.31 68 ARG B N 1
ATOM 2453 C CA . ARG B 1 68 ? -15.867 2.857 6.633 1 80.31 68 ARG B CA 1
ATOM 2454 C C . ARG B 1 68 ? -16.172 4.145 5.871 1 80.31 68 ARG B C 1
ATOM 2456 O O . ARG B 1 68 ? -17.328 4.488 5.664 1 80.31 68 ARG B O 1
ATOM 2463 N N . ALA B 1 69 ? -15.164 4.777 5.48 1 84.69 69 ALA B N 1
ATOM 2464 C CA . ALA B 1 69 ? -15.344 6.004 4.711 1 84.69 69 ALA B CA 1
ATOM 2465 C C . ALA B 1 69 ? -15.969 5.715 3.35 1 84.69 69 ALA B C 1
ATOM 2467 O O . ALA B 1 69 ? -16.859 6.438 2.902 1 84.69 69 ALA B O 1
ATOM 2468 N N . LEU B 1 70 ? -15.477 4.652 2.732 1 80.62 70 LEU B N 1
ATOM 2469 C CA . LEU B 1 70 ? -16 4.262 1.43 1 80.62 70 LEU B CA 1
ATOM 2470 C C . LEU B 1 70 ? -17.469 3.881 1.529 1 80.62 70 LEU B C 1
ATOM 2472 O O . LEU B 1 70 ? -18.25 4.168 0.621 1 80.62 70 LEU B O 1
ATOM 2476 N N . ALA B 1 71 ? -17.797 3.193 2.572 1 77.88 71 ALA B N 1
ATOM 2477 C CA . ALA B 1 71 ? -19.172 2.785 2.807 1 77.88 71 ALA B CA 1
ATOM 2478 C C . ALA B 1 71 ? -20.109 3.998 2.865 1 77.88 71 ALA B C 1
ATOM 2480 O O . ALA B 1 71 ? -21.312 3.877 2.643 1 77.88 71 ALA B O 1
ATOM 2481 N N . ARG B 1 72 ? -19.5 5.133 3.152 1 84.19 72 ARG B N 1
ATOM 2482 C CA . ARG B 1 72 ? -20.266 6.379 3.18 1 84.19 72 ARG B CA 1
ATOM 2483 C C . ARG B 1 72 ? -20.047 7.176 1.894 1 84.19 72 ARG B C 1
ATOM 2485 O O . ARG B 1 72 ? -20.281 8.383 1.862 1 84.19 72 ARG B O 1
ATOM 2492 N N . ASN B 1 73 ? -19.484 6.547 0.88 1 84.06 73 ASN B N 1
ATOM 2493 C CA . ASN B 1 73 ? -19.281 7.078 -0.463 1 84.06 73 ASN B CA 1
ATOM 2494 C C . ASN B 1 73 ? -18.359 8.297 -0.455 1 84.06 73 ASN B C 1
ATOM 2496 O O . ASN B 1 73 ? -18.594 9.258 -1.192 1 84.06 73 ASN B O 1
ATOM 2500 N N . VAL B 1 74 ? -17.5 8.266 0.461 1 89.62 74 VAL B N 1
ATOM 2501 C CA . VAL B 1 74 ? -16.5 9.328 0.506 1 89.62 74 VAL B CA 1
ATOM 2502 C C . VAL B 1 74 ? -15.57 9.211 -0.696 1 89.62 74 VAL B C 1
ATOM 2504 O O . VAL B 1 74 ? -15.141 8.109 -1.056 1 89.62 74 VAL B O 1
ATOM 2507 N N . SER B 1 75 ? -15.297 10.352 -1.38 1 89.44 75 SER B N 1
ATOM 2508 C CA . SER B 1 75 ? -14.438 10.414 -2.553 1 89.44 75 SER B CA 1
ATOM 2509 C C . SER B 1 75 ? -13.484 11.609 -2.475 1 89.44 75 SER B C 1
ATOM 2511 O O . SER B 1 75 ? -13.648 12.484 -1.62 1 89.44 75 SER B O 1
ATOM 2513 N N . LEU B 1 76 ? -12.531 11.578 -3.318 1 94 76 LEU B N 1
ATOM 2514 C CA . LEU B 1 76 ? -11.633 12.719 -3.395 1 94 76 LEU B CA 1
ATOM 2515 C C . LEU B 1 76 ? -12.406 14.008 -3.654 1 94 76 LEU B C 1
ATOM 2517 O O . LEU B 1 76 ? -12.141 15.039 -3.021 1 94 76 LEU B O 1
ATOM 2521 N N . SER B 1 77 ? -13.352 13.93 -4.531 1 94.5 77 SER B N 1
ATOM 2522 C CA . SER B 1 77 ? -14.156 15.102 -4.867 1 94.5 77 SER B CA 1
ATOM 2523 C C . SER B 1 77 ? -14.906 15.625 -3.646 1 94.5 77 SER B C 1
ATOM 2525 O O . SER B 1 77 ? -14.883 16.828 -3.363 1 94.5 77 SER B O 1
ATOM 2527 N N . SER B 1 78 ? -15.586 14.75 -2.941 1 96.19 78 SER B N 1
ATOM 2528 C CA . SER B 1 78 ? -16.344 15.172 -1.775 1 96.19 78 SER B CA 1
ATOM 2529 C C . SER B 1 78 ? -15.438 15.695 -0.671 1 96.19 78 SER B C 1
ATOM 2531 O O . SER B 1 78 ? -15.812 16.609 0.073 1 96.19 78 SER B O 1
ATOM 2533 N N . ILE B 1 79 ? -14.266 15.172 -0.585 1 97.56 79 ILE B N 1
ATOM 2534 C CA . ILE B 1 79 ? -13.289 15.641 0.392 1 97.56 79 ILE B CA 1
ATOM 2535 C C . ILE B 1 79 ? -12.867 17.062 0.057 1 97.56 79 ILE B C 1
ATOM 2537 O O . ILE B 1 79 ? -12.852 17.938 0.931 1 97.56 79 ILE B O 1
ATOM 2541 N N . LEU B 1 80 ? -12.562 17.281 -1.183 1 97.81 80 LEU B N 1
ATOM 2542 C CA . LEU B 1 80 ? -12.141 18.609 -1.609 1 97.81 80 LEU B CA 1
ATOM 2543 C C . LEU B 1 80 ? -13.234 19.641 -1.358 1 97.81 80 LEU B C 1
ATOM 2545 O O . LEU B 1 80 ? -12.969 20.734 -0.875 1 97.81 80 LEU B O 1
ATOM 2549 N N . GLU B 1 81 ? -14.438 19.281 -1.625 1 97.62 81 GLU B N 1
ATOM 2550 C CA . GLU B 1 81 ? -15.555 20.188 -1.382 1 97.62 81 GLU B CA 1
ATOM 2551 C C . GLU B 1 81 ? -15.695 20.5 0.104 1 97.62 81 GLU B C 1
ATOM 2553 O O . GLU B 1 81 ? -15.945 21.656 0.477 1 97.62 81 GLU B O 1
ATOM 2558 N N . THR B 1 82 ? -15.555 19.531 0.904 1 98.12 82 THR B N 1
ATOM 2559 C CA . THR B 1 82 ? -15.648 19.734 2.346 1 98.12 82 THR B CA 1
ATOM 2560 C C . THR B 1 82 ? -14.516 20.609 2.857 1 98.12 82 THR B C 1
ATOM 2562 O O . THR B 1 82 ? -14.742 21.516 3.66 1 98.12 82 THR B O 1
ATOM 2565 N N . LEU B 1 83 ? -13.32 20.391 2.354 1 98.38 83 LEU B N 1
ATOM 2566 C CA . LEU B 1 83 ? -12.148 21.109 2.822 1 98.38 83 LEU B CA 1
ATOM 2567 C C . LEU B 1 83 ? -12.258 22.594 2.473 1 98.38 83 LEU B C 1
ATOM 2569 O O . LEU B 1 83 ? -11.695 23.438 3.172 1 98.38 83 LEU B O 1
ATOM 2573 N N . LYS B 1 84 ? -12.961 22.922 1.454 1 97.81 84 LYS B N 1
ATOM 2574 C CA . LYS B 1 84 ? -13.164 24.312 1.071 1 97.81 84 LYS B CA 1
ATOM 2575 C C . LYS B 1 84 ? -13.914 25.078 2.16 1 97.81 84 LYS B C 1
ATOM 2577 O O . LYS B 1 84 ? -13.805 26.297 2.258 1 97.81 84 LYS B O 1
ATOM 2582 N N . THR B 1 85 ? -14.641 24.344 2.932 1 97.75 85 THR B N 1
ATOM 2583 C CA . THR B 1 85 ? -15.477 24.984 3.939 1 97.75 85 THR B CA 1
ATOM 2584 C C . THR B 1 85 ? -14.742 25.078 5.277 1 97.75 85 THR B C 1
ATOM 2586 O O . THR B 1 85 ? -15.266 25.641 6.242 1 97.75 85 THR B O 1
ATOM 2589 N N . ILE B 1 86 ? -13.625 24.562 5.367 1 97.62 86 ILE B N 1
ATOM 2590 C CA . ILE B 1 86 ? -12.898 24.469 6.629 1 97.62 86 ILE B CA 1
ATOM 2591 C C . ILE B 1 86 ? -11.844 25.562 6.691 1 97.62 86 ILE B C 1
ATOM 2593 O O . ILE B 1 86 ? -11.062 25.75 5.754 1 97.62 86 ILE B O 1
ATOM 2597 N N . ASP B 1 87 ? -11.891 26.25 7.773 1 96.12 87 ASP B N 1
ATOM 2598 C CA . ASP B 1 87 ? -10.867 27.25 8.078 1 96.12 87 ASP B CA 1
ATOM 2599 C C . ASP B 1 87 ? -9.969 26.781 9.219 1 96.12 87 ASP B C 1
ATOM 2601 O O . ASP B 1 87 ? -10.445 26.516 10.32 1 96.12 87 ASP B O 1
ATOM 2605 N N . THR B 1 88 ? -8.742 26.594 8.914 1 97.62 88 THR B N 1
ATOM 2606 C CA . THR B 1 88 ? -7.75 26.172 9.906 1 97.62 88 THR B CA 1
ATOM 2607 C C . THR B 1 88 ? -6.41 26.859 9.641 1 97.62 88 THR B C 1
ATOM 2609 O O . THR B 1 88 ? -6.07 27.141 8.492 1 97.62 88 THR B O 1
ATOM 2612 N N . LYS B 1 89 ? -5.684 27.062 10.672 1 95.38 89 LYS B N 1
ATOM 2613 C CA . LYS B 1 89 ? -4.367 27.688 10.555 1 95.38 89 LYS B CA 1
ATOM 2614 C C . LYS B 1 89 ? -3.281 26.641 10.336 1 95.38 89 LYS B C 1
ATOM 2616 O O . LYS B 1 89 ? -2.174 26.969 9.906 1 95.38 89 LYS B O 1
ATOM 2621 N N . VAL B 1 90 ? -3.592 25.422 10.656 1 96.69 90 VAL B N 1
ATOM 2622 C CA . VAL B 1 90 ? -2.617 24.344 10.5 1 96.69 90 VAL B CA 1
ATOM 2623 C C . VAL B 1 90 ? -2.652 23.828 9.07 1 96.69 90 VAL B C 1
ATOM 2625 O O . VAL B 1 90 ? -3.721 23.5 8.547 1 96.69 90 VAL B O 1
ATOM 2628 N N . PRO B 1 91 ? -1.497 23.75 8.414 1 98.44 91 PRO B N 1
ATOM 2629 C CA . PRO B 1 91 ? -1.502 23.203 7.051 1 98.44 91 PRO B CA 1
ATOM 2630 C C . PRO B 1 91 ? -1.99 21.766 6.996 1 98.44 91 PRO B C 1
ATOM 2632 O O . PRO B 1 91 ? -1.683 20.969 7.887 1 98.44 91 PRO B O 1
ATOM 2635 N N . LEU B 1 92 ? -2.779 21.484 5.988 1 98.75 92 LEU B N 1
ATOM 2636 C CA . LEU B 1 92 ? -3.229 20.125 5.727 1 98.75 92 LEU B CA 1
ATOM 2637 C C . LEU B 1 92 ? -2.408 19.484 4.609 1 98.75 92 LEU B C 1
ATOM 2639 O O . LEU B 1 92 ? -1.935 20.172 3.709 1 98.75 92 LEU B O 1
ATOM 2643 N N . VAL B 1 93 ? -2.203 18.203 4.734 1 98.5 93 VAL B N 1
ATOM 2644 C CA . VAL B 1 93 ? -1.512 17.406 3.725 1 98.5 93 VAL B CA 1
ATOM 2645 C C . VAL B 1 93 ? -2.414 16.266 3.258 1 98.5 93 VAL B C 1
ATOM 2647 O O . VAL B 1 93 ? -2.9 15.484 4.07 1 98.5 93 VAL B O 1
ATOM 2650 N N . ILE B 1 94 ? -2.646 16.156 1.986 1 97.62 94 ILE B N 1
ATOM 2651 C CA . ILE B 1 94 ? -3.459 15.07 1.453 1 97.62 94 ILE B CA 1
ATOM 2652 C C . ILE B 1 94 ? -2.561 13.898 1.06 1 97.62 94 ILE B C 1
ATOM 2654 O O . ILE B 1 94 ? -1.557 14.086 0.368 1 97.62 94 ILE B O 1
ATOM 2658 N N . MET B 1 95 ? -2.865 12.789 1.551 1 93.81 95 MET B N 1
ATOM 2659 C CA . MET B 1 95 ? -2.248 11.547 1.091 1 93.81 95 MET B CA 1
ATOM 2660 C C . MET B 1 95 ? -3.227 10.727 0.253 1 93.81 95 MET B C 1
ATOM 2662 O O . MET B 1 95 ? -4.281 10.328 0.743 1 93.81 95 MET B O 1
ATOM 2666 N N . THR B 1 96 ? -2.867 10.492 -1.015 1 91.06 96 THR B N 1
ATOM 2667 C CA . THR B 1 96 ? -3.697 9.727 -1.938 1 91.06 96 THR B CA 1
ATOM 2668 C C . THR B 1 96 ? -2.838 9.016 -2.979 1 91.06 96 THR B C 1
ATOM 2670 O O . THR B 1 96 ? -1.652 9.32 -3.123 1 91.06 96 THR B O 1
ATOM 2673 N N . TYR B 1 97 ? -3.441 8.109 -3.664 1 86.69 97 TYR B N 1
ATOM 2674 C CA . TYR B 1 97 ? -2.785 7.504 -4.816 1 86.69 97 TYR B CA 1
ATOM 2675 C C . TYR B 1 97 ? -2.912 8.391 -6.047 1 86.69 97 TYR B C 1
ATOM 2677 O O . TYR B 1 97 ? -3.748 9.297 -6.082 1 86.69 97 TYR B O 1
ATOM 2685 N N . PHE B 1 98 ? -2.156 8.086 -7.023 1 86.88 98 PHE B N 1
ATOM 2686 C CA . PHE B 1 98 ? -2.098 8.922 -8.219 1 86.88 98 PHE B CA 1
ATOM 2687 C C . PHE B 1 98 ? -3.371 8.781 -9.039 1 86.88 98 PHE B C 1
ATOM 2689 O O . PHE B 1 98 ? -3.842 9.75 -9.641 1 86.88 98 PHE B O 1
ATOM 2696 N N . ASN B 1 99 ? -3.953 7.676 -9.086 1 84.12 99 ASN B N 1
ATOM 2697 C CA . ASN B 1 99 ? -5.066 7.395 -9.984 1 84.12 99 ASN B CA 1
ATOM 2698 C C . ASN B 1 99 ? -6.254 8.312 -9.711 1 84.12 99 ASN B C 1
ATOM 2700 O O . ASN B 1 99 ? -6.801 8.922 -10.633 1 84.12 99 ASN B O 1
ATOM 2704 N N . PRO B 1 100 ? -6.68 8.438 -8.477 1 86.94 100 PRO B N 1
ATOM 2705 C CA . PRO B 1 100 ? -7.781 9.359 -8.203 1 86.94 100 PRO B CA 1
ATOM 2706 C C . PRO B 1 100 ? -7.477 10.789 -8.656 1 86.94 100 PRO B C 1
ATOM 2708 O O . PRO B 1 100 ? -8.375 11.508 -9.109 1 86.94 100 PRO B O 1
ATOM 2711 N N . VAL B 1 101 ? -6.242 11.203 -8.508 1 91.19 101 VAL B N 1
ATOM 2712 C CA . VAL B 1 101 ? -5.812 12.539 -8.93 1 91.19 101 VAL B CA 1
ATOM 2713 C C . VAL B 1 101 ? -5.895 12.648 -10.453 1 91.19 101 VAL B C 1
ATOM 2715 O O . VAL B 1 101 ? -6.426 13.625 -10.984 1 91.19 101 VAL B O 1
ATOM 2718 N N . TYR B 1 102 ? -5.375 11.648 -11.039 1 86.44 102 TYR B N 1
ATOM 2719 C CA . TYR B 1 102 ? -5.383 11.609 -12.5 1 86.44 102 TYR B CA 1
ATOM 2720 C C . TYR B 1 102 ? -6.809 11.648 -13.039 1 86.44 102 TYR B C 1
ATOM 2722 O O . TYR B 1 102 ? -7.105 12.406 -13.969 1 86.44 102 TYR B O 1
ATOM 2730 N N . GLN B 1 103 ? -7.699 10.953 -12.516 1 84.19 103 GLN B N 1
ATOM 2731 C CA . GLN B 1 103 ? -9.086 10.891 -12.953 1 84.19 103 GLN B CA 1
ATOM 2732 C C . GLN B 1 103 ? -9.812 12.211 -12.711 1 84.19 103 GLN B C 1
ATOM 2734 O O . GLN B 1 103 ? -10.68 12.609 -13.492 1 84.19 103 GLN B O 1
ATOM 2739 N N . PHE B 1 104 ? -9.523 12.781 -11.633 1 90.44 104 PHE B N 1
ATOM 2740 C CA . PHE B 1 104 ? -10.086 14.094 -11.32 1 90.44 104 PHE B CA 1
ATOM 2741 C C . PHE B 1 104 ? -9.617 15.133 -12.328 1 90.44 104 PHE B C 1
ATOM 2743 O O . PHE B 1 104 ? -10.336 16.094 -12.625 1 90.44 104 PHE B O 1
ATOM 2750 N N . GLY B 1 105 ? -8.547 14.914 -12.977 1 92.81 105 GLY B N 1
ATOM 2751 C CA . GLY B 1 105 ? -7.824 15.922 -13.742 1 92.81 105 GLY B CA 1
ATOM 2752 C C . GLY B 1 105 ? -6.82 16.703 -12.914 1 92.81 105 GLY B C 1
ATOM 2753 O O . GLY B 1 105 ? -7.203 17.453 -12.016 1 92.81 105 GLY B O 1
ATOM 2754 N N . ILE B 1 106 ? -5.594 16.594 -13.258 1 94 106 ILE B N 1
ATOM 2755 C CA . ILE B 1 106 ? -4.516 17.125 -12.43 1 94 106 ILE B CA 1
ATOM 2756 C C . ILE B 1 106 ? -4.668 18.625 -12.266 1 94 106 ILE B C 1
ATOM 2758 O O . ILE B 1 106 ? -4.586 19.156 -11.156 1 94 106 ILE B O 1
ATOM 2762 N N . GLU B 1 107 ? -4.91 19.312 -13.336 1 95.62 107 GLU B N 1
ATOM 2763 C CA . GLU B 1 107 ? -5.07 20.766 -13.281 1 95.62 107 GLU B CA 1
ATOM 2764 C C . GLU B 1 107 ? -6.262 21.156 -12.414 1 95.62 107 GLU B C 1
ATOM 2766 O O . GLU B 1 107 ? -6.164 22.062 -11.586 1 95.62 107 GLU B O 1
ATOM 2771 N N . LYS B 1 108 ? -7.367 20.484 -12.609 1 97 108 LYS B N 1
ATOM 2772 C CA . LYS B 1 108 ? -8.57 20.75 -11.82 1 97 108 LYS B CA 1
ATOM 2773 C C . LYS B 1 108 ? -8.344 20.438 -10.344 1 97 108 LYS B C 1
ATOM 2775 O O . LYS B 1 108 ? -8.828 21.156 -9.469 1 97 108 LYS B O 1
ATOM 2780 N N . PHE B 1 109 ? -7.633 19.406 -10.133 1 97.19 109 PHE B N 1
ATOM 2781 C CA . PHE B 1 109 ? -7.309 18.969 -8.773 1 97.19 109 PHE B CA 1
ATOM 2782 C C . PHE B 1 109 ? -6.488 20.031 -8.055 1 97.19 109 PHE B C 1
ATOM 2784 O O . PHE B 1 109 ? -6.828 20.438 -6.941 1 97.19 109 PHE B O 1
ATOM 2791 N N . VAL B 1 110 ? -5.465 20.531 -8.688 1 97.06 110 VAL B N 1
ATOM 2792 C CA . VAL B 1 110 ? -4.594 21.547 -8.102 1 97.06 110 VAL B CA 1
ATOM 2793 C C . VAL B 1 110 ? -5.375 22.844 -7.883 1 97.06 110 VAL B C 1
ATOM 2795 O O . VAL B 1 110 ? -5.242 23.484 -6.84 1 97.06 110 VAL B O 1
ATOM 2798 N N . ALA B 1 111 ? -6.156 23.188 -8.805 1 97 111 ALA B N 1
ATOM 2799 C CA . ALA B 1 111 ? -6.992 24.375 -8.664 1 97 111 ALA B CA 1
ATOM 2800 C C . ALA B 1 111 ? -7.934 24.266 -7.469 1 97 111 ALA B C 1
ATOM 2802 O O . ALA B 1 111 ? -8.148 25.234 -6.738 1 97 111 ALA B O 1
ATOM 2803 N N . ALA B 1 112 ? -8.477 23.109 -7.312 1 97.69 112 ALA B N 1
ATOM 2804 C CA . ALA B 1 112 ? -9.359 22.859 -6.172 1 97.69 112 ALA B CA 1
ATOM 2805 C C . ALA B 1 112 ? -8.594 22.969 -4.855 1 97.69 112 ALA B C 1
ATOM 2807 O O . ALA B 1 112 ? -9.109 23.531 -3.883 1 97.69 112 ALA B O 1
ATOM 2808 N N . LEU B 1 113 ? -7.398 22.453 -4.82 1 97.69 113 LEU B N 1
ATOM 2809 C CA . LEU B 1 113 ? -6.578 22.5 -3.615 1 97.69 113 LEU B CA 1
ATOM 2810 C C . LEU B 1 113 ? -6.324 23.938 -3.184 1 97.69 113 LEU B C 1
ATOM 2812 O O . LEU B 1 113 ? -6.277 24.234 -1.986 1 97.69 113 LEU B O 1
ATOM 2816 N N . GLU B 1 114 ? -6.121 24.797 -4.133 1 97.19 114 GLU B N 1
ATOM 2817 C CA . GLU B 1 114 ? -5.789 26.188 -3.838 1 97.19 114 GLU B CA 1
ATOM 2818 C C . GLU B 1 114 ? -6.898 26.875 -3.041 1 97.19 114 GLU B C 1
ATOM 2820 O O . GLU B 1 114 ? -6.672 27.891 -2.391 1 97.19 114 GLU B O 1
ATOM 2825 N N . LYS B 1 115 ? -8.047 26.359 -3.107 1 97.56 115 LYS B N 1
ATOM 2826 C CA . LYS B 1 115 ? -9.195 26.922 -2.4 1 97.56 115 LYS B CA 1
ATOM 2827 C C . LYS B 1 115 ? -9.375 26.266 -1.034 1 97.56 115 LYS B C 1
ATOM 2829 O O . LYS B 1 115 ? -10.406 26.438 -0.387 1 97.56 115 LYS B O 1
ATOM 2834 N N . THR B 1 116 ? -8.477 25.438 -0.617 1 98.31 116 THR B N 1
ATOM 2835 C CA . THR B 1 116 ? -8.492 24.719 0.651 1 98.31 116 THR B CA 1
ATOM 2836 C C . THR B 1 116 ? -7.258 25.062 1.479 1 98.31 116 THR B C 1
ATOM 2838 O O . THR B 1 116 ? -6.324 25.688 0.983 1 98.31 116 THR B O 1
ATOM 2841 N N . PRO B 1 117 ? -7.227 24.641 2.732 1 98.31 117 PRO B N 1
ATOM 2842 C CA . PRO B 1 117 ? -6.035 24.828 3.564 1 98.31 117 PRO B CA 1
ATOM 2843 C C . PRO B 1 117 ? -4.938 23.812 3.268 1 98.31 117 PRO B C 1
ATOM 2845 O O . PRO B 1 117 ? -3.943 23.734 3.996 1 98.31 117 PRO B O 1
ATOM 2848 N N . VAL B 1 118 ? -5.059 23.062 2.24 1 98.56 118 VAL B N 1
ATOM 2849 C CA . VAL B 1 118 ? -4.078 22.047 1.899 1 98.56 118 VAL B CA 1
ATOM 2850 C C . VAL B 1 118 ? -2.811 22.703 1.36 1 98.56 118 VAL B C 1
ATOM 2852 O O . VAL B 1 118 ? -2.877 23.547 0.467 1 98.56 118 VAL B O 1
ATOM 2855 N N . LYS B 1 119 ? -1.694 22.266 1.936 1 98.69 119 LYS B N 1
ATOM 2856 C CA . LYS B 1 119 ? -0.408 22.844 1.554 1 98.69 119 LYS B CA 1
ATOM 2857 C C . LYS B 1 119 ? 0.586 21.766 1.158 1 98.69 119 LYS B C 1
ATOM 2859 O O . LYS B 1 119 ? 1.714 22.062 0.759 1 98.69 119 LYS B O 1
ATOM 2864 N N . GLY B 1 120 ? 0.166 20.5 1.229 1 98.25 120 GLY B N 1
ATOM 2865 C CA . GLY B 1 120 ? 1.042 19.406 0.867 1 98.25 120 GLY B CA 1
ATOM 2866 C C . GLY B 1 120 ? 0.303 18.234 0.238 1 98.25 120 GLY B C 1
ATOM 2867 O O . GLY B 1 120 ? -0.873 18.016 0.529 1 98.25 120 GLY B O 1
ATOM 2868 N N . LEU B 1 121 ? 1.015 17.531 -0.606 1 97 121 LEU B N 1
ATOM 2869 C CA . LEU B 1 121 ? 0.535 16.312 -1.248 1 97 121 LEU B CA 1
ATOM 2870 C C . LEU B 1 121 ? 1.532 15.18 -1.062 1 97 121 LEU B C 1
ATOM 2872 O O . LEU B 1 121 ? 2.742 15.375 -1.195 1 97 121 LEU B O 1
ATOM 2876 N N . ILE B 1 122 ? 1.03 14.062 -0.665 1 93.81 122 ILE B N 1
ATOM 2877 C CA . ILE B 1 122 ? 1.797 12.82 -0.631 1 93.81 122 ILE B CA 1
ATOM 2878 C C . ILE B 1 122 ? 1.155 11.797 -1.561 1 93.81 122 ILE B C 1
ATOM 2880 O O . ILE B 1 122 ? 0.005 11.398 -1.358 1 93.81 122 ILE B O 1
ATOM 2884 N N . ILE B 1 123 ? 1.88 11.383 -2.537 1 90.62 123 ILE B N 1
ATOM 2885 C CA . ILE B 1 123 ? 1.406 10.383 -3.49 1 90.62 123 ILE B CA 1
ATOM 2886 C C . ILE B 1 123 ? 2.373 9.203 -3.521 1 90.62 123 ILE B C 1
ATOM 2888 O O . ILE B 1 123 ? 3.338 9.203 -4.289 1 90.62 123 ILE B O 1
ATOM 2892 N N . PRO B 1 124 ? 2.084 8.203 -2.809 1 85.94 124 PRO B N 1
ATOM 2893 C CA . PRO B 1 124 ? 3.033 7.113 -2.568 1 85.94 124 PRO B CA 1
ATOM 2894 C C . PRO B 1 124 ? 3.387 6.348 -3.844 1 85.94 124 PRO B C 1
ATOM 2896 O O . PRO B 1 124 ? 4.492 5.812 -3.959 1 85.94 124 PRO B O 1
ATOM 2899 N N . ASP B 1 125 ? 2.516 6.32 -4.762 1 83.31 125 ASP B N 1
ATOM 2900 C CA . ASP B 1 125 ? 2.75 5.52 -5.961 1 83.31 125 ASP B CA 1
ATOM 2901 C C . ASP B 1 125 ? 3.252 6.391 -7.113 1 83.31 125 ASP B C 1
ATOM 2903 O O . ASP B 1 125 ? 3.139 6.012 -8.281 1 83.31 125 ASP B O 1
ATOM 2907 N N . LEU B 1 126 ? 3.719 7.523 -6.785 1 85.5 126 LEU B N 1
ATOM 2908 C CA . LEU B 1 126 ? 4.344 8.406 -7.762 1 85.5 126 LEU B CA 1
ATOM 2909 C C . LEU B 1 126 ? 5.848 8.508 -7.52 1 85.5 126 LEU B C 1
ATOM 2911 O O . LEU B 1 126 ? 6.289 9.281 -6.66 1 85.5 126 LEU B O 1
ATOM 2915 N N . PRO B 1 127 ? 6.594 7.77 -8.297 1 78.75 127 PRO B N 1
ATOM 2916 C CA . PRO B 1 127 ? 8.047 7.844 -8.133 1 78.75 127 PRO B CA 1
ATOM 2917 C C . PRO B 1 127 ? 8.609 9.227 -8.445 1 78.75 127 PRO B C 1
ATOM 2919 O O . PRO B 1 127 ? 7.965 10.016 -9.141 1 78.75 127 PRO B O 1
ATOM 2922 N N . LYS B 1 128 ? 9.812 9.469 -7.879 1 82.31 128 LYS B N 1
ATOM 2923 C CA . LYS B 1 128 ? 10.484 10.75 -8.078 1 82.31 128 LYS B CA 1
ATOM 2924 C C . LYS B 1 128 ? 10.617 11.07 -9.562 1 82.31 128 LYS B C 1
ATOM 2926 O O . LYS B 1 128 ? 10.414 12.211 -9.977 1 82.31 128 LYS B O 1
ATOM 2931 N N . GLU B 1 129 ? 10.883 10.148 -10.328 1 78.88 129 GLU B N 1
ATOM 2932 C CA . GLU B 1 129 ? 11.117 10.289 -11.758 1 78.88 129 GLU B CA 1
ATOM 2933 C C . GLU B 1 129 ? 9.859 10.75 -12.484 1 78.88 129 GLU B C 1
ATOM 2935 O O . GLU B 1 129 ? 9.93 11.273 -13.602 1 78.88 129 GLU B O 1
ATOM 2940 N N . HIS B 1 130 ? 8.688 10.617 -11.852 1 83.06 130 HIS B N 1
ATOM 2941 C CA . HIS B 1 130 ? 7.422 10.922 -12.508 1 83.06 130 HIS B CA 1
ATOM 2942 C C . HIS B 1 130 ? 6.727 12.102 -11.836 1 83.06 130 HIS B C 1
ATOM 2944 O O . HIS B 1 130 ? 5.555 12.375 -12.109 1 83.06 130 HIS B O 1
ATOM 2950 N N . GLU B 1 131 ? 7.457 12.758 -11.039 1 88 131 GLU B N 1
ATOM 2951 C CA . GLU B 1 131 ? 6.883 13.898 -10.344 1 88 131 GLU B CA 1
ATOM 2952 C C . GLU B 1 131 ? 6.465 14.992 -11.32 1 88 131 GLU B C 1
ATOM 2954 O O . GLU B 1 131 ? 5.66 15.867 -10.984 1 88 131 GLU B O 1
ATOM 2959 N N . ASP B 1 132 ? 7 14.961 -12.484 1 89.12 132 ASP B N 1
ATOM 2960 C CA . ASP B 1 132 ? 6.703 15.977 -13.492 1 89.12 132 ASP B CA 1
ATOM 2961 C C . ASP B 1 132 ? 5.238 15.922 -13.906 1 89.12 132 ASP B C 1
ATOM 2963 O O . ASP B 1 132 ? 4.73 16.859 -14.531 1 89.12 132 ASP B O 1
ATOM 2967 N N . TYR B 1 133 ? 4.543 14.898 -13.594 1 87.31 133 TYR B N 1
ATOM 2968 C CA . TYR B 1 133 ? 3.109 14.828 -13.844 1 87.31 133 TYR B CA 1
ATOM 2969 C C . TYR B 1 133 ? 2.354 15.852 -13 1 87.31 133 TYR B C 1
ATOM 2971 O O . TYR B 1 133 ? 1.273 16.297 -13.383 1 87.31 133 TYR B O 1
ATOM 2979 N N . ILE B 1 134 ? 2.973 16.219 -11.883 1 92.69 134 ILE B N 1
ATOM 2980 C CA . ILE B 1 134 ? 2.26 17.062 -10.938 1 92.69 134 ILE B CA 1
ATOM 2981 C C . ILE B 1 134 ? 2.99 18.406 -10.781 1 92.69 134 ILE B C 1
ATOM 2983 O O . ILE B 1 134 ? 2.361 19.453 -10.75 1 92.69 134 ILE B O 1
ATOM 2987 N N . LYS B 1 135 ? 4.277 18.406 -10.766 1 93.88 135 LYS B N 1
ATOM 2988 C CA . LYS B 1 135 ? 5.125 19.516 -10.359 1 93.88 135 LYS B CA 1
ATOM 2989 C C . LYS B 1 135 ? 4.844 20.75 -11.203 1 93.88 135 LYS B C 1
ATOM 2991 O O . LYS B 1 135 ? 4.742 21.859 -10.68 1 93.88 135 LYS B O 1
ATOM 2996 N N . PRO B 1 136 ? 4.68 20.641 -12.5 1 94.25 136 PRO B N 1
ATOM 2997 C CA . PRO B 1 136 ? 4.43 21.828 -13.312 1 94.25 136 PRO B CA 1
ATOM 2998 C C . PRO B 1 136 ? 3.17 22.578 -12.883 1 94.25 136 PRO B C 1
ATOM 3000 O O . PRO B 1 136 ? 3.059 23.781 -13.109 1 94.25 136 PRO B O 1
ATOM 3003 N N . PHE B 1 137 ? 2.258 21.906 -12.266 1 95.5 137 PHE B N 1
ATOM 3004 C CA . PHE B 1 137 ? 0.982 22.516 -11.898 1 95.5 137 PHE B CA 1
ATOM 3005 C C . PHE B 1 137 ? 1.054 23.125 -10.5 1 95.5 137 PHE B C 1
ATOM 3007 O O . PHE B 1 137 ? 0.18 23.906 -10.117 1 95.5 137 PHE B O 1
ATOM 3014 N N . ILE B 1 138 ? 2.158 22.766 -9.727 1 95.38 138 ILE B N 1
ATOM 3015 C CA . ILE B 1 138 ? 2.15 23.234 -8.352 1 95.38 138 ILE B CA 1
ATOM 3016 C C . ILE B 1 138 ? 3.375 24.109 -8.102 1 95.38 138 ILE B C 1
ATOM 3018 O O . ILE B 1 138 ? 3.502 24.734 -7.039 1 95.38 138 ILE B O 1
ATOM 3022 N N . ASN B 1 139 ? 4.27 24.297 -8.984 1 92.81 139 ASN B N 1
ATOM 3023 C CA . ASN B 1 139 ? 5.52 25.031 -8.812 1 92.81 139 ASN B CA 1
ATOM 3024 C C . ASN B 1 139 ? 5.273 26.469 -8.383 1 92.81 139 ASN B C 1
ATOM 3026 O O . ASN B 1 139 ? 6.008 27.016 -7.555 1 92.81 139 ASN B O 1
ATOM 3030 N N . ASP B 1 140 ? 4.301 27.094 -8.867 1 94.19 140 ASP B N 1
ATOM 3031 C CA . ASP B 1 140 ? 4.012 28.484 -8.555 1 94.19 140 ASP B CA 1
ATOM 3032 C C . ASP B 1 140 ? 2.889 28.609 -7.527 1 94.19 140 ASP B C 1
ATOM 3034 O O . ASP B 1 140 ? 2.301 29.672 -7.359 1 94.19 140 ASP B O 1
ATOM 3038 N N . LYS B 1 141 ? 2.619 27.578 -6.918 1 96.75 141 LYS B N 1
ATOM 3039 C CA . LYS B 1 141 ? 1.548 27.547 -5.926 1 96.75 141 LYS B CA 1
ATOM 3040 C C . LYS B 1 141 ? 2.088 27.188 -4.543 1 96.75 141 LYS B C 1
ATOM 3042 O O . LYS B 1 141 ? 3.215 26.703 -4.414 1 96.75 141 LYS B O 1
ATOM 3047 N N . ASP B 1 142 ? 1.297 27.5 -3.541 1 97.94 142 ASP B N 1
ATOM 3048 C CA . ASP B 1 142 ? 1.678 27.188 -2.166 1 97.94 142 ASP B CA 1
ATOM 3049 C C . ASP B 1 142 ? 1.28 25.766 -1.796 1 97.94 142 ASP B C 1
ATOM 3051 O O . ASP B 1 142 ? 0.583 25.547 -0.803 1 97.94 142 ASP B O 1
ATOM 3055 N N . ILE B 1 143 ? 1.682 24.781 -2.574 1 98 143 ILE B N 1
ATOM 3056 C CA . ILE B 1 143 ? 1.463 23.359 -2.398 1 98 143 ILE B CA 1
ATOM 3057 C C . ILE B 1 143 ? 2.77 22.594 -2.633 1 98 143 ILE B C 1
ATOM 3059 O O . ILE B 1 143 ? 3.438 22.797 -3.65 1 98 143 ILE B O 1
ATOM 3063 N N . CYS B 1 144 ? 3.148 21.766 -1.683 1 97.62 144 CYS B N 1
ATOM 3064 C CA . CYS B 1 144 ? 4.363 20.969 -1.78 1 97.62 144 CYS B CA 1
ATOM 3065 C C . CYS B 1 144 ? 4.043 19.516 -2.137 1 97.62 144 CYS B C 1
ATOM 3067 O O . CYS B 1 144 ? 3.08 18.938 -1.62 1 97.62 144 CYS B O 1
ATOM 3069 N N . LEU B 1 145 ? 4.773 19.016 -3.061 1 96.25 145 LEU B N 1
ATOM 3070 C CA . LEU B 1 145 ? 4.812 17.562 -3.213 1 96.25 145 LEU B CA 1
ATOM 3071 C C . LEU B 1 145 ? 5.875 16.938 -2.309 1 96.25 145 LEU B C 1
ATOM 3073 O O . LEU B 1 145 ? 7.074 17.094 -2.559 1 96.25 145 LEU B O 1
ATOM 3077 N N . VAL B 1 146 ? 5.43 16.234 -1.309 1 95.31 146 VAL B N 1
ATOM 3078 C CA . VAL B 1 146 ? 6.297 15.742 -0.243 1 95.31 146 VAL B CA 1
ATOM 3079 C C . VAL B 1 146 ? 6.914 14.406 -0.654 1 95.31 146 VAL B C 1
ATOM 3081 O O . VAL B 1 146 ? 6.199 13.469 -1.006 1 95.31 146 VAL B O 1
ATOM 3084 N N . PRO B 1 147 ? 8.219 14.312 -0.637 1 92.31 147 PRO B N 1
ATOM 3085 C CA . PRO B 1 147 ? 8.844 13.039 -1.006 1 92.31 147 PRO B CA 1
ATOM 3086 C C . PRO B 1 147 ? 8.812 12.016 0.127 1 92.31 147 PRO B C 1
ATOM 3088 O O . PRO B 1 147 ? 8.906 12.391 1.301 1 92.31 147 PRO B O 1
ATOM 3091 N N . LEU B 1 148 ? 8.711 10.797 -0.268 1 89 148 LEU B N 1
ATOM 3092 C CA . LEU B 1 148 ? 8.852 9.656 0.63 1 89 148 LEU B CA 1
ATOM 3093 C C . LEU B 1 148 ? 10.234 9.023 0.489 1 89 148 LEU B C 1
ATOM 3095 O O . LEU B 1 148 ? 10.711 8.805 -0.628 1 89 148 LEU B O 1
ATOM 3099 N N . VAL B 1 149 ? 10.883 8.789 1.615 1 85.19 149 VAL B N 1
ATOM 3100 C CA . VAL B 1 149 ? 12.203 8.172 1.6 1 85.19 149 VAL B CA 1
ATOM 3101 C C . VAL B 1 149 ? 12.25 7.012 2.596 1 85.19 149 VAL B C 1
ATOM 3103 O O . VAL B 1 149 ? 11.938 7.191 3.777 1 85.19 149 VAL B O 1
ATOM 3106 N N . SER B 1 150 ? 12.555 5.914 2.086 1 78.38 150 SER B N 1
ATOM 3107 C CA . SER B 1 150 ? 12.773 4.793 2.992 1 78.38 150 SER B CA 1
ATOM 3108 C C . SER B 1 150 ? 14.164 4.844 3.613 1 78.38 150 SER B C 1
ATOM 3110 O O . SER B 1 150 ? 15.125 5.246 2.959 1 78.38 150 SER B O 1
ATOM 3112 N N . LEU B 1 151 ? 14.328 4.391 4.832 1 75.19 151 LEU B N 1
ATOM 3113 C CA . LEU B 1 151 ? 15.602 4.461 5.531 1 75.19 151 LEU B CA 1
ATOM 3114 C C . LEU B 1 151 ? 16.531 3.34 5.086 1 75.19 151 LEU B C 1
ATOM 3116 O O . LEU B 1 151 ? 17.719 3.324 5.445 1 75.19 151 LEU B O 1
ATOM 3120 N N . THR B 1 152 ? 16.047 2.574 4.262 1 68.62 152 THR B N 1
ATOM 3121 C CA . THR B 1 152 ? 16.875 1.514 3.719 1 68.62 152 THR B CA 1
ATOM 3122 C C . THR B 1 152 ? 17.375 1.878 2.322 1 68.62 152 THR B C 1
ATOM 3124 O O . THR B 1 152 ? 18.172 1.146 1.729 1 68.62 152 THR B O 1
ATOM 3127 N N . THR B 1 153 ? 16.891 2.955 1.854 1 73.44 153 THR B N 1
ATOM 3128 C CA . THR B 1 153 ? 17.344 3.451 0.56 1 73.44 153 THR B CA 1
ATOM 3129 C C . THR B 1 153 ? 18.828 3.846 0.618 1 73.44 153 THR B C 1
ATOM 3131 O O . THR B 1 153 ? 19.266 4.457 1.591 1 73.44 153 THR B O 1
ATOM 3134 N N . PRO B 1 154 ? 19.547 3.457 -0.378 1 74.81 154 PRO B N 1
ATOM 3135 C CA . PRO B 1 154 ? 20.953 3.859 -0.417 1 74.81 154 PRO B CA 1
ATOM 3136 C C . PRO B 1 154 ? 21.141 5.375 -0.418 1 74.81 154 PRO B C 1
ATOM 3138 O O . PRO B 1 154 ? 20.281 6.102 -0.932 1 74.81 154 PRO B O 1
ATOM 3141 N N . LEU B 1 155 ? 22.297 5.789 0.02 1 80.06 155 LEU B N 1
ATOM 3142 C CA . LEU B 1 155 ? 22.578 7.207 0.22 1 80.06 155 LEU B CA 1
ATOM 3143 C C . LEU B 1 155 ? 22.547 7.957 -1.105 1 80.06 155 LEU B C 1
ATOM 3145 O O . LEU B 1 155 ? 22.062 9.086 -1.172 1 80.06 155 LEU B O 1
ATOM 3149 N N . SER B 1 156 ? 23.156 7.41 -2.104 1 82.69 156 SER B N 1
ATOM 3150 C CA . SER B 1 156 ? 23.172 8.07 -3.408 1 82.69 156 SER B CA 1
ATOM 3151 C C . SER B 1 156 ? 21.75 8.367 -3.889 1 82.69 156 SER B C 1
ATOM 3153 O O . SER B 1 156 ? 21.469 9.461 -4.395 1 82.69 156 SER B O 1
ATOM 3155 N N . ARG B 1 157 ? 20.906 7.43 -3.652 1 80.06 157 ARG B N 1
ATOM 3156 C CA . ARG B 1 157 ? 19.516 7.598 -4.047 1 80.06 157 ARG B CA 1
ATOM 3157 C C . ARG B 1 157 ? 18.797 8.578 -3.123 1 80.06 157 ARG B C 1
ATOM 3159 O O . ARG B 1 157 ? 17.953 9.359 -3.572 1 80.06 157 ARG B O 1
ATOM 3166 N N . GLN B 1 158 ? 19.141 8.578 -1.911 1 84.94 158 GLN B N 1
ATOM 3167 C CA . GLN B 1 158 ? 18.562 9.531 -0.973 1 84.94 158 GLN B CA 1
ATOM 3168 C C . GLN B 1 158 ? 18.844 10.969 -1.396 1 84.94 158 GLN B C 1
ATOM 3170 O O . GLN B 1 158 ? 17.969 11.828 -1.328 1 84.94 158 GLN B O 1
ATOM 3175 N N . LYS B 1 159 ? 20.016 11.188 -1.852 1 88.12 159 LYS B N 1
ATOM 3176 C CA . LYS B 1 159 ? 20.406 12.523 -2.297 1 88.12 159 LYS B CA 1
ATOM 3177 C C . LYS B 1 159 ? 19.547 12.992 -3.463 1 88.12 159 LYS B C 1
ATOM 3179 O O . LYS B 1 159 ? 19.141 14.156 -3.512 1 88.12 159 LYS B O 1
ATOM 3184 N N . GLU B 1 160 ? 19.25 12.094 -4.297 1 85.69 160 GLU B N 1
ATOM 3185 C CA . GLU B 1 160 ? 18.406 12.414 -5.434 1 85.69 160 GLU B CA 1
ATOM 3186 C C . GLU B 1 160 ? 16.984 12.734 -4.984 1 85.69 160 GLU B C 1
ATOM 3188 O O . GLU B 1 160 ? 16.359 13.672 -5.488 1 85.69 160 GLU B O 1
ATOM 3193 N N . LEU B 1 161 ? 16.547 11.992 -4.074 1 85.44 161 LEU B N 1
ATOM 3194 C CA . LEU B 1 161 ? 15.172 12.109 -3.619 1 85.44 161 LEU B CA 1
ATOM 3195 C C . LEU B 1 161 ? 14.961 13.422 -2.869 1 85.44 161 LEU B C 1
ATOM 3197 O O . LEU B 1 161 ? 13.875 14 -2.916 1 85.44 161 LEU B O 1
ATOM 3201 N N . VAL B 1 162 ? 16.078 13.977 -2.275 1 89.44 162 VAL B N 1
ATOM 3202 C CA . VAL B 1 162 ? 15.883 15.141 -1.413 1 89.44 162 VAL B CA 1
ATOM 3203 C C . VAL B 1 162 ? 16.312 16.406 -2.146 1 89.44 162 VAL B C 1
ATOM 3205 O O . VAL B 1 162 ? 16.062 17.516 -1.678 1 89.44 162 VAL B O 1
ATOM 3208 N N . ALA B 1 163 ? 17.125 16.422 -3.268 1 86.75 163 ALA B N 1
ATOM 3209 C CA . ALA B 1 163 ? 17.719 17.562 -3.973 1 86.75 163 ALA B CA 1
ATOM 3210 C C . ALA B 1 163 ? 16.672 18.625 -4.277 1 86.75 163 ALA B C 1
ATOM 3212 O O . ALA B 1 163 ? 16.938 19.828 -4.109 1 86.75 163 ALA B O 1
ATOM 3213 N N . ASP B 1 164 ? 15.422 18.438 -4.43 1 87 164 ASP B N 1
ATOM 3214 C CA . ASP B 1 164 ? 14.383 19.406 -4.746 1 87 164 ASP B CA 1
ATOM 3215 C C . ASP B 1 164 ? 13.133 19.172 -3.904 1 87 164 ASP B C 1
ATOM 3217 O O . ASP B 1 164 ? 12.023 19.516 -4.32 1 87 164 ASP B O 1
ATOM 3221 N N . ALA B 1 165 ? 13.484 18.75 -2.801 1 92.88 165 ALA B N 1
ATOM 3222 C CA . ALA B 1 165 ? 12.352 18.469 -1.923 1 92.88 165 ALA B CA 1
ATOM 3223 C C . ALA B 1 165 ? 11.758 19.75 -1.35 1 92.88 165 ALA B C 1
ATOM 3225 O O . ALA B 1 165 ? 12.477 20.719 -1.102 1 92.88 165 ALA B O 1
ATOM 3226 N N . GLU B 1 166 ? 10.523 19.812 -1.217 1 94.94 166 GLU B N 1
ATOM 3227 C CA . GLU B 1 166 ? 9.773 20.891 -0.588 1 94.94 166 GLU B CA 1
ATOM 3228 C C . GLU B 1 166 ? 8.875 20.375 0.527 1 94.94 166 GLU B C 1
ATOM 3230 O O . GLU B 1 166 ? 8.492 19.203 0.526 1 94.94 166 GLU B O 1
ATOM 3235 N N . GLY B 1 167 ? 8.477 21.297 1.469 1 96.81 167 GLY B N 1
ATOM 3236 C CA . GLY B 1 167 ? 7.629 20.906 2.582 1 96.81 167 GLY B CA 1
ATOM 3237 C C . GLY B 1 167 ? 8.383 20.172 3.676 1 96.81 167 GLY B C 1
ATOM 3238 O O . GLY B 1 167 ? 8.961 20.797 4.566 1 96.81 167 GLY B O 1
ATOM 3239 N N . PHE B 1 168 ? 8.391 18.859 3.559 1 97.12 168 PHE B N 1
ATOM 3240 C CA . PHE B 1 168 ? 9.172 17.984 4.422 1 97.12 168 PHE B CA 1
ATOM 3241 C C . PHE B 1 168 ? 9.5 16.672 3.713 1 97.12 168 PHE B C 1
ATOM 3243 O O . PHE B 1 168 ? 8.984 16.406 2.625 1 97.12 168 PHE B O 1
ATOM 3250 N N . ILE B 1 169 ? 10.461 15.984 4.336 1 94.69 169 ILE B N 1
ATOM 3251 C CA . ILE B 1 169 ? 10.781 14.633 3.895 1 94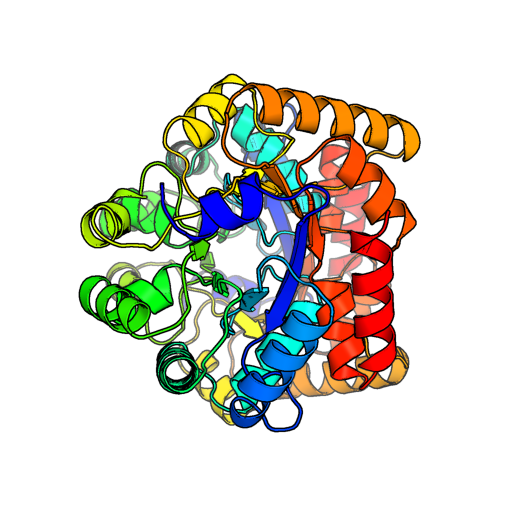.69 169 ILE B CA 1
ATOM 3252 C C . ILE B 1 169 ? 10.094 13.617 4.805 1 94.69 169 ILE B C 1
ATOM 3254 O O . ILE B 1 169 ? 10.25 13.656 6.027 1 94.69 169 ILE B O 1
ATOM 3258 N N . TYR B 1 170 ? 9.359 12.797 4.168 1 93.25 170 TYR B N 1
ATOM 3259 C CA . TYR B 1 170 ? 8.719 11.711 4.898 1 93.25 170 TYR B CA 1
ATOM 3260 C C . TYR B 1 170 ? 9.617 10.484 4.953 1 93.25 170 TYR B C 1
ATOM 3262 O O . TYR B 1 170 ? 9.719 9.742 3.975 1 93.25 170 TYR B O 1
ATOM 3270 N N . ALA B 1 171 ? 10.227 10.297 6.082 1 89.44 171 ALA B N 1
ATOM 3271 C CA . ALA B 1 171 ? 11.078 9.125 6.277 1 89.44 171 ALA B CA 1
ATOM 3272 C C . ALA B 1 171 ? 10.273 7.945 6.805 1 89.44 171 ALA B C 1
ATOM 3274 O O . ALA B 1 171 ? 9.703 8.016 7.895 1 89.44 171 ALA B O 1
ATOM 3275 N N . VAL B 1 172 ? 10.234 6.953 6.055 1 80.69 172 VAL B N 1
ATOM 3276 C CA . VAL B 1 172 ? 9.477 5.762 6.426 1 80.69 172 VAL B CA 1
ATOM 3277 C C . VAL B 1 172 ? 10.391 4.785 7.172 1 80.69 172 VAL B C 1
ATOM 3279 O O . VAL B 1 172 ? 11.352 4.266 6.602 1 80.69 172 VAL B O 1
ATOM 3282 N N . ALA B 1 173 ? 10.102 4.617 8.477 1 71.06 173 ALA B N 1
ATOM 3283 C CA . ALA B 1 173 ? 10.914 3.752 9.336 1 71.06 173 ALA B CA 1
ATOM 3284 C C . ALA B 1 173 ? 10.438 2.305 9.25 1 71.06 173 ALA B C 1
ATOM 3286 O O . ALA B 1 173 ? 9.281 2.006 9.555 1 71.06 173 ALA B O 1
ATOM 3287 N N . ILE B 1 174 ? 10.961 1.491 8.43 1 59.75 174 ILE B N 1
ATOM 3288 C CA . ILE B 1 174 ? 10.547 0.094 8.359 1 59.75 174 ILE B CA 1
ATOM 3289 C C . ILE B 1 174 ? 11.219 -0.7 9.477 1 59.75 174 ILE B C 1
ATOM 3291 O O . ILE B 1 174 ? 12.43 -0.621 9.664 1 59.75 174 ILE B O 1
ATOM 3295 N N . ASN B 1 175 ? 10.469 -0.866 10.562 1 52.69 175 ASN B N 1
ATOM 3296 C CA . ASN B 1 175 ? 11.023 -1.726 11.602 1 52.69 175 ASN B CA 1
ATOM 3297 C C . ASN B 1 175 ? 11.594 -3.016 11.016 1 52.69 175 ASN B C 1
ATOM 3299 O O . ASN B 1 175 ? 10.898 -3.73 10.289 1 52.69 175 ASN B O 1
ATOM 3303 N N . GLY B 1 176 ? 12.812 -2.982 10.625 1 48.53 176 GLY B N 1
ATOM 3304 C CA . GLY B 1 176 ? 13.461 -4.219 10.234 1 48.53 176 GLY B CA 1
ATOM 3305 C C . GLY B 1 176 ? 13.125 -5.391 11.133 1 48.53 176 GLY B C 1
ATOM 3306 O O . GLY B 1 176 ? 12.945 -5.219 12.344 1 48.53 176 GLY B O 1
ATOM 3307 N N . VAL B 1 177 ? 12.234 -6.297 10.727 1 42.38 177 VAL B N 1
ATOM 3308 C CA . VAL B 1 177 ? 12.078 -7.574 11.406 1 42.38 177 VAL B CA 1
ATOM 3309 C C . VAL B 1 177 ? 13.445 -8.078 11.883 1 42.38 177 VAL B C 1
ATOM 3311 O O . VAL B 1 177 ? 13.602 -9.258 12.211 1 42.38 177 VAL B O 1
ATOM 3314 N N . THR B 1 178 ? 14.453 -7.422 11.727 1 42.19 178 THR B N 1
ATOM 3315 C CA . THR B 1 178 ? 15.633 -8.133 12.195 1 42.19 178 THR B CA 1
ATOM 3316 C C . THR B 1 178 ? 15.578 -8.336 13.711 1 42.19 178 THR B C 1
ATOM 3318 O O . THR B 1 178 ? 14.906 -7.586 14.414 1 42.19 178 THR B O 1
ATOM 3321 N N . GLY B 1 179 ? 15.664 -9.578 14.203 1 40.62 179 GLY B N 1
ATOM 3322 C CA . GLY B 1 179 ? 15.734 -10.188 15.516 1 40.62 179 GLY B CA 1
ATOM 3323 C C . GLY B 1 179 ? 16.047 -9.195 16.625 1 40.62 179 GLY B C 1
ATOM 3324 O O . GLY B 1 179 ? 15.891 -9.5 17.797 1 40.62 179 GLY B O 1
ATOM 3325 N N . LYS B 1 180 ? 17.219 -8.453 16.516 1 42.78 180 LYS B N 1
ATOM 3326 C CA . LYS B 1 180 ? 17.594 -7.781 17.75 1 42.78 180 LYS B CA 1
ATOM 3327 C C . LYS B 1 180 ? 17.109 -6.332 17.766 1 42.78 180 LYS B C 1
ATOM 3329 O O . LYS B 1 180 ? 17.594 -5.504 17 1 42.78 180 LYS B O 1
ATOM 3334 N N . GLU B 1 181 ? 16.047 -6.023 18.297 1 50.28 181 GLU B N 1
ATOM 3335 C CA . GLU B 1 181 ? 15.328 -4.77 18.484 1 50.28 181 GLU B CA 1
ATOM 3336 C C . GLU B 1 181 ? 16.297 -3.604 18.703 1 50.28 181 GLU B C 1
ATOM 3338 O O . GLU B 1 181 ? 16.125 -2.541 18.094 1 50.28 181 GLU B O 1
ATOM 3343 N N . ASN B 1 182 ? 17.25 -3.809 19.547 1 53.88 182 ASN B N 1
ATOM 3344 C CA . ASN B 1 182 ? 18.141 -2.707 19.906 1 53.88 182 ASN B CA 1
ATOM 3345 C C . ASN B 1 182 ? 19.047 -2.309 18.75 1 53.88 182 ASN B C 1
ATOM 3347 O O . ASN B 1 182 ? 19.266 -1.119 18.516 1 53.88 182 ASN B O 1
ATOM 3351 N N . ALA B 1 183 ? 19.609 -3.207 18.078 1 51.75 183 ALA B N 1
ATOM 3352 C CA . ALA B 1 183 ? 20.531 -2.92 16.969 1 51.75 183 ALA B CA 1
ATOM 3353 C C . ALA B 1 183 ? 19.797 -2.242 15.812 1 51.75 183 ALA B C 1
ATOM 3355 O O . ALA B 1 183 ? 20.328 -1.313 15.203 1 51.75 183 ALA B O 1
ATOM 3356 N N . TYR B 1 184 ? 18.641 -2.463 15.773 1 61.81 184 TYR B N 1
ATOM 3357 C CA . TYR B 1 184 ? 17.844 -1.867 14.711 1 61.81 184 TYR B CA 1
ATOM 3358 C C . TYR B 1 184 ? 17.531 -0.403 15.016 1 61.81 184 TYR B C 1
ATOM 3360 O O . TYR B 1 184 ? 17.641 0.452 14.133 1 61.81 184 TYR B O 1
ATOM 3368 N N . SER B 1 185 ? 17.391 -0.277 16.188 1 66.56 185 SER B N 1
ATOM 3369 C CA . SER B 1 185 ? 17.062 1.087 16.609 1 66.56 185 SER B CA 1
ATOM 3370 C C . SER B 1 185 ? 18.234 2.029 16.344 1 66.56 185 SER B C 1
ATOM 3372 O O . SER B 1 185 ? 18.047 3.135 15.836 1 66.56 185 SER B O 1
ATOM 3374 N N . ASN B 1 186 ? 19.391 1.562 16.609 1 74 186 ASN B N 1
ATOM 3375 C CA . ASN B 1 186 ? 20.562 2.402 16.422 1 74 186 ASN B CA 1
ATOM 3376 C C . ASN B 1 186 ? 20.828 2.666 14.945 1 74 186 ASN B C 1
ATOM 3378 O O . ASN B 1 186 ? 21.188 3.785 14.562 1 74 186 ASN B O 1
ATOM 3382 N N . GLN B 1 187 ? 20.672 1.742 14.273 1 76.94 187 GLN B N 1
ATOM 3383 C CA . GLN B 1 187 ? 20.875 1.891 12.836 1 76.94 187 GLN B CA 1
ATOM 3384 C C . GLN B 1 187 ? 19.859 2.861 12.234 1 76.94 187 GLN B C 1
ATOM 3386 O O . GLN B 1 187 ? 20.219 3.689 11.391 1 76.94 187 GLN B O 1
ATOM 3391 N N . LEU B 1 188 ? 18.719 2.775 12.734 1 79.12 188 LEU B N 1
ATOM 3392 C CA . LEU B 1 188 ? 17.656 3.658 12.266 1 79.12 188 LEU B CA 1
ATOM 3393 C C . LEU B 1 188 ? 17.984 5.113 12.594 1 79.12 188 LEU B C 1
ATOM 3395 O O . LEU B 1 188 ? 17.828 5.992 11.742 1 79.12 188 LEU B O 1
ATOM 3399 N N . ASP B 1 189 ? 18.453 5.301 13.758 1 85 189 ASP B N 1
ATOM 3400 C CA . ASP B 1 189 ? 18.797 6.648 14.188 1 85 189 ASP B CA 1
ATOM 3401 C C . ASP B 1 189 ? 19.906 7.238 13.312 1 85 189 ASP B C 1
ATOM 3403 O O . ASP B 1 189 ? 19.844 8.414 12.938 1 85 189 ASP B O 1
ATOM 3407 N N . GLN B 1 190 ? 20.828 6.441 13.008 1 85 190 GLN B N 1
ATOM 3408 C CA . GLN B 1 190 ? 21.938 6.891 12.18 1 85 190 GLN B CA 1
ATOM 3409 C C . GLN B 1 190 ? 21.469 7.25 10.773 1 85 190 GLN B C 1
ATOM 3411 O O . GLN B 1 190 ? 21.922 8.242 10.195 1 85 190 GLN B O 1
ATOM 3416 N N . HIS B 1 191 ? 20.594 6.469 10.312 1 84.06 191 HIS B N 1
ATOM 3417 C CA . HIS B 1 191 ? 20.062 6.73 8.977 1 84.06 191 HIS B CA 1
ATOM 3418 C C . HIS B 1 191 ? 19.266 8.031 8.945 1 84.06 191 HIS B C 1
ATOM 3420 O O . HIS B 1 191 ? 19.375 8.805 7.992 1 84.06 191 HIS B O 1
ATOM 3426 N N . LEU B 1 192 ? 18.562 8.211 9.945 1 88.69 192 LEU B N 1
ATOM 3427 C CA . LEU B 1 192 ? 17.766 9.422 10.023 1 88.69 192 LEU B CA 1
ATOM 3428 C C . LEU B 1 192 ? 18.656 10.656 10.141 1 88.69 192 LEU B C 1
ATOM 3430 O O . LEU B 1 192 ? 18.391 11.68 9.5 1 88.69 192 LEU B O 1
ATOM 3434 N N . LYS B 1 193 ? 19.641 10.555 10.922 1 88.5 193 LYS B N 1
ATOM 3435 C CA . LYS B 1 193 ? 20.594 11.656 11.055 1 88.5 193 LYS B CA 1
ATOM 3436 C C . LYS B 1 193 ? 21.281 11.961 9.727 1 88.5 193 LYS B C 1
ATOM 3438 O O . LYS B 1 193 ? 21.438 13.125 9.352 1 88.5 193 LYS B O 1
ATOM 3443 N N . ALA B 1 194 ? 21.656 10.898 9.078 1 88.88 194 ALA B N 1
ATOM 3444 C CA . ALA B 1 194 ? 22.297 11.055 7.777 1 88.88 194 ALA B CA 1
ATOM 3445 C C . ALA B 1 194 ? 21.359 11.75 6.785 1 88.88 194 ALA B C 1
ATOM 3447 O O . ALA B 1 194 ? 21.781 12.672 6.082 1 88.88 194 ALA B O 1
ATOM 3448 N N . LEU B 1 195 ? 20.172 11.312 6.77 1 90.56 195 LEU B N 1
ATOM 3449 C CA . LEU B 1 195 ? 19.188 11.898 5.871 1 90.56 195 LEU B CA 1
ATOM 3450 C C . LEU B 1 195 ? 18.969 13.375 6.188 1 90.56 195 LEU B C 1
ATOM 3452 O O . LEU B 1 195 ? 18.906 14.203 5.277 1 90.56 195 LEU B O 1
ATOM 3456 N N . SER B 1 196 ? 18.906 13.711 7.43 1 90.62 196 SER B N 1
ATOM 3457 C CA . SER B 1 196 ? 18.688 15.086 7.871 1 90.62 196 SER B CA 1
ATOM 3458 C C . SER B 1 196 ? 19.859 15.984 7.492 1 90.62 196 SER B C 1
ATOM 3460 O O . SER B 1 196 ? 19.688 17.188 7.277 1 90.62 196 SER B O 1
ATOM 3462 N N . SER B 1 197 ? 20.984 15.406 7.383 1 91.06 197 SER B N 1
ATOM 3463 C CA . SER B 1 197 ? 22.172 16.172 7.062 1 91.06 197 SER B CA 1
ATOM 3464 C C . SER B 1 197 ? 22.266 16.469 5.566 1 91.06 197 SER B C 1
ATOM 3466 O O . SER B 1 197 ? 23.016 17.359 5.145 1 91.06 197 SER B O 1
ATOM 3468 N N . LEU B 1 198 ? 21.5 15.812 4.766 1 91.81 198 LEU B N 1
ATOM 3469 C CA . LEU B 1 198 ? 21.562 15.945 3.312 1 91.81 198 LEU B CA 1
ATOM 3470 C C . LEU B 1 198 ? 20.734 17.141 2.84 1 91.81 198 LEU B C 1
ATOM 3472 O O . LEU B 1 198 ? 20.844 17.562 1.687 1 91.81 198 LEU B O 1
ATOM 3476 N N . THR B 1 199 ? 19.922 17.688 3.732 1 91.88 199 THR B N 1
ATOM 3477 C CA . THR B 1 199 ? 18.969 18.703 3.279 1 91.88 199 THR B CA 1
ATOM 3478 C C . THR B 1 199 ? 18.609 19.656 4.418 1 91.88 199 THR B C 1
ATOM 3480 O O . THR B 1 199 ? 18.781 19.328 5.59 1 91.88 199 THR B O 1
ATOM 3483 N N . ASP B 1 200 ? 18.094 20.797 4.047 1 91.94 200 ASP B N 1
ATOM 3484 C CA . ASP B 1 200 ? 17.594 21.766 5.016 1 91.94 200 ASP B CA 1
ATOM 3485 C C . ASP B 1 200 ? 16.078 21.609 5.219 1 91.94 200 ASP B C 1
ATOM 3487 O O . ASP B 1 200 ? 15.5 22.266 6.086 1 91.94 200 ASP B O 1
ATOM 3491 N N . VAL B 1 201 ? 15.492 20.781 4.453 1 95.44 201 VAL B N 1
ATOM 3492 C CA . VAL B 1 201 ? 14.07 20.5 4.574 1 95.44 201 VAL B CA 1
ATOM 3493 C C . VAL B 1 201 ? 13.82 19.594 5.785 1 95.44 201 VAL B C 1
ATOM 3495 O O . VAL B 1 201 ? 14.578 18.656 6.027 1 95.44 201 VAL B O 1
ATOM 3498 N N . PRO B 1 202 ? 12.805 19.938 6.594 1 96.81 202 PRO B N 1
ATOM 3499 C CA . PRO B 1 202 ? 12.531 19.109 7.77 1 96.81 202 PRO B CA 1
ATOM 3500 C C . PRO B 1 202 ? 12.312 17.641 7.418 1 96.81 202 PRO B C 1
ATOM 3502 O O . PRO B 1 202 ? 11.602 17.328 6.457 1 96.81 202 PRO B O 1
ATOM 3505 N N . VAL B 1 203 ? 12.938 16.734 8.195 1 95.38 203 VAL B N 1
ATOM 3506 C CA . VAL B 1 203 ? 12.719 15.297 8.055 1 95.38 203 VAL B CA 1
ATOM 3507 C C . VAL B 1 203 ? 11.773 14.812 9.148 1 95.38 203 VAL B C 1
ATOM 3509 O O . VAL B 1 203 ? 12.031 15.023 10.336 1 95.38 203 VAL B O 1
ATOM 3512 N N . LEU B 1 204 ? 10.703 14.258 8.719 1 95.56 204 LEU B N 1
ATOM 3513 C CA . LEU B 1 204 ? 9.742 13.695 9.656 1 95.56 204 LEU B CA 1
ATOM 3514 C C . LEU B 1 204 ? 9.648 12.18 9.508 1 95.56 204 LEU B C 1
ATOM 3516 O O . LEU B 1 204 ? 9.664 11.664 8.391 1 95.56 204 LEU B O 1
ATOM 3520 N N . THR B 1 205 ? 9.602 11.531 10.656 1 91.38 205 THR B N 1
ATOM 3521 C CA . THR B 1 205 ? 9.57 10.078 10.648 1 91.38 205 THR B CA 1
ATOM 3522 C C . THR B 1 205 ? 8.148 9.562 10.852 1 91.38 205 THR B C 1
ATOM 3524 O O . THR B 1 205 ? 7.438 10.023 11.742 1 91.38 205 THR B O 1
ATOM 3527 N N . GLY B 1 206 ? 7.859 8.68 9.961 1 86.19 206 GLY B N 1
ATOM 3528 C CA . GLY B 1 206 ? 6.562 8.031 10.047 1 86.19 206 GLY B CA 1
ATOM 3529 C C . GLY B 1 206 ? 6.652 6.52 10.062 1 86.19 206 GLY B C 1
ATOM 3530 O O . GLY B 1 206 ? 7.711 5.953 9.773 1 86.19 206 GLY B O 1
ATOM 3531 N N . PHE B 1 207 ? 5.637 5.77 10.602 1 73 207 PHE B N 1
ATOM 3532 C CA . PHE B 1 207 ? 5.371 4.336 10.594 1 73 207 PHE B CA 1
ATOM 3533 C C . PHE B 1 207 ? 5.781 3.705 11.922 1 73 207 PHE B C 1
ATOM 3535 O O . PHE B 1 207 ? 6.906 3.904 12.391 1 73 207 PHE B O 1
ATOM 3542 N N . GLY B 1 208 ? 4.941 3.053 12.5 1 70.44 208 GLY B N 1
ATOM 3543 C CA . GLY B 1 208 ? 5.148 2.215 13.672 1 70.44 208 GLY B CA 1
ATOM 3544 C C . GLY B 1 208 ? 5.25 3.008 14.961 1 70.44 208 GLY B C 1
ATOM 3545 O O . GLY B 1 208 ? 5.805 2.523 15.945 1 70.44 208 GLY B O 1
ATOM 3546 N N . ILE B 1 209 ? 4.91 4.223 14.914 1 82.19 209 ILE B N 1
ATOM 3547 C CA . ILE B 1 209 ? 4.961 5.043 16.109 1 82.19 209 ILE B CA 1
ATOM 3548 C C . ILE B 1 209 ? 3.617 4.992 16.828 1 82.19 209 ILE B C 1
ATOM 3550 O O . ILE B 1 209 ? 2.58 5.316 16.25 1 82.19 209 ILE B O 1
ATOM 3554 N N . SER B 1 210 ? 3.662 4.531 18.109 1 87.31 210 SER B N 1
ATOM 3555 C CA . SER B 1 210 ? 2.391 4.383 18.797 1 87.31 210 SER B CA 1
ATOM 3556 C C . SER B 1 210 ? 2.518 4.781 20.266 1 87.31 210 SER B C 1
ATOM 3558 O O . SER B 1 210 ? 1.515 4.887 20.984 1 87.31 210 SER B O 1
ATOM 3560 N N . THR B 1 211 ? 3.77 5.051 20.75 1 90.75 211 THR B N 1
ATOM 3561 C CA . THR B 1 211 ? 3.977 5.391 22.156 1 90.75 211 THR B CA 1
ATOM 3562 C C . THR B 1 211 ? 4.738 6.707 22.281 1 90.75 211 THR B C 1
ATOM 3564 O O . THR B 1 211 ? 5.379 7.156 21.344 1 90.75 211 THR B O 1
ATOM 3567 N N . LEU B 1 212 ? 4.625 7.215 23.469 1 93.81 212 LEU B N 1
ATOM 3568 C CA . LEU B 1 212 ? 5.371 8.438 23.766 1 93.81 212 LEU B CA 1
ATOM 3569 C C . LEU B 1 212 ? 6.871 8.172 23.75 1 93.81 212 LEU B C 1
ATOM 3571 O O . LEU B 1 212 ? 7.656 9.039 23.359 1 93.81 212 LEU B O 1
ATOM 3575 N N . SER B 1 213 ? 7.242 7.004 24.156 1 91.75 213 SER B N 1
ATOM 3576 C CA . SER B 1 213 ? 8.648 6.621 24.094 1 91.75 213 SER B CA 1
ATOM 3577 C C . SER B 1 213 ? 9.172 6.633 22.672 1 91.75 213 SER B C 1
ATOM 3579 O O . SER B 1 213 ? 10.289 7.082 22.406 1 91.75 213 SER B O 1
ATOM 3581 N N . ASP B 1 214 ? 8.398 6.184 21.719 1 88.31 214 ASP B N 1
ATOM 3582 C CA . ASP B 1 214 ? 8.75 6.254 20.312 1 88.31 214 ASP B CA 1
ATOM 3583 C C . ASP B 1 214 ? 8.961 7.703 19.875 1 88.31 214 ASP B C 1
ATOM 3585 O O . ASP B 1 214 ? 9.961 8.023 19.219 1 88.31 214 ASP B O 1
ATOM 3589 N N . VAL B 1 215 ? 8 8.508 20.266 1 92.81 215 VAL B N 1
ATOM 3590 C CA . VAL B 1 215 ? 8.016 9.922 19.891 1 92.81 215 VAL B CA 1
ATOM 3591 C C . VAL B 1 215 ? 9.289 10.586 20.406 1 92.81 215 VAL B C 1
ATOM 3593 O O . VAL B 1 215 ? 9.984 11.273 19.656 1 92.81 215 VAL B O 1
ATOM 3596 N N . ASP B 1 216 ? 9.578 10.352 21.625 1 92.25 216 ASP B N 1
ATOM 3597 C CA . ASP B 1 216 ? 10.766 10.938 22.234 1 92.25 216 ASP B CA 1
ATOM 3598 C C . ASP B 1 216 ? 12.039 10.508 21.516 1 92.25 216 ASP B C 1
ATOM 3600 O O . ASP B 1 216 ? 12.914 11.336 21.25 1 92.25 216 ASP B O 1
ATOM 3604 N N . ARG B 1 217 ? 12.094 9.328 21.203 1 88.12 217 ARG B N 1
ATOM 3605 C CA . ARG B 1 217 ? 13.258 8.781 20.516 1 88.12 217 ARG B CA 1
ATOM 3606 C C . ARG B 1 217 ? 13.453 9.445 19.156 1 88.12 217 ARG B C 1
ATOM 3608 O O . ARG B 1 217 ? 14.547 9.914 18.844 1 88.12 217 ARG B O 1
ATOM 3615 N N . PHE B 1 218 ? 12.422 9.531 18.422 1 90.06 218 PHE B N 1
ATOM 3616 C CA . PHE B 1 218 ? 12.539 10.023 17.047 1 90.06 218 PHE B CA 1
ATOM 3617 C C . PHE B 1 218 ? 12.719 11.531 17.016 1 90.06 218 PHE B C 1
ATOM 3619 O O . PHE B 1 218 ? 13.383 12.07 16.141 1 90.06 218 PHE B O 1
ATOM 3626 N N . ASN B 1 219 ? 12.156 12.219 17.984 1 92.12 219 ASN B N 1
ATOM 3627 C CA . ASN B 1 219 ? 12.336 13.664 18.062 1 92.12 219 ASN B CA 1
ATOM 3628 C C . ASN B 1 219 ? 13.805 14.031 18.25 1 92.12 219 ASN B C 1
ATOM 3630 O O . ASN B 1 219 ? 14.211 15.148 17.938 1 92.12 219 ASN B O 1
ATOM 3634 N N . LYS B 1 220 ? 14.617 13.133 18.688 1 89.5 220 LYS B N 1
ATOM 3635 C CA . LYS B 1 220 ? 16.047 13.391 18.922 1 89.5 220 LYS B CA 1
ATOM 3636 C C . LYS B 1 220 ? 16.828 13.328 17.609 1 89.5 220 LYS B C 1
ATOM 3638 O O . LYS B 1 220 ? 17.922 13.883 17.516 1 89.5 220 LYS B O 1
ATOM 3643 N N . VAL B 1 221 ? 16.219 12.703 16.656 1 89.12 221 VAL B N 1
ATOM 3644 C CA . VAL B 1 221 ? 17.031 12.445 15.477 1 89.12 221 VAL B CA 1
ATOM 3645 C C . VAL B 1 221 ? 16.328 12.961 14.227 1 89.12 221 VAL B C 1
ATOM 3647 O O . VAL B 1 221 ? 16.844 12.828 13.117 1 89.12 221 VAL B O 1
ATOM 3650 N N . SER B 1 222 ? 15.188 13.5 14.328 1 92.19 222 SER B N 1
ATOM 3651 C CA . SER B 1 222 ? 14.445 14.094 13.227 1 92.19 222 SER B CA 1
ATOM 3652 C C . SER B 1 222 ? 13.672 15.328 13.68 1 92.19 222 SER B C 1
ATOM 3654 O O . SER B 1 222 ? 13.719 15.695 14.852 1 92.19 222 SER B O 1
ATOM 3656 N N . SER B 1 223 ? 13.008 16.016 12.711 1 95.12 223 SER B N 1
ATOM 3657 C CA . SER B 1 223 ? 12.305 17.266 13 1 95.12 223 SER B CA 1
ATOM 3658 C C . SER B 1 223 ? 10.922 17 13.586 1 95.12 223 SER B C 1
ATOM 3660 O O . SER B 1 223 ? 10.203 17.938 13.945 1 95.12 223 SER B O 1
ATOM 3662 N N . GLY B 1 224 ? 10.547 15.734 13.703 1 95.38 224 GLY B N 1
ATOM 3663 C CA . GLY B 1 224 ? 9.258 15.375 14.266 1 95.38 224 GLY B CA 1
ATOM 3664 C C . GLY B 1 224 ? 8.766 14.016 13.812 1 95.38 224 GLY B C 1
ATOM 3665 O O . GLY B 1 224 ? 9.531 13.227 13.25 1 95.38 224 GLY B O 1
ATOM 3666 N N . VAL B 1 225 ? 7.449 13.781 14.148 1 94.81 225 VAL B N 1
ATOM 3667 C CA . VAL B 1 225 ? 6.902 12.453 13.891 1 94.81 225 VAL B CA 1
ATOM 3668 C C . VAL B 1 225 ? 5.547 12.578 13.195 1 94.81 225 VAL B C 1
ATOM 3670 O O . VAL B 1 225 ? 4.855 13.594 13.352 1 94.81 225 VAL B O 1
ATOM 3673 N N . ILE B 1 226 ? 5.25 11.57 12.438 1 94.81 226 ILE B N 1
ATOM 3674 C CA . ILE B 1 226 ? 3.928 11.359 11.859 1 94.81 226 ILE B CA 1
ATOM 3675 C C . ILE B 1 226 ? 3.277 10.133 12.5 1 94.81 226 ILE B C 1
ATOM 3677 O O . ILE B 1 226 ? 3.855 9.039 12.492 1 94.81 226 ILE B O 1
ATOM 3681 N N . VAL B 1 227 ? 2.107 10.297 13.078 1 92.31 227 VAL B N 1
ATOM 3682 C CA . VAL B 1 227 ? 1.434 9.211 13.781 1 92.31 227 VAL B CA 1
ATOM 3683 C C . VAL B 1 227 ? 0.083 8.938 13.133 1 92.31 227 VAL B C 1
ATOM 3685 O O . VAL B 1 227 ? -0.781 9.812 13.07 1 92.31 227 VAL B O 1
ATOM 3688 N N . GLY B 1 228 ? -0.079 7.723 12.664 1 90.38 228 GLY B N 1
ATOM 3689 C CA . GLY B 1 228 ? -1.283 7.383 11.914 1 90.38 228 GLY B CA 1
ATOM 3690 C C . GLY B 1 228 ? -2.191 6.422 12.656 1 90.38 228 GLY B C 1
ATOM 3691 O O . GLY B 1 228 ? -3.15 6.84 13.305 1 90.38 228 GLY B O 1
ATOM 3692 N N . SER B 1 229 ? -1.813 5.152 12.805 1 86.06 229 SER B N 1
ATOM 3693 C CA . SER B 1 229 ? -2.666 4.074 13.297 1 86.06 229 SER B CA 1
ATOM 3694 C C . SER B 1 229 ? -3.193 4.375 14.695 1 86.06 229 SER B C 1
ATOM 3696 O O . SER B 1 229 ? -4.371 4.16 14.977 1 86.06 229 SER B O 1
ATOM 3698 N N . LYS B 1 230 ? -2.336 4.863 15.547 1 88.38 230 LYS B N 1
ATOM 3699 C CA . LYS B 1 230 ? -2.738 5.176 16.922 1 88.38 230 LYS B CA 1
ATOM 3700 C C . LYS B 1 230 ? -3.834 6.238 16.938 1 88.38 230 LYS B C 1
ATOM 3702 O O . LYS B 1 230 ? -4.824 6.098 17.656 1 88.38 230 LYS B O 1
ATOM 3707 N N . ILE B 1 231 ? -3.699 7.266 16.156 1 94.38 231 ILE B N 1
ATOM 3708 C CA . ILE B 1 231 ? -4.641 8.375 16.109 1 94.38 231 ILE B CA 1
ATOM 3709 C C . ILE B 1 231 ? -5.969 7.902 15.523 1 94.38 231 ILE B C 1
ATOM 3711 O O . ILE B 1 231 ? -7.035 8.148 16.094 1 94.38 231 ILE B O 1
ATOM 3715 N N . VAL B 1 232 ? -5.906 7.188 14.445 1 92.69 232 VAL B N 1
ATOM 3716 C CA . VAL B 1 232 ? -7.098 6.699 13.75 1 92.69 232 VAL B CA 1
ATOM 3717 C C . VAL B 1 232 ? -7.879 5.766 14.672 1 92.69 232 VAL B C 1
ATOM 3719 O O . VAL B 1 232 ? -9.102 5.895 14.805 1 92.69 232 VAL B O 1
ATOM 3722 N N . ARG B 1 233 ? -7.195 4.883 15.289 1 90.25 233 ARG B N 1
ATOM 3723 C CA . ARG B 1 233 ? -7.828 3.932 16.203 1 90.25 233 ARG B CA 1
ATOM 3724 C C . ARG B 1 233 ? -8.516 4.652 17.359 1 90.25 233 ARG B C 1
ATOM 3726 O O . ARG B 1 233 ? -9.688 4.402 17.641 1 90.25 233 ARG B O 1
ATOM 3733 N N . ASP B 1 234 ? -7.746 5.496 18.031 1 94.38 234 ASP B N 1
ATOM 3734 C CA . ASP B 1 234 ? -8.273 6.168 19.219 1 94.38 234 ASP B CA 1
ATOM 3735 C C . ASP B 1 234 ? -9.461 7.055 18.875 1 94.38 234 ASP B C 1
ATOM 3737 O O . ASP B 1 234 ? -10.438 7.117 19.609 1 94.38 234 ASP B O 1
ATOM 3741 N N . LEU B 1 235 ? -9.445 7.754 17.734 1 94.81 235 LEU B N 1
ATOM 3742 C CA . LEU B 1 235 ? -10.578 8.57 17.312 1 94.81 235 LEU B CA 1
ATOM 3743 C C . LEU B 1 235 ? -11.797 7.699 17.016 1 94.81 235 LEU B C 1
ATOM 3745 O O . LEU B 1 235 ? -12.914 8.055 17.375 1 94.81 235 LEU B O 1
ATOM 3749 N N . HIS B 1 236 ? -11.547 6.586 16.375 1 91.44 236 HIS B N 1
ATOM 3750 C CA . HIS B 1 236 ? -12.641 5.664 16.078 1 91.44 236 HIS B CA 1
ATOM 3751 C C . HIS B 1 236 ? -13.289 5.145 17.344 1 91.44 236 HIS B C 1
ATOM 3753 O O . HIS B 1 236 ? -14.508 4.957 17.391 1 91.44 236 HIS B O 1
ATOM 3759 N N . GLU B 1 237 ? -12.477 4.934 18.328 1 92.44 237 GLU B N 1
ATOM 3760 C CA . GLU B 1 237 ? -12.953 4.391 19.594 1 92.44 237 GLU B CA 1
ATOM 3761 C C . GLU B 1 237 ? -13.531 5.492 20.484 1 92.44 237 GLU B C 1
ATOM 3763 O O . GLU B 1 237 ? -13.883 5.242 21.641 1 92.44 237 GLU B O 1
ATOM 3768 N N . GLY B 1 238 ? -13.547 6.684 19.984 1 93.75 238 GLY B N 1
ATOM 3769 C CA . GLY B 1 238 ? -14.125 7.801 20.719 1 93.75 238 GLY B CA 1
ATOM 3770 C C . GLY B 1 238 ? -13.219 8.32 21.828 1 93.75 238 GLY B C 1
ATOM 3771 O O . GLY B 1 238 ? -13.688 8.938 22.781 1 93.75 238 GLY B O 1
ATOM 3772 N N . LYS B 1 239 ? -11.945 8.078 21.734 1 96.38 239 LYS B N 1
ATOM 3773 C CA . LYS B 1 239 ? -10.992 8.469 22.75 1 96.38 239 LYS B CA 1
ATOM 3774 C C . LYS B 1 239 ? -10.328 9.805 22.406 1 96.38 239 LYS B C 1
ATOM 3776 O O . LYS B 1 239 ? -9.102 9.914 22.422 1 96.38 239 LYS B O 1
ATOM 3781 N N . GLU B 1 240 ? -11.094 10.766 22.203 1 97.12 240 GLU B N 1
ATOM 3782 C CA . GLU B 1 240 ? -10.609 12.078 21.797 1 97.12 240 GLU B CA 1
ATOM 3783 C C . GLU B 1 240 ? -9.68 12.68 22.844 1 97.12 240 GLU B C 1
ATOM 3785 O O . GLU B 1 240 ? -8.648 13.266 22.5 1 97.12 240 GLU B O 1
ATOM 3790 N N . ASN B 1 241 ? -10.055 12.484 24.062 1 97.62 241 ASN B N 1
ATOM 3791 C CA . ASN B 1 241 ? -9.234 13.023 25.141 1 97.62 241 ASN B CA 1
ATOM 3792 C C . ASN B 1 241 ? -7.852 12.375 25.172 1 97.62 241 ASN B C 1
ATOM 3794 O O . ASN B 1 241 ? -6.852 13.047 25.438 1 97.62 241 ASN B O 1
ATOM 3798 N N . GLU B 1 242 ? -7.824 11.141 24.953 1 97.06 242 GLU B N 1
ATOM 3799 C CA . GLU B 1 242 ? -6.547 10.438 24.891 1 97.06 242 GLU B CA 1
ATOM 3800 C C . GLU B 1 242 ? -5.691 10.945 23.734 1 97.06 242 GLU B C 1
ATOM 3802 O O . GLU B 1 242 ? -4.469 11.062 23.875 1 97.06 242 GLU B O 1
ATOM 3807 N N . VAL B 1 243 ? -6.332 11.227 22.672 1 97.44 243 VAL B N 1
ATOM 3808 C CA . VAL B 1 243 ? -5.633 11.758 21.5 1 97.44 243 VAL B CA 1
ATOM 3809 C C . VAL B 1 243 ? -5.043 13.125 21.828 1 97.44 243 VAL B C 1
ATOM 3811 O O . VAL B 1 243 ? -3.869 13.383 21.562 1 97.44 243 VAL B O 1
ATOM 3814 N N . ILE B 1 244 ? -5.852 13.977 22.422 1 97.88 244 ILE B N 1
ATOM 3815 C CA . ILE B 1 244 ? -5.41 15.312 22.797 1 97.88 244 ILE B CA 1
ATOM 3816 C C . ILE B 1 244 ? -4.199 15.219 23.719 1 97.88 244 ILE B C 1
ATOM 3818 O O . ILE B 1 244 ? -3.168 15.844 23.469 1 97.88 244 ILE B O 1
ATOM 3822 N N . LYS B 1 245 ? -4.293 14.383 24.734 1 97.44 245 LYS B N 1
ATOM 3823 C CA . LYS B 1 245 ? -3.213 14.234 25.703 1 97.44 245 LYS B CA 1
ATOM 3824 C C . LYS B 1 245 ? -1.951 13.688 25.047 1 97.44 245 LYS B C 1
ATOM 3826 O O . LYS B 1 245 ? -0.839 14.102 25.375 1 97.44 245 LYS B O 1
ATOM 3831 N N . PHE B 1 246 ? -2.145 12.766 24.188 1 97.19 246 PHE B N 1
ATOM 3832 C CA . PHE B 1 246 ? -1.016 12.172 23.469 1 97.19 246 PHE B CA 1
ATOM 3833 C C . PHE B 1 246 ? -0.251 13.234 22.688 1 97.19 246 PHE B C 1
ATOM 3835 O O . PHE B 1 246 ? 0.976 13.312 22.781 1 97.19 246 PHE B O 1
ATOM 3842 N N . ILE B 1 247 ? -0.949 14.055 21.984 1 97.31 247 ILE B N 1
ATOM 3843 C CA . ILE B 1 247 ? -0.34 15.094 21.156 1 97.31 247 ILE B CA 1
ATOM 3844 C C . ILE B 1 247 ? 0.332 16.125 22.047 1 97.31 247 ILE B C 1
ATOM 3846 O O . ILE B 1 247 ? 1.48 16.516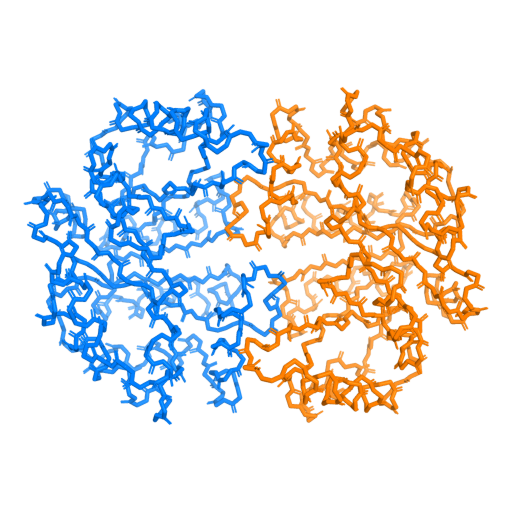 21.812 1 97.31 247 ILE B O 1
ATOM 3850 N N . GLU B 1 248 ? -0.333 16.547 23.078 1 96.75 248 GLU B N 1
ATOM 3851 C CA . GLU B 1 248 ? 0.217 17.531 24 1 96.75 248 GLU B CA 1
ATOM 3852 C C . GLU B 1 248 ? 1.515 17.031 24.641 1 96.75 248 GLU B C 1
ATOM 3854 O O . GLU B 1 248 ? 2.486 17.781 24.734 1 96.75 248 GLU B O 1
ATOM 3859 N N . ASN B 1 249 ? 1.481 15.766 25.016 1 95.69 249 ASN B N 1
ATOM 3860 C CA . ASN B 1 249 ? 2.68 15.18 25.609 1 95.69 249 ASN B CA 1
ATOM 3861 C C . ASN B 1 249 ? 3.801 15.039 24.578 1 95.69 249 ASN B C 1
ATOM 3863 O O . ASN B 1 249 ? 4.977 15.219 24.906 1 95.69 249 ASN B O 1
ATOM 3867 N N . ALA B 1 250 ? 3.428 14.734 23.375 1 94.38 250 ALA B N 1
ATOM 3868 C CA . ALA B 1 250 ? 4.398 14.508 22.312 1 94.38 250 ALA B CA 1
ATOM 3869 C C . ALA B 1 250 ? 5.129 15.797 21.953 1 94.38 250 ALA B C 1
ATOM 3871 O O . ALA B 1 250 ? 6.324 15.773 21.641 1 94.38 250 ALA B O 1
ATOM 3872 N N . ILE B 1 251 ? 4.43 16.906 21.984 1 92.38 251 ILE B N 1
ATOM 3873 C CA . ILE B 1 251 ? 5.039 18.141 21.531 1 92.38 251 ILE B CA 1
ATOM 3874 C C . ILE B 1 251 ? 5.785 18.812 22.672 1 92.38 251 ILE B C 1
ATOM 3876 O O . ILE B 1 251 ? 6.57 19.75 22.469 1 92.38 251 ILE B O 1
ATOM 3880 N N . ASN B 1 252 ? 5.527 18.406 23.891 1 83.5 252 ASN B N 1
ATOM 3881 C CA . ASN B 1 252 ? 6.16 19.031 25.047 1 83.5 252 ASN B CA 1
ATOM 3882 C C . ASN B 1 252 ? 7.383 18.234 25.516 1 83.5 252 ASN B C 1
ATOM 3884 O O . ASN B 1 252 ? 7.953 18.531 26.562 1 83.5 252 ASN B O 1
ATOM 3888 N N . PHE B 1 253 ? 7.715 17.297 24.719 1 72.88 253 PHE B N 1
ATOM 3889 C CA . PHE B 1 253 ? 8.992 16.672 25.047 1 72.88 253 PHE B CA 1
ATOM 3890 C C . PHE B 1 253 ? 10.141 17.656 24.844 1 72.88 253 PHE B C 1
ATOM 3892 O O . PHE B 1 253 ? 10.078 18.531 23.984 1 72.88 253 PHE B O 1
#

Organism: Lactococcus lactis subsp. lactis (strain IL1403) (NCBI:txid272623)

Radius of gyration: 22.19 Å; Cα contacts (8 Å, |Δi|>4): 989; chains: 2; bounding box: 47×61×52 Å

Nearest PDB structures (foldseek):
  5kin-assembly1_C  TM=9.580E-01  e=7.609E-33  Streptococcus pneumoniae TIGR4
  5kin-assembly1_A  TM=9.554E-01  e=6.163E-32  Streptococcus pneumoniae TIGR4
  3tha-assembly1_A  TM=9.250E-01  e=6.262E-23  Campylobacter jejuni subsp. jejuni NCTC 11168 = ATCC 700819
  6qky-assembly2_C  TM=7.370E-01  e=5.119E-28  Streptococcus pneumoniae
  6qky-assembly2_D  TM=7.378E-01  e=4.402E-27  Streptococcus pneumoniae

InterPro domains:
  IPR002028 Tryptophan synthase, alpha chain [MF_00131] (10-253)
  IPR002028 Tryptophan synthase, alpha chain [PF00290] (8-248)
  IPR002028 Tryptophan synthase, alpha chain [PTHR43406] (3-244)
  IPR002028 Tryptophan synthase, alpha chain [TIGR00262] (8-248)
  IPR002028 Tryptophan synthase, alpha chain [cd04724] (15-249)
  IPR011060 Ribulose-phosphate binding barrel [SSF51366] (4-248)
  IPR013785 Aldolase-type TIM barrel [G3DSA:3.20.20.70] (1-252)
  IPR018204 Tryptophan synthase, alpha chain, active site [PS00167] (46-59)

pLDDT: mean 88.18, std 12.39, range [40.62, 98.75]